Protein AF-0000000080720857 (afdb_homodimer)

Radius of gyration: 21.73 Å; Cα contacts (8 Å, |Δi|>4): 757; chains: 2; bounding box: 47×62×52 Å

Solvent-accessible surface area (backbone atoms only — not comparable to full-atom values): 25031 Å² total; per-residue (Å²): 128,55,63,62,55,51,48,51,50,50,48,50,53,49,29,33,72,71,35,41,68,41,18,47,36,16,50,49,31,43,52,50,51,52,50,49,51,51,49,52,35,49,42,46,56,73,63,47,60,62,67,60,50,46,67,54,47,52,61,48,48,50,48,42,39,36,59,34,8,31,74,50,63,70,32,26,53,47,19,47,53,40,35,52,53,38,48,54,54,44,49,53,50,47,62,63,45,48,69,60,38,72,72,64,50,62,36,70,58,64,55,28,56,70,46,62,50,69,79,77,74,78,58,59,65,62,60,53,50,50,50,34,36,51,49,28,26,47,20,49,24,42,27,50,16,31,45,52,33,35,37,52,48,51,42,39,70,75,35,76,80,63,46,49,67,56,44,40,50,51,38,50,57,37,36,34,31,37,52,19,20,46,49,37,20,51,46,25,30,50,49,29,74,40,41,66,59,52,26,48,40,47,64,72,66,46,50,69,68,58,53,59,40,22,37,71,48,42,52,50,50,48,34,48,52,52,32,43,52,34,38,59,52,26,45,61,49,31,30,54,53,44,31,50,52,64,49,48,57,53,68,71,100,127,55,64,64,56,52,50,52,50,50,49,51,53,49,30,32,72,71,35,40,69,40,17,47,36,17,51,49,30,43,51,51,50,50,50,50,51,51,48,52,34,49,43,46,56,74,63,47,60,62,66,59,49,48,67,54,46,51,60,49,48,50,48,40,38,36,58,35,8,32,74,49,64,69,32,28,52,48,19,45,52,39,34,52,53,38,49,54,54,44,50,53,50,46,63,64,46,48,68,60,39,72,71,63,49,66,34,68,59,63,54,31,56,69,45,61,48,66,78,76,72,78,58,57,65,64,61,54,50,51,50,32,36,51,49,27,28,48,20,49,22,42,27,49,16,32,45,52,35,34,37,53,48,52,42,39,70,75,36,77,81,64,46,50,68,55,44,39,51,51,37,50,56,38,36,34,31,35,52,18,20,46,48,37,19,50,47,24,33,51,49,29,75,41,42,67,59,50,25,49,42,47,65,72,65,46,50,68,67,56,52,59,41,22,37,70,48,42,51,51,50,49,34,48,52,53,32,44,53,32,38,60,51,25,44,60,47,32,31,53,53,44,30,50,54,64,49,50,58,54,68,70,99

Organism: Lactobacillus johnsonii (strain FI9785) (NCBI:txid633699)

Secondary structure (DSSP, 8-state):
--HHHHHHHHHHHHHHHHHHHHHHHHHHHHHHHHHHHHHHHHHHHTT--HHHHHHHHHHHHHHHHHHHH-S-HHHHHHHHHHHHHHHHHHHHHHHHHHHHHTTT-B-TTHHHHHSTTSSSS---HHHHHHHHHHHHHHHHHHHHHHHHHHHHHHHHHH-TT--HHHHHHHHHHHHHHHHHHHHHHHHHHHHHTTHHHHHHHHHTT--HHHHHTBHHHHHHHHHHHHHHHHHHHHHHHHHHHHHHHHHHHHHT-/--HHHHHHHHHHHHHHHHHHHHHHHHHHHHHHHHHHHHHHHHHHHTT--HHHHHHHHHHHHHHHHHHHH-S-HHHHHHHHHHHHHHHHHHHHHHHHHHHHHTTT-B-SSHHHHHSTTSSSS---HHHHHHHHHHHHHHHHHHHHHHHHHHHHHHHHHH-TT--HHHHHHHHHHHHHHHHHHHHHHHHHHHHHTTHHHHHHHHHTT--HHHHHTBHHHHHHHHHHHHHHHHHHHHHHHHHHHHHHHHHHHHHH-

Sequence (506 aa):
MTTLTALLLILLVLMIIVGGKTGFKSYLSVVINACLLILVALLISWGVNIVLVGAIFIPLKLLTIIYLGTHDYTVAKNAFLTALCVSLIVMLIIILFENLAQTQGFGDQAGEELIGLSLNVGISFSQIAILVAIFSMLGAIAEASVAMSAGLLELKRHDPNITQKQLIRSGNEVGEDVLGTAMNTILFGLFGSFLPIFIWYVRLNYSLFEILNDKLFVDEFLIIVYSFIGVLLTVPLTTIFLAHTLTNKENKKMTTLTALLLILLVLMIIVGGKTGFKSYLSVVINACLLILVALLISWGVNIVLVGAIFIPLKLLTIIYLGTHDYTVAKNAFLTALCVSLIVMLIIILFENLAQTQGFGDQAGEELIGLSLNVGISFSQIAILVAIFSMLGAIAEASVAMSAGLLELKRHDPNITQKQLIRSGNEVGEDVLGTAMNTILFGLFGSFLPIFIWYVRLNYSLFEILNDKLFVDEFLIIVYSFIGVLLTVPLTTIFLAHTLTNKENKK

InterPro domains:
  IPR012507 YibE/F-like [PF07907] (7-247)
  IPR012507 YibE/F-like [PTHR41771] (3-245)
  IPR014564 Uncharacterised conserved protein UCP031503, transmembrane [PIRSF031503] (1-252)

Structure (mmCIF, N/CA/C/O backbone):
data_AF-0000000080720857-model_v1
#
loop_
_entity.id
_entity.type
_entity.pdbx_description
1 polymer 'Membrane protein'
#
loop_
_atom_site.group_PDB
_atom_site.id
_atom_site.type_symbol
_atom_site.label_atom_id
_atom_site.label_alt_id
_atom_site.label_comp_id
_atom_site.label_asym_id
_atom_site.label_entity_id
_atom_site.label_seq_id
_atom_site.pdbx_PDB_ins_code
_atom_site.Cartn_x
_atom_site.Cartn_y
_atom_site.Cartn_z
_atom_site.occupancy
_atom_site.B_iso_or_equiv
_atom_site.auth_seq_id
_atom_site.auth_comp_id
_atom_site.auth_asym_id
_atom_site.auth_atom_id
_atom_site.pdbx_PDB_model_num
ATOM 1 N N . MET A 1 1 ? 3.152 0.397 -30.328 1 53.66 1 MET A N 1
ATOM 2 C CA . MET A 1 1 ? 3.379 0.655 -28.906 1 53.66 1 MET A CA 1
ATOM 3 C C . MET A 1 1 ? 2.459 -0.204 -28.047 1 53.66 1 MET A C 1
ATOM 5 O O . MET A 1 1 ? 1.253 -0.264 -28.281 1 53.66 1 MET A O 1
ATOM 9 N N . THR A 1 2 ? 3.053 -1.096 -27.25 1 74.75 2 THR A N 1
ATOM 10 C CA . THR A 1 2 ? 2.227 -1.987 -26.438 1 74.75 2 THR A CA 1
ATOM 11 C C . THR A 1 2 ? 1.388 -1.192 -25.438 1 74.75 2 THR A C 1
ATOM 13 O O . THR A 1 2 ? 1.663 -0.017 -25.188 1 74.75 2 THR A O 1
ATOM 16 N N . THR A 1 3 ? 0.226 -1.574 -25.266 1 77.44 3 THR A N 1
ATOM 17 C CA . THR A 1 3 ? -0.657 -0.977 -24.266 1 77.44 3 THR A CA 1
ATOM 18 C C . THR A 1 3 ? 0.123 -0.593 -23.016 1 77.44 3 THR A C 1
ATOM 20 O O . THR A 1 3 ? -0.119 0.463 -22.422 1 77.44 3 THR A O 1
ATOM 23 N N . LEU A 1 4 ? 1.119 -1.326 -22.688 1 79.06 4 LEU A N 1
ATOM 24 C CA . LEU A 1 4 ? 1.93 -1.086 -21.5 1 79.06 4 LEU A CA 1
ATOM 25 C C . LEU A 1 4 ? 2.781 0.167 -21.656 1 79.06 4 LEU A C 1
ATOM 27 O O . LEU A 1 4 ? 2.865 0.992 -20.75 1 79.06 4 LEU A O 1
ATOM 31 N N . THR A 1 5 ? 3.359 0.276 -22.828 1 81 5 THR A N 1
ATOM 32 C CA . THR A 1 5 ? 4.211 1.433 -23.094 1 81 5 THR A CA 1
ATOM 33 C C . THR A 1 5 ? 3.389 2.719 -23.094 1 81 5 THR A C 1
ATOM 35 O O . THR A 1 5 ? 3.838 3.75 -22.578 1 81 5 THR A O 1
ATOM 38 N N . ALA A 1 6 ? 2.203 2.594 -23.625 1 81.81 6 ALA A N 1
ATOM 39 C CA . ALA A 1 6 ? 1.313 3.752 -23.641 1 81.81 6 ALA A CA 1
ATOM 40 C C . ALA A 1 6 ? 0.929 4.18 -22.234 1 81.81 6 ALA A C 1
ATOM 42 O O . ALA A 1 6 ? 0.961 5.367 -21.906 1 81.81 6 ALA A O 1
ATOM 43 N N . LEU A 1 7 ? 0.674 3.184 -21.422 1 82.25 7 LEU A N 1
ATOM 44 C CA . LEU A 1 7 ? 0.252 3.475 -20.062 1 82.25 7 LEU A CA 1
ATOM 45 C C . LEU A 1 7 ? 1.412 4.031 -19.25 1 82.25 7 LEU A C 1
ATOM 47 O O . LEU A 1 7 ? 1.219 4.914 -18.406 1 82.25 7 LEU A O 1
ATOM 51 N N . LEU A 1 8 ? 2.566 3.559 -19.531 1 85 8 LEU A N 1
ATOM 52 C CA . LEU A 1 8 ? 3.742 4.059 -18.828 1 85 8 LEU A CA 1
ATOM 53 C C . LEU A 1 8 ? 4.02 5.512 -19.188 1 85 8 LEU A C 1
ATOM 55 O O . LEU A 1 8 ? 4.41 6.309 -18.328 1 85 8 LEU A O 1
ATOM 59 N N . LEU A 1 9 ? 3.791 5.828 -20.406 1 86.5 9 LEU A N 1
ATOM 60 C CA . LEU A 1 9 ? 3.984 7.207 -20.844 1 86.5 9 LEU A CA 1
ATOM 61 C C . LEU A 1 9 ? 2.928 8.125 -20.25 1 86.5 9 LEU A C 1
ATOM 63 O O . LEU A 1 9 ? 3.236 9.242 -19.844 1 86.5 9 LEU A O 1
ATOM 67 N N . ILE A 1 10 ? 1.721 7.625 -20.188 1 83.5 10 ILE A N 1
ATOM 68 C CA . ILE A 1 10 ? 0.638 8.391 -19.578 1 83.5 10 ILE A CA 1
ATOM 69 C C . ILE A 1 10 ? 0.942 8.625 -18.109 1 83.5 10 ILE A C 1
ATOM 71 O O . ILE A 1 10 ? 0.729 9.727 -17.578 1 83.5 10 ILE A O 1
ATOM 75 N N . LEU A 1 11 ? 1.455 7.574 -17.547 1 85.88 11 LEU A N 1
ATOM 76 C CA . LEU A 1 11 ? 1.81 7.688 -16.141 1 85.88 11 LEU A CA 1
ATOM 77 C C . LEU A 1 11 ? 2.908 8.727 -15.93 1 85.88 11 LEU A C 1
ATOM 79 O O . LEU A 1 11 ? 2.844 9.531 -15 1 85.88 11 LEU A O 1
ATOM 83 N N . LEU A 1 12 ? 3.846 8.719 -16.812 1 88.38 12 LEU A N 1
ATOM 84 C CA . LEU A 1 12 ? 4.938 9.68 -16.734 1 88.38 12 LEU A CA 1
ATOM 85 C C . LEU A 1 12 ? 4.422 11.109 -16.859 1 88.38 12 LEU A C 1
ATOM 87 O O . LEU A 1 12 ? 4.77 11.977 -16.062 1 88.38 12 LEU A O 1
ATOM 91 N N . VAL A 1 13 ? 3.596 11.305 -17.781 1 89.06 13 VAL A N 1
ATOM 92 C CA . VAL A 1 13 ? 3.047 12.633 -18.031 1 89.06 13 VAL A CA 1
ATOM 93 C C . VAL A 1 13 ? 2.195 13.078 -16.844 1 89.06 13 VAL A C 1
ATOM 95 O O . VAL A 1 13 ? 2.314 14.211 -16.375 1 89.06 13 VAL A O 1
ATOM 98 N N . LEU A 1 14 ? 1.402 12.195 -16.328 1 85.69 14 LEU A N 1
ATOM 99 C CA . LEU A 1 14 ? 0.544 12.523 -15.188 1 85.69 14 LEU A CA 1
ATOM 100 C C . LEU A 1 14 ? 1.376 12.828 -13.953 1 85.69 14 LEU A C 1
ATOM 102 O O . LEU A 1 14 ? 1.034 13.727 -13.172 1 85.69 14 LEU A O 1
ATOM 106 N N . MET A 1 15 ? 2.389 12.078 -13.797 1 86.81 15 MET A N 1
ATOM 107 C CA . MET A 1 15 ? 3.246 12.289 -12.633 1 86.81 15 MET A CA 1
ATOM 108 C C . MET A 1 15 ? 3.922 13.656 -12.688 1 86.81 15 MET A C 1
ATOM 110 O O . MET A 1 15 ? 4.062 14.32 -11.664 1 86.81 15 MET A O 1
ATOM 114 N N . ILE A 1 16 ? 4.273 14.078 -13.867 1 87.19 16 ILE A N 1
ATOM 115 C CA . ILE A 1 16 ? 4.934 15.367 -14.031 1 87.19 16 ILE A CA 1
ATOM 116 C C . ILE A 1 16 ? 3.922 16.5 -13.82 1 87.19 16 ILE A C 1
ATOM 118 O O . ILE A 1 16 ? 4.227 17.5 -13.172 1 87.19 16 ILE A O 1
ATOM 122 N N . ILE A 1 17 ? 2.752 16.328 -14.281 1 84.62 17 ILE A N 1
ATOM 123 C CA . ILE A 1 17 ? 1.723 17.359 -14.188 1 84.62 17 ILE A CA 1
ATOM 124 C C . ILE A 1 17 ? 1.29 17.531 -12.734 1 84.62 17 ILE A C 1
ATOM 126 O O . ILE A 1 17 ? 1.171 18.656 -12.242 1 84.62 17 ILE A O 1
ATOM 130 N N . VAL A 1 18 ? 1.148 16.453 -12.047 1 81.62 18 VAL A N 1
ATOM 131 C CA . VAL A 1 18 ? 0.599 16.5 -10.695 1 81.62 18 VAL A CA 1
ATOM 132 C C . VAL A 1 18 ? 1.716 16.766 -9.688 1 81.62 18 VAL A C 1
ATOM 134 O O . VAL A 1 18 ? 1.555 17.578 -8.773 1 81.62 18 VAL A O 1
ATOM 137 N N . GLY A 1 19 ? 2.803 16.094 -9.82 1 80 19 GLY A N 1
ATOM 138 C CA . GLY A 1 19 ? 3.855 16.188 -8.82 1 80 19 GLY A CA 1
ATOM 139 C C . GLY A 1 19 ? 4.965 17.141 -9.195 1 80 19 GLY A C 1
ATOM 140 O O . GLY A 1 19 ? 5.809 17.484 -8.367 1 80 19 GLY A O 1
ATOM 141 N N . GLY A 1 20 ? 5.023 17.656 -10.477 1 82.62 20 GLY A N 1
ATOM 142 C CA . GLY A 1 20 ? 6.105 18.516 -10.922 1 82.62 20 GLY A CA 1
ATOM 143 C C . GLY A 1 20 ? 7.453 17.828 -10.953 1 82.62 20 GLY A C 1
ATOM 144 O O . GLY A 1 20 ? 7.594 16.766 -11.562 1 82.62 20 GLY A O 1
ATOM 145 N N . LYS A 1 21 ? 8.398 18.375 -10.234 1 84.25 21 LYS A N 1
ATOM 146 C CA . LYS A 1 21 ? 9.742 17.797 -10.148 1 84.25 21 LYS A CA 1
ATOM 147 C C . LYS A 1 21 ? 9.75 16.531 -9.305 1 84.25 21 LYS A C 1
ATOM 149 O O . LYS A 1 21 ? 10.406 15.555 -9.656 1 84.25 21 LYS A O 1
ATOM 154 N N . THR A 1 22 ? 9.016 16.625 -8.289 1 81.56 22 THR A N 1
ATOM 155 C CA . THR A 1 22 ? 8.938 15.461 -7.402 1 81.56 22 THR A CA 1
ATOM 156 C C . THR A 1 22 ? 8.25 14.297 -8.102 1 81.56 22 THR A C 1
ATOM 158 O O . THR A 1 22 ? 8.57 13.133 -7.84 1 81.56 22 THR A O 1
ATOM 161 N N . GLY A 1 23 ? 7.336 14.695 -8.945 1 83.62 23 GLY A N 1
ATOM 162 C CA . GLY A 1 23 ? 6.699 13.656 -9.734 1 83.62 23 GLY A CA 1
ATOM 163 C C . GLY A 1 23 ? 7.668 12.914 -10.641 1 83.62 23 GLY A C 1
ATOM 164 O O . GLY A 1 23 ? 7.605 11.688 -10.758 1 83.62 23 GLY A O 1
ATOM 165 N N . PHE A 1 24 ? 8.555 13.609 -11.188 1 88.56 24 PHE A N 1
ATOM 166 C CA . PHE A 1 24 ? 9.57 13 -12.047 1 88.56 24 PHE A CA 1
ATOM 167 C C . PHE A 1 24 ? 10.516 12.125 -11.234 1 88.56 24 PHE A C 1
ATOM 169 O O . PHE A 1 24 ? 10.836 11.008 -11.641 1 88.56 24 PHE A O 1
ATOM 176 N N . LYS A 1 25 ? 10.922 12.594 -10.148 1 88.88 25 LYS A N 1
ATOM 177 C CA . LYS A 1 25 ? 11.812 11.828 -9.281 1 88.88 25 LYS A CA 1
ATOM 178 C C . LYS A 1 25 ? 11.133 10.555 -8.781 1 88.88 25 LYS A C 1
ATOM 180 O O . LYS A 1 25 ? 11.781 9.516 -8.656 1 88.88 25 LYS A O 1
ATOM 185 N N . SER A 1 26 ? 9.883 10.758 -8.508 1 86 26 SER A N 1
ATOM 186 C CA . SER A 1 26 ? 9.133 9.602 -8.055 1 86 26 SER A CA 1
ATOM 187 C C . SER A 1 26 ? 9.031 8.539 -9.141 1 86 26 SER A C 1
ATOM 189 O O . SER A 1 26 ? 9.078 7.34 -8.859 1 86 26 SER A O 1
ATOM 191 N N . TYR A 1 27 ? 8.836 9.047 -10.305 1 90.25 27 TYR A N 1
ATOM 192 C CA . TYR A 1 27 ? 8.812 8.117 -11.43 1 90.25 27 TYR A CA 1
ATOM 193 C C . TYR A 1 27 ? 10.141 7.379 -11.555 1 90.25 27 TYR A C 1
ATOM 195 O O . TYR A 1 27 ? 10.172 6.164 -11.766 1 90.25 27 TYR A O 1
ATOM 203 N N . LEU A 1 28 ? 11.156 8.062 -11.445 1 90.19 28 LEU A N 1
ATOM 204 C CA . LEU A 1 28 ? 12.484 7.465 -11.5 1 90.19 28 LEU A CA 1
ATOM 205 C C . LEU A 1 28 ? 12.68 6.477 -10.352 1 90.19 28 LEU A C 1
ATOM 207 O O . LEU A 1 28 ? 13.305 5.43 -10.523 1 90.19 28 LEU A O 1
ATOM 211 N N . SER A 1 29 ? 12.172 6.883 -9.25 1 90.25 29 SER A N 1
ATOM 212 C CA . SER A 1 29 ? 12.258 6.004 -8.086 1 90.25 29 SER A CA 1
ATOM 213 C C . SER A 1 29 ? 11.578 4.664 -8.352 1 90.25 29 SER A C 1
ATOM 215 O O . SER A 1 29 ? 12.109 3.613 -7.988 1 90.25 29 SER A O 1
ATOM 217 N N . VAL A 1 30 ? 10.469 4.707 -9.016 1 90 30 VAL A N 1
ATOM 218 C CA . VAL A 1 30 ? 9.719 3.492 -9.32 1 90 30 VAL A CA 1
ATOM 219 C C . VAL A 1 30 ? 10.5 2.635 -10.312 1 90 30 VAL A C 1
ATOM 221 O O . VAL A 1 30 ? 10.602 1.418 -10.148 1 90 30 VAL A O 1
ATOM 224 N N . VAL A 1 31 ? 11.023 3.287 -11.281 1 90.12 31 VAL A N 1
ATOM 225 C CA . VAL A 1 31 ? 11.797 2.584 -12.297 1 90.12 31 VAL A CA 1
ATOM 226 C C . VAL A 1 31 ? 13.031 1.953 -11.664 1 90.12 31 VAL A C 1
ATOM 228 O O . VAL A 1 31 ? 13.336 0.784 -11.914 1 90.12 31 VAL A O 1
ATOM 231 N N . ILE A 1 32 ? 13.695 2.697 -10.898 1 92.69 32 ILE A N 1
ATOM 232 C CA . ILE A 1 32 ? 14.906 2.213 -10.242 1 92.69 32 ILE A CA 1
ATOM 233 C C . ILE A 1 32 ? 14.562 1.048 -9.32 1 92.69 32 ILE A C 1
ATOM 235 O O . ILE A 1 32 ? 15.25 0.022 -9.32 1 92.69 32 ILE A O 1
ATOM 239 N N . ASN A 1 33 ? 13.531 1.186 -8.594 1 91.25 33 ASN A N 1
ATOM 240 C CA . ASN A 1 33 ? 13.164 0.135 -7.652 1 91.25 33 ASN A CA 1
ATOM 241 C C . ASN A 1 33 ? 12.656 -1.111 -8.375 1 91.25 33 ASN A C 1
ATOM 243 O O . ASN A 1 33 ? 12.844 -2.23 -7.895 1 91.25 33 ASN A O 1
ATOM 247 N N . ALA A 1 34 ? 12.016 -0.913 -9.484 1 90 34 ALA A N 1
ATOM 248 C CA . ALA A 1 34 ? 11.648 -2.059 -10.312 1 90 34 ALA A CA 1
ATOM 249 C C . ALA A 1 34 ? 12.891 -2.793 -10.812 1 90 34 ALA A C 1
ATOM 251 O O . ALA A 1 34 ? 12.953 -4.023 -10.773 1 90 34 ALA A O 1
ATOM 252 N N . CYS A 1 35 ? 13.82 -2.037 -11.25 1 91.5 35 CYS A N 1
ATOM 253 C CA . CYS A 1 35 ? 15.078 -2.607 -11.719 1 91.5 35 CYS A CA 1
ATOM 254 C C . CYS A 1 35 ? 15.812 -3.316 -10.586 1 91.5 35 CYS A C 1
ATOM 256 O O . CYS A 1 35 ? 16.391 -4.383 -10.797 1 91.5 35 CYS A O 1
ATOM 258 N N . LEU A 1 36 ? 15.805 -2.697 -9.484 1 91.06 36 LEU A N 1
ATOM 259 C CA . LEU A 1 36 ? 16.469 -3.301 -8.328 1 91.06 36 LEU A CA 1
ATOM 260 C C . LEU A 1 36 ? 15.805 -4.625 -7.957 1 91.06 36 LEU A C 1
ATOM 262 O O . LEU A 1 36 ? 16.484 -5.574 -7.57 1 91.06 36 LEU A O 1
ATOM 266 N N . LEU A 1 37 ? 14.516 -4.664 -8.062 1 89.06 37 LEU A N 1
ATOM 267 C CA . LEU A 1 37 ? 13.805 -5.902 -7.766 1 89.06 37 LEU A CA 1
ATOM 268 C C . LEU A 1 37 ? 14.203 -7.004 -8.734 1 89.06 37 LEU A C 1
ATOM 270 O O . LEU A 1 37 ? 14.414 -8.148 -8.328 1 89.06 37 LEU A O 1
ATOM 274 N N . ILE A 1 38 ? 14.305 -6.672 -9.977 1 89.56 38 ILE A N 1
ATOM 275 C CA . ILE A 1 38 ? 14.719 -7.625 -11 1 89.56 38 ILE A CA 1
ATOM 276 C C . ILE A 1 38 ? 16.156 -8.062 -10.742 1 89.56 38 ILE A C 1
ATOM 278 O O . ILE A 1 38 ? 16.484 -9.25 -10.859 1 89.56 38 ILE A O 1
ATOM 282 N N . LEU A 1 39 ? 16.953 -7.102 -10.406 1 92 39 LEU A N 1
ATOM 283 C CA . LEU A 1 39 ? 18.344 -7.402 -10.117 1 92 39 LEU A CA 1
ATOM 284 C C . LEU A 1 39 ? 18.469 -8.367 -8.945 1 92 39 LEU A C 1
ATOM 286 O O . LEU A 1 39 ? 19.281 -9.297 -8.984 1 92 39 LEU A O 1
ATOM 290 N N . VAL A 1 40 ? 17.734 -8.148 -7.938 1 91.75 40 VAL A N 1
ATOM 291 C CA . VAL A 1 40 ? 17.734 -9.023 -6.773 1 91.75 40 VAL A CA 1
ATOM 292 C C . VAL A 1 40 ? 17.328 -10.438 -7.195 1 91.75 40 VAL A C 1
ATOM 294 O O . VAL A 1 40 ? 17.969 -11.414 -6.789 1 91.75 40 VAL A O 1
ATOM 297 N N . ALA A 1 41 ? 16.281 -10.523 -8 1 88.38 41 ALA A N 1
ATOM 298 C CA . ALA A 1 41 ? 15.836 -11.82 -8.492 1 88.38 41 ALA A CA 1
ATOM 299 C C . ALA A 1 41 ? 16.922 -12.523 -9.289 1 88.38 41 ALA A C 1
ATOM 301 O O . ALA A 1 41 ? 17.141 -13.727 -9.141 1 88.38 41 ALA A O 1
ATOM 302 N N . LEU A 1 42 ? 17.625 -11.789 -10.078 1 90.25 42 LEU A N 1
ATOM 303 C CA . LEU A 1 42 ? 18.688 -12.344 -10.898 1 90.25 42 LEU A CA 1
ATOM 304 C C . LEU A 1 42 ? 19.859 -12.812 -10.031 1 90.25 42 LEU A C 1
ATOM 306 O O . LEU A 1 42 ? 20.391 -13.906 -10.242 1 90.25 42 LEU A O 1
ATOM 310 N N . LEU A 1 43 ? 20.25 -12.031 -9.125 1 91.62 43 LEU A N 1
ATOM 311 C CA . LEU A 1 43 ? 21.359 -12.375 -8.25 1 91.62 43 LEU A CA 1
ATOM 312 C C . LEU A 1 43 ? 21.062 -13.641 -7.461 1 91.62 43 LEU A C 1
ATOM 314 O O . LEU A 1 43 ? 21.938 -14.508 -7.324 1 91.62 43 LEU A O 1
ATOM 318 N N . ILE A 1 44 ? 19.922 -13.742 -7.02 1 88.5 44 ILE A N 1
ATOM 319 C CA . ILE A 1 44 ? 19.531 -14.922 -6.258 1 88.5 44 ILE A CA 1
ATOM 320 C C . ILE A 1 44 ? 19.5 -16.141 -7.172 1 88.5 44 ILE A C 1
ATOM 322 O O . ILE A 1 44 ? 19.938 -17.234 -6.777 1 88.5 44 ILE A O 1
ATOM 326 N N . SER A 1 45 ? 18.984 -15.938 -8.359 1 86 45 SER A N 1
ATOM 327 C CA . SER A 1 45 ? 18.938 -17.031 -9.328 1 86 45 SER A CA 1
ATOM 328 C C . SER A 1 45 ? 20.344 -17.516 -9.672 1 86 45 SER A C 1
ATOM 330 O O . SER A 1 45 ? 20.547 -18.703 -9.977 1 86 45 SER A O 1
ATOM 332 N N . TRP A 1 46 ? 21.297 -16.594 -9.617 1 88 46 TRP A N 1
ATOM 333 C CA . TRP A 1 46 ? 22.688 -16.922 -9.93 1 88 46 TRP A CA 1
ATOM 334 C C . TRP A 1 46 ? 23.375 -17.578 -8.734 1 88 46 TRP A C 1
ATOM 336 O O . TRP A 1 46 ? 24.531 -17.969 -8.812 1 88 46 TRP A O 1
ATOM 346 N N . GLY A 1 47 ? 22.719 -17.656 -7.617 1 85.88 47 GLY A N 1
ATOM 347 C CA . GLY A 1 47 ? 23.219 -18.391 -6.469 1 85.88 47 GLY A CA 1
ATOM 348 C C . GLY A 1 47 ? 23.844 -17.5 -5.414 1 85.88 47 GLY A C 1
ATOM 349 O O . GLY A 1 47 ? 24.531 -17.984 -4.512 1 85.88 47 GLY A O 1
ATOM 350 N N . VAL A 1 48 ? 23.688 -16.25 -5.523 1 89.19 48 VAL A N 1
ATOM 351 C CA . VAL A 1 48 ? 24.234 -15.344 -4.523 1 89.19 48 VAL A CA 1
ATOM 352 C C . VAL A 1 48 ? 23.516 -15.539 -3.195 1 89.19 48 VAL A C 1
ATOM 354 O O . VAL A 1 48 ? 22.312 -15.836 -3.174 1 89.19 48 VAL A O 1
ATOM 357 N N . ASN A 1 49 ? 24.25 -15.352 -2.152 1 90.38 49 ASN A N 1
ATOM 358 C CA . ASN A 1 49 ? 23.688 -15.516 -0.817 1 90.38 49 ASN A CA 1
ATOM 359 C C . ASN A 1 49 ? 22.547 -14.539 -0.571 1 90.38 49 ASN A C 1
ATOM 361 O O . ASN A 1 49 ? 22.703 -13.328 -0.717 1 90.38 49 ASN A O 1
ATOM 365 N N . ILE A 1 50 ? 21.438 -15.031 -0.151 1 88.69 50 ILE A N 1
ATOM 366 C CA . ILE A 1 50 ? 20.203 -14.266 0.018 1 88.69 50 ILE A CA 1
ATOM 367 C C . ILE A 1 50 ? 20.375 -13.273 1.166 1 88.69 50 ILE A C 1
ATOM 369 O O . ILE A 1 50 ? 19.875 -12.141 1.098 1 88.69 50 ILE A O 1
ATOM 373 N N . VAL A 1 51 ? 21.062 -13.625 2.184 1 86.56 51 VAL A N 1
ATOM 374 C CA . VAL A 1 51 ? 21.281 -12.766 3.348 1 86.56 51 VAL A CA 1
ATOM 375 C C . VAL A 1 51 ? 22.078 -11.539 2.945 1 86.56 51 VAL A C 1
ATOM 377 O O . VAL A 1 51 ? 21.766 -10.414 3.355 1 86.56 51 VAL A O 1
ATOM 380 N N . LEU A 1 52 ? 23.047 -11.797 2.146 1 90.25 52 LEU A N 1
ATOM 381 C CA . LEU A 1 52 ? 23.891 -10.695 1.683 1 90.25 52 LEU A CA 1
ATOM 382 C C . LEU A 1 52 ? 23.094 -9.742 0.8 1 90.25 52 LEU A C 1
ATOM 384 O O . LEU A 1 52 ? 23.234 -8.523 0.913 1 90.25 52 LEU A O 1
ATOM 388 N N . VAL A 1 53 ? 22.328 -10.359 -0.035 1 90.38 53 VAL A N 1
ATOM 389 C CA . VAL A 1 53 ? 21.5 -9.555 -0.917 1 90.38 53 VAL A CA 1
ATOM 390 C C . VAL A 1 53 ? 20.547 -8.703 -0.085 1 90.38 53 VAL A C 1
ATOM 392 O O . VAL A 1 53 ? 20.375 -7.508 -0.343 1 90.38 53 VAL A O 1
ATOM 395 N N . GLY A 1 54 ? 19.922 -9.25 0.922 1 89.25 54 GLY A N 1
ATOM 396 C CA . GLY A 1 54 ? 19.047 -8.508 1.803 1 89.25 54 GLY A CA 1
ATOM 397 C C . GLY A 1 54 ? 19.734 -7.383 2.543 1 89.25 54 GLY A C 1
ATOM 398 O O . GLY A 1 54 ? 19.219 -6.266 2.619 1 89.25 54 GLY A O 1
ATOM 399 N N . ALA A 1 55 ? 20.844 -7.676 3.047 1 89.5 55 ALA A N 1
ATOM 400 C CA . ALA A 1 55 ? 21.594 -6.711 3.84 1 89.5 55 ALA A CA 1
ATOM 401 C C . ALA A 1 55 ? 21.953 -5.477 3.012 1 89.5 55 ALA A C 1
ATOM 403 O O . ALA A 1 55 ? 21.984 -4.359 3.529 1 89.5 55 ALA A O 1
ATOM 404 N N . ILE A 1 56 ? 22.156 -5.684 1.765 1 93.06 56 ILE A N 1
ATOM 405 C CA . ILE A 1 56 ? 22.594 -4.59 0.905 1 93.06 56 ILE A CA 1
ATOM 406 C C . ILE A 1 56 ? 21.375 -3.877 0.317 1 93.06 56 ILE A C 1
ATOM 408 O O . ILE A 1 56 ? 21.312 -2.646 0.303 1 93.06 56 ILE A O 1
ATOM 412 N N . PHE A 1 57 ? 20.422 -4.609 -0.056 1 92.94 57 PHE A N 1
ATOM 413 C CA . PHE A 1 57 ? 19.359 -4.039 -0.875 1 92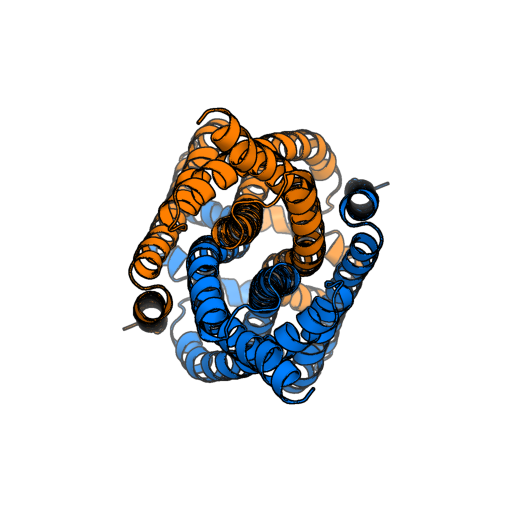.94 57 PHE A CA 1
ATOM 414 C C . PHE A 1 57 ? 18.25 -3.461 -0.002 1 92.94 57 PHE A C 1
ATOM 416 O O . PHE A 1 57 ? 17.484 -2.609 -0.45 1 92.94 57 PHE A O 1
ATOM 423 N N . ILE A 1 58 ? 18.172 -3.859 1.249 1 91.62 58 ILE A N 1
ATOM 424 C CA . ILE A 1 58 ? 17.125 -3.328 2.117 1 91.62 58 ILE A CA 1
ATOM 425 C C . ILE A 1 58 ? 17.375 -1.847 2.385 1 91.62 58 ILE A C 1
ATOM 427 O O . ILE A 1 58 ? 16.516 -1.004 2.1 1 91.62 58 ILE A O 1
ATOM 431 N N . PRO A 1 59 ? 18.562 -1.518 2.889 1 93.5 59 PRO A N 1
ATOM 432 C CA . PRO A 1 59 ? 18.828 -0.088 3.08 1 93.5 59 PRO A CA 1
ATOM 433 C C . PRO A 1 59 ? 18.828 0.692 1.768 1 93.5 59 PRO A C 1
ATOM 435 O O . PRO A 1 59 ? 18.422 1.854 1.735 1 93.5 59 PRO A O 1
ATOM 438 N N . LEU A 1 60 ? 19.266 0.11 0.719 1 94.62 60 LEU A N 1
ATOM 439 C CA . LEU A 1 60 ? 19.312 0.774 -0.579 1 94.62 60 LEU A CA 1
ATOM 440 C C . LEU A 1 60 ? 17.922 1.094 -1.089 1 94.62 60 LEU A C 1
ATOM 442 O O . LEU A 1 60 ? 17.672 2.182 -1.619 1 94.62 60 LEU A O 1
ATOM 446 N N . LYS A 1 61 ? 17.047 0.212 -0.983 1 92.06 61 LYS A N 1
ATOM 447 C CA . LYS A 1 61 ? 15.672 0.43 -1.411 1 92.06 61 LYS A CA 1
ATOM 448 C C . LYS A 1 61 ? 15.008 1.523 -0.582 1 92.06 61 LYS A C 1
ATOM 450 O O . LYS A 1 61 ? 14.305 2.381 -1.123 1 92.06 61 LYS A O 1
ATOM 455 N N . LEU A 1 62 ? 15.242 1.476 0.703 1 94.31 62 LEU A N 1
ATOM 456 C CA . LEU A 1 62 ? 14.68 2.518 1.553 1 94.31 62 LEU A CA 1
ATOM 457 C C . LEU A 1 62 ? 15.203 3.893 1.144 1 94.31 62 LEU A C 1
ATOM 459 O O . LEU A 1 62 ? 14.438 4.863 1.108 1 94.31 62 LEU A O 1
ATOM 463 N N . LEU A 1 63 ? 16.5 3.877 0.852 1 94.69 63 LEU A N 1
ATOM 464 C CA . LEU A 1 63 ? 17.125 5.129 0.436 1 94.69 63 LEU A CA 1
ATOM 465 C C . LEU A 1 63 ? 16.484 5.652 -0.85 1 94.69 63 LEU A C 1
ATOM 467 O O . LEU A 1 63 ? 16.141 6.828 -0.942 1 94.69 63 LEU A O 1
ATOM 471 N N . THR A 1 64 ? 16.297 4.84 -1.794 1 93.5 64 THR A N 1
ATOM 472 C CA . THR A 1 64 ? 15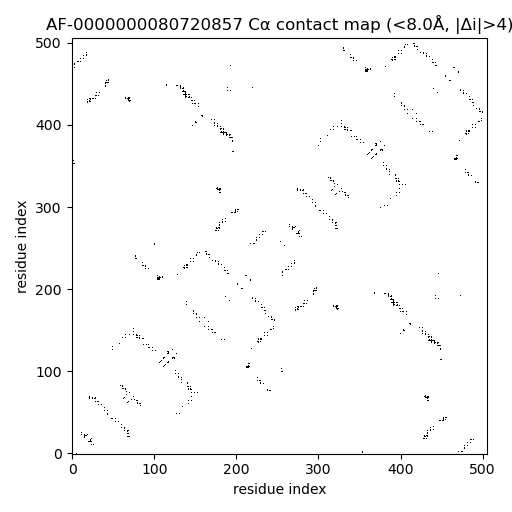.773 5.254 -3.092 1 93.5 64 THR A CA 1
ATOM 473 C C . THR A 1 64 ? 14.289 5.594 -2.992 1 93.5 64 THR A C 1
ATOM 475 O O . THR A 1 64 ? 13.82 6.547 -3.617 1 93.5 64 THR A O 1
ATOM 478 N N . ILE A 1 65 ? 13.547 4.871 -2.184 1 92.38 65 ILE A N 1
ATOM 479 C CA . ILE A 1 65 ? 12.117 5.105 -2.023 1 92.38 65 ILE A CA 1
ATOM 480 C C . ILE A 1 65 ? 11.891 6.465 -1.368 1 92.38 65 ILE A C 1
ATOM 482 O O . ILE A 1 65 ? 11.086 7.27 -1.853 1 92.38 65 ILE A O 1
ATOM 486 N N . ILE A 1 66 ? 12.656 6.715 -0.332 1 93.75 66 ILE A N 1
ATOM 487 C CA . ILE A 1 66 ? 12.352 7.867 0.509 1 93.75 66 ILE A CA 1
ATOM 488 C C . ILE A 1 66 ? 13.031 9.109 -0.06 1 93.75 66 ILE A C 1
ATOM 490 O O . ILE A 1 66 ? 12.383 10.141 -0.253 1 93.75 66 ILE A O 1
ATOM 494 N N . TYR A 1 67 ? 14.273 9.016 -0.415 1 92.88 67 TYR A N 1
ATOM 495 C CA . TYR A 1 67 ? 15 10.219 -0.808 1 92.88 67 TYR A CA 1
ATOM 496 C C . TYR A 1 67 ? 14.641 10.641 -2.227 1 92.88 67 TYR A C 1
ATOM 498 O O . TYR A 1 67 ? 14.664 11.828 -2.555 1 92.88 67 TYR A O 1
ATOM 506 N N . LEU A 1 68 ? 14.25 9.742 -3.033 1 90.62 68 LEU A N 1
ATOM 507 C CA . LEU A 1 68 ? 13.805 10.117 -4.371 1 90.62 68 LEU A CA 1
ATOM 508 C C . LEU A 1 68 ? 12.312 10.43 -4.383 1 90.62 68 LEU A C 1
ATOM 510 O O . LEU A 1 68 ? 11.82 11.086 -5.297 1 90.62 68 LEU A O 1
ATOM 514 N N . GLY A 1 69 ? 11.648 9.984 -3.404 1 87.31 69 GLY A N 1
ATOM 515 C CA . GLY A 1 69 ? 10.203 10.117 -3.391 1 87.31 69 GLY A CA 1
ATOM 516 C C . GLY A 1 69 ? 9.727 11.312 -2.588 1 87.31 69 GLY A C 1
ATOM 517 O O . GLY A 1 69 ? 8.531 11.625 -2.58 1 87.31 69 GLY A O 1
ATOM 518 N N . THR A 1 70 ? 10.664 11.93 -1.878 1 88.88 70 THR A N 1
ATOM 519 C CA . THR A 1 70 ? 10.273 13.039 -1.024 1 88.88 70 THR A CA 1
ATOM 520 C C . THR A 1 70 ? 10.953 14.336 -1.472 1 88.88 70 THR A C 1
ATOM 522 O O . THR A 1 70 ? 12.07 14.305 -1.984 1 88.88 70 THR A O 1
ATOM 525 N N . HIS A 1 71 ? 10.211 15.367 -1.288 1 83.19 71 HIS A N 1
ATOM 526 C CA . HIS A 1 71 ? 10.711 16.672 -1.682 1 83.19 71 HIS A CA 1
ATOM 527 C C . HIS A 1 71 ? 11.508 17.328 -0.553 1 83.19 71 HIS A C 1
ATOM 529 O O . HIS A 1 71 ? 12.562 17.906 -0.79 1 83.19 71 HIS A O 1
ATOM 535 N N . ASP A 1 72 ? 11.094 17.203 0.629 1 87.94 72 ASP A N 1
ATOM 536 C CA . ASP A 1 72 ? 11.695 17.844 1.788 1 87.94 72 ASP A CA 1
ATOM 537 C C . ASP A 1 72 ? 12.719 16.938 2.461 1 87.94 72 ASP A C 1
ATOM 539 O O . ASP A 1 72 ? 12.398 15.797 2.809 1 87.94 72 ASP A O 1
ATOM 543 N N . TYR A 1 73 ? 13.805 17.5 2.717 1 90.75 73 TYR A N 1
ATOM 544 C CA . TYR A 1 73 ? 14.906 16.734 3.289 1 90.75 73 TYR A CA 1
ATOM 545 C C . TYR A 1 73 ? 14.617 16.359 4.738 1 90.75 73 TYR A C 1
ATOM 547 O O . TYR A 1 73 ? 15.039 15.297 5.207 1 90.75 73 TYR A O 1
ATOM 555 N N . THR A 1 74 ? 13.992 17.203 5.465 1 90.88 74 THR A N 1
ATOM 556 C CA . THR A 1 74 ? 13.656 16.906 6.855 1 90.88 74 THR A CA 1
ATOM 557 C C . THR A 1 74 ? 12.719 15.719 6.945 1 90.88 74 THR A C 1
ATOM 559 O O . THR A 1 74 ? 12.875 14.859 7.816 1 90.88 74 THR A O 1
ATOM 562 N N . VAL A 1 75 ? 11.805 15.703 6.012 1 93.06 75 VAL A N 1
ATOM 563 C CA . VAL A 1 75 ? 10.875 14.578 5.941 1 93.06 75 VAL A CA 1
ATOM 564 C C . VAL A 1 75 ? 11.641 13.305 5.578 1 93.06 75 VAL A C 1
ATOM 566 O O . VAL A 1 75 ? 11.469 12.266 6.223 1 93.06 75 VAL A O 1
ATOM 569 N N . ALA A 1 76 ? 12.508 13.43 4.637 1 94.5 76 ALA A N 1
ATOM 570 C CA . ALA A 1 76 ? 13.258 12.273 4.148 1 94.5 76 ALA A CA 1
ATOM 571 C C . ALA A 1 76 ? 14.148 11.703 5.246 1 94.5 76 ALA A C 1
ATOM 573 O O . ALA A 1 76 ? 14.18 10.484 5.457 1 94.5 76 ALA A O 1
ATOM 574 N N . LYS A 1 77 ? 14.805 12.5 5.879 1 94.69 77 LYS A N 1
ATOM 575 C CA . LYS A 1 77 ? 15.742 12.07 6.91 1 94.69 77 LYS A CA 1
ATOM 576 C C . LYS A 1 77 ? 15.023 11.359 8.047 1 94.69 77 LYS A C 1
ATOM 578 O O . LYS A 1 77 ? 15.414 10.266 8.453 1 94.69 77 LYS A O 1
ATOM 583 N N . ASN A 1 78 ? 14.016 12.008 8.523 1 94.56 78 ASN A N 1
ATOM 584 C CA . ASN A 1 78 ? 13.266 11.422 9.625 1 94.56 78 ASN A CA 1
ATOM 585 C C . ASN A 1 78 ? 12.594 10.117 9.211 1 94.56 78 ASN A C 1
ATOM 587 O O . ASN A 1 78 ? 12.602 9.141 9.977 1 94.56 78 ASN A O 1
ATOM 591 N N . ALA A 1 79 ? 11.953 10.188 8.078 1 95.56 79 ALA A N 1
ATOM 592 C CA . ALA A 1 79 ? 11.266 9 7.582 1 95.56 79 ALA A CA 1
ATOM 593 C C . ALA A 1 79 ? 12.242 7.844 7.363 1 95.56 79 ALA A C 1
ATOM 595 O O . ALA A 1 79 ? 11.922 6.688 7.656 1 95.56 79 ALA A O 1
ATOM 596 N N . PHE A 1 80 ? 13.477 8.18 6.875 1 96.38 80 PHE A N 1
ATOM 597 C CA . PHE A 1 80 ? 14.477 7.148 6.617 1 96.38 80 PHE A CA 1
ATOM 598 C C . PHE A 1 80 ? 14.938 6.504 7.918 1 96.38 80 PHE A C 1
ATOM 600 O O . PHE A 1 80 ? 15.023 5.277 8.016 1 96.38 80 PHE A O 1
ATOM 607 N N . LEU A 1 81 ? 15.172 7.266 8.852 1 95.25 81 LEU A N 1
ATOM 608 C CA . LEU A 1 81 ? 15.633 6.754 10.133 1 95.25 81 LEU A CA 1
ATOM 609 C C . LEU A 1 81 ? 14.57 5.867 10.781 1 95.25 81 LEU A C 1
ATOM 611 O O . LEU A 1 81 ? 14.883 4.781 11.273 1 95.25 81 LEU A O 1
ATOM 615 N N . THR A 1 82 ? 13.406 6.359 10.797 1 96 82 THR A N 1
ATOM 616 C CA . THR A 1 82 ? 12.312 5.59 11.383 1 96 82 THR A CA 1
ATOM 617 C C . THR A 1 82 ? 12.094 4.289 10.625 1 96 82 THR A C 1
ATOM 619 O O . THR A 1 82 ? 11.969 3.221 11.227 1 96 82 THR A O 1
ATOM 622 N N . ALA A 1 83 ? 12.039 4.371 9.297 1 95.69 83 ALA A N 1
ATOM 623 C CA . ALA A 1 83 ? 11.797 3.195 8.461 1 95.69 83 ALA A CA 1
ATOM 624 C C . ALA A 1 83 ? 12.906 2.158 8.641 1 95.69 83 ALA A C 1
ATOM 626 O O . ALA A 1 83 ? 12.633 0.956 8.672 1 95.69 83 ALA A O 1
ATOM 627 N N . LEU A 1 84 ? 14.117 2.645 8.719 1 95.19 84 LEU A N 1
ATOM 628 C CA . LEU A 1 84 ? 15.242 1.739 8.922 1 95.19 84 LEU A CA 1
ATOM 629 C C . LEU A 1 84 ? 15.133 1.02 10.258 1 95.19 84 LEU A C 1
ATOM 631 O O . LEU A 1 84 ? 15.312 -0.197 10.328 1 95.19 84 LEU A O 1
ATOM 635 N N . CYS A 1 85 ? 14.836 1.736 11.281 1 95.88 85 CYS A N 1
ATOM 636 C CA . CYS A 1 85 ? 14.703 1.163 12.617 1 95.88 85 CYS A CA 1
ATOM 637 C C . CYS A 1 85 ? 13.578 0.134 12.656 1 95.88 85 CYS A C 1
ATOM 639 O O . CYS A 1 85 ? 13.773 -0.978 13.148 1 95.88 85 CYS A O 1
ATOM 641 N N . VAL A 1 86 ? 12.43 0.49 12.125 1 95.12 86 VAL A N 1
ATOM 642 C CA . VAL A 1 86 ? 11.266 -0.388 12.148 1 95.12 86 VAL A CA 1
ATOM 643 C C . VAL A 1 86 ? 11.539 -1.631 11.305 1 95.12 86 VAL A C 1
ATOM 645 O O . VAL A 1 86 ? 11.172 -2.742 11.688 1 95.12 86 VAL A O 1
ATOM 648 N N . SER A 1 87 ? 12.156 -1.413 10.133 1 93.5 87 SER A N 1
ATOM 649 C CA . SER A 1 87 ? 12.453 -2.545 9.266 1 93.5 87 SER A CA 1
ATOM 650 C C . SER A 1 87 ? 13.383 -3.541 9.953 1 93.5 87 SER A C 1
ATOM 652 O O . SER A 1 87 ? 13.227 -4.754 9.789 1 93.5 87 SER A O 1
ATOM 654 N N . LEU A 1 88 ? 14.328 -3.092 10.664 1 93.44 88 LEU A N 1
ATOM 655 C CA . LEU A 1 88 ? 15.234 -3.973 11.391 1 93.44 88 LEU A CA 1
ATOM 656 C C . LEU A 1 88 ? 14.484 -4.758 12.461 1 93.44 88 LEU A C 1
ATOM 658 O O . LEU A 1 88 ? 14.734 -5.953 12.648 1 93.44 88 LEU A O 1
ATOM 662 N N . ILE A 1 89 ? 13.594 -4.129 13.148 1 93.56 89 ILE A N 1
ATOM 663 C CA . ILE A 1 89 ? 12.805 -4.777 14.195 1 93.56 89 ILE A CA 1
ATOM 664 C C . ILE A 1 89 ? 11.914 -5.855 13.578 1 93.56 89 ILE A C 1
ATOM 666 O O . ILE A 1 89 ? 11.867 -6.988 14.062 1 93.56 89 ILE A O 1
ATOM 670 N N . VAL A 1 90 ? 11.242 -5.531 12.508 1 91.69 90 VAL A N 1
ATOM 671 C CA . VAL A 1 90 ? 10.312 -6.469 11.883 1 91.69 90 VAL A CA 1
ATOM 672 C C . VAL A 1 90 ? 11.094 -7.617 11.242 1 91.69 90 VAL A C 1
ATOM 674 O O . VAL A 1 90 ? 10.625 -8.758 11.227 1 91.69 90 VAL A O 1
ATOM 677 N N . MET A 1 91 ? 12.258 -7.277 10.672 1 90.5 91 MET A N 1
ATOM 678 C CA . MET A 1 91 ? 13.109 -8.32 10.117 1 90.5 91 MET A CA 1
ATOM 679 C C . MET A 1 91 ? 13.438 -9.375 11.172 1 90.5 91 MET A C 1
ATOM 681 O O . MET A 1 91 ? 13.445 -10.57 10.875 1 90.5 91 MET A O 1
ATOM 685 N N . LEU A 1 92 ? 13.727 -8.969 12.359 1 90.56 92 LEU A N 1
ATOM 686 C CA . LEU A 1 92 ? 14.008 -9.891 13.453 1 90.56 92 LEU A CA 1
ATOM 687 C C . LEU A 1 92 ? 12.781 -10.734 13.781 1 90.56 92 LEU A C 1
ATOM 689 O O . LEU A 1 92 ? 12.898 -11.93 14.055 1 90.56 92 LEU A O 1
ATOM 693 N N . ILE A 1 93 ? 11.648 -10.125 13.727 1 88.56 93 ILE A N 1
ATOM 694 C CA . ILE A 1 93 ? 10.398 -10.836 13.984 1 88.56 93 ILE A CA 1
ATOM 695 C C . ILE A 1 93 ? 10.164 -11.883 12.898 1 88.56 93 ILE A C 1
ATOM 697 O O . ILE A 1 93 ? 9.766 -13.016 13.188 1 88.56 93 ILE A O 1
ATOM 701 N N . ILE A 1 94 ? 10.414 -11.516 11.656 1 88.75 94 ILE A N 1
ATOM 702 C CA . ILE A 1 94 ? 10.219 -12.414 10.523 1 88.75 94 ILE A CA 1
ATOM 703 C C . ILE A 1 94 ? 11.141 -13.625 10.664 1 88.75 94 ILE A C 1
ATOM 705 O O . ILE A 1 94 ? 10.711 -14.766 10.484 1 88.75 94 ILE A O 1
ATOM 709 N N . ILE A 1 95 ? 12.391 -13.406 10.977 1 84.94 95 ILE A N 1
ATOM 710 C CA . ILE A 1 95 ? 13.367 -14.484 11.102 1 84.94 95 ILE A CA 1
ATOM 711 C C . ILE A 1 95 ? 12.961 -15.414 12.234 1 84.94 95 ILE A C 1
ATOM 713 O O . ILE A 1 95 ? 13.086 -16.641 12.117 1 84.94 95 ILE A O 1
ATOM 717 N N . LEU A 1 96 ? 12.414 -14.883 13.266 1 83.88 96 LEU A N 1
ATOM 718 C CA . LEU A 1 96 ? 12.023 -15.656 14.438 1 83.88 96 LEU A CA 1
ATOM 719 C C . LEU A 1 96 ? 10.805 -16.516 14.133 1 83.88 96 LEU A C 1
ATOM 721 O O . LEU A 1 96 ? 10.734 -17.672 14.547 1 83.88 96 LEU A O 1
ATOM 725 N N . PHE A 1 97 ? 9.812 -16 13.367 1 80.44 97 PHE A N 1
ATOM 726 C CA . PHE A 1 97 ? 8.539 -16.688 13.195 1 80.44 97 PHE A CA 1
ATOM 727 C C . PHE A 1 97 ? 8.531 -17.484 11.898 1 80.44 97 PHE A C 1
ATOM 729 O O . PHE A 1 97 ? 7.762 -18.453 11.766 1 80.44 97 PHE A O 1
ATOM 736 N N . GLU A 1 98 ? 9.266 -17.016 10.945 1 76.12 98 GLU A N 1
ATOM 737 C CA . GLU A 1 98 ? 9.266 -17.734 9.68 1 76.12 98 GLU A CA 1
ATOM 738 C C . GLU A 1 98 ? 9.828 -19.141 9.852 1 76.12 98 GLU A C 1
ATOM 740 O O . GLU A 1 98 ? 9.367 -20.094 9.211 1 76.12 98 GLU A O 1
ATOM 745 N N . ASN A 1 99 ? 10.781 -19.297 10.633 1 69.62 99 ASN A N 1
ATOM 746 C CA . ASN A 1 99 ? 11.336 -20.625 10.898 1 69.62 99 ASN A CA 1
ATOM 747 C C . ASN A 1 99 ? 10.312 -21.531 11.562 1 69.62 99 ASN A C 1
ATOM 749 O O . ASN A 1 99 ? 10.273 -22.734 11.281 1 69.62 99 ASN A O 1
ATOM 753 N N . LEU A 1 100 ? 9.398 -20.953 12.242 1 67.69 100 LEU A N 1
ATOM 754 C CA . LEU A 1 100 ? 8.359 -21.719 12.922 1 67.69 100 LEU A CA 1
ATOM 755 C C . LEU A 1 100 ? 7.211 -22.031 11.969 1 67.69 100 LEU A C 1
ATOM 757 O O . LEU A 1 100 ? 6.586 -23.094 12.062 1 67.69 100 LEU A O 1
ATOM 761 N N . ALA A 1 101 ? 6.871 -21.125 11.086 1 63.72 101 ALA A N 1
ATOM 762 C CA . ALA A 1 101 ? 5.73 -21.219 10.172 1 63.72 101 ALA A CA 1
ATOM 763 C C . ALA A 1 101 ? 5.984 -22.25 9.086 1 63.72 101 ALA A C 1
ATOM 765 O O . ALA A 1 101 ? 5.055 -22.938 8.641 1 63.72 101 ALA A O 1
ATOM 766 N N . GLN A 1 102 ? 7.086 -22.25 8.461 1 60.16 102 GLN A N 1
ATOM 767 C CA . GLN A 1 102 ? 7.391 -23.172 7.371 1 60.16 102 GLN A CA 1
ATOM 768 C C . GLN A 1 102 ? 7.203 -24.625 7.812 1 60.16 102 GLN A C 1
ATOM 770 O O . GLN A 1 102 ? 6.988 -25.5 6.984 1 60.16 102 GLN A O 1
ATOM 775 N N . THR A 1 103 ? 7.113 -24.812 9 1 49.5 103 THR A N 1
ATOM 776 C CA . THR A 1 103 ? 6.895 -26.172 9.461 1 49.5 103 THR A CA 1
ATOM 777 C C . THR A 1 103 ? 5.41 -26.531 9.406 1 49.5 103 THR A C 1
ATOM 779 O O . THR A 1 103 ? 5.051 -27.719 9.422 1 49.5 103 THR A O 1
ATOM 782 N N . GLN A 1 104 ? 4.512 -25.672 9.25 1 49.5 104 GLN A N 1
ATOM 783 C CA . GLN A 1 104 ? 3.09 -25.953 9.438 1 49.5 104 GLN A CA 1
ATOM 784 C C . GLN A 1 104 ? 2.352 -25.969 8.102 1 49.5 104 GLN A C 1
ATOM 786 O O . GLN A 1 104 ? 1.275 -26.562 7.988 1 49.5 104 GLN A O 1
ATOM 791 N N . GLY A 1 105 ? 2.682 -25.203 7.117 1 49.47 105 GLY A N 1
ATOM 792 C CA . GLY A 1 105 ? 1.836 -25.109 5.938 1 49.47 105 GLY A CA 1
ATOM 793 C C . GLY A 1 105 ? 1.764 -26.391 5.137 1 49.47 105 GLY A C 1
ATOM 794 O O . GLY A 1 105 ? 2.748 -27.125 5.051 1 49.47 105 GLY A O 1
ATOM 795 N N . PHE A 1 106 ? 0.615 -27.016 4.969 1 43.69 106 PHE A N 1
ATOM 796 C CA . PHE A 1 106 ? 0.24 -28.156 4.152 1 43.69 106 PHE A CA 1
ATOM 797 C C . PHE A 1 106 ? 0.531 -27.891 2.68 1 43.69 106 PHE A C 1
ATOM 799 O O . PHE A 1 106 ? -0.081 -27.016 2.07 1 43.69 106 PHE A O 1
ATOM 806 N N . GLY A 1 107 ? 1.666 -27.688 2.131 1 46.72 107 GLY A N 1
ATOM 807 C CA . GLY A 1 107 ? 1.766 -27.516 0.692 1 46.72 107 GLY A CA 1
ATOM 808 C C . GLY A 1 107 ? 2.992 -28.172 0.09 1 46.72 107 GLY A C 1
ATOM 809 O O . GLY A 1 107 ? 3.91 -27.484 -0.365 1 46.72 107 GLY A O 1
ATOM 810 N N . ASP A 1 108 ? 3.385 -29.141 0.708 1 39.62 108 ASP A N 1
ATOM 811 C CA . ASP A 1 108 ? 4.555 -29.766 0.098 1 39.62 108 ASP A CA 1
ATOM 812 C C . ASP A 1 108 ? 4.469 -29.734 -1.426 1 39.62 108 ASP A C 1
ATOM 814 O O . ASP A 1 108 ? 5.461 -29.469 -2.104 1 39.62 108 ASP A O 1
ATOM 818 N N . GLN A 1 109 ? 3.361 -30.391 -1.92 1 37.16 109 GLN A N 1
ATOM 819 C CA . GLN A 1 109 ? 3.377 -30.953 -3.264 1 37.16 109 GLN A CA 1
ATOM 820 C C . GLN A 1 109 ? 3.178 -29.875 -4.32 1 37.16 109 GLN A C 1
ATOM 822 O O . GLN A 1 109 ? 3.93 -29.797 -5.297 1 37.16 109 GLN A O 1
ATOM 827 N N . ALA A 1 110 ? 2.004 -29.234 -4.293 1 38.59 110 ALA A N 1
ATOM 828 C CA . ALA A 1 110 ? 1.568 -28.531 -5.496 1 38.59 110 ALA A CA 1
ATOM 829 C C . ALA A 1 110 ? 2.307 -27.219 -5.656 1 38.59 110 ALA A C 1
ATOM 831 O O . ALA A 1 110 ? 2.709 -26.844 -6.766 1 38.59 110 ALA A O 1
ATOM 832 N N . GLY A 1 111 ? 2.467 -26.406 -4.625 1 40.75 111 GLY A N 1
ATOM 833 C CA . GLY A 1 111 ? 3.283 -25.203 -4.734 1 40.75 111 GLY A CA 1
ATOM 834 C C . GLY A 1 111 ? 4.758 -25.5 -4.91 1 40.75 111 GLY A C 1
ATOM 835 O O . GLY A 1 111 ? 5.457 -24.797 -5.645 1 40.75 111 GLY A O 1
ATOM 836 N N . GLU A 1 112 ? 5.246 -26.359 -4.09 1 42.56 112 GLU A N 1
ATOM 837 C CA . GLU A 1 112 ? 6.594 -26.875 -4.32 1 42.56 112 GLU A CA 1
ATOM 838 C C . GLU A 1 112 ? 6.75 -27.406 -5.742 1 42.56 112 GLU A C 1
ATOM 840 O O . GLU A 1 112 ? 7.809 -27.25 -6.355 1 42.56 112 GLU A O 1
ATOM 845 N N . GLU A 1 113 ? 5.754 -28.219 -6.094 1 39.62 113 GLU A N 1
ATOM 846 C CA . GLU A 1 113 ? 5.73 -28.719 -7.473 1 39.62 113 GLU A CA 1
ATOM 847 C C . GLU A 1 113 ? 5.602 -27.562 -8.461 1 39.62 113 GLU A C 1
ATOM 849 O O . GLU A 1 113 ? 6.156 -27.609 -9.562 1 39.62 113 GLU A O 1
ATOM 854 N N . LEU A 1 114 ? 4.648 -26.812 -8.125 1 36.44 114 LEU A N 1
ATOM 855 C CA . LEU A 1 114 ? 4.539 -25.641 -8.977 1 36.44 114 LEU A CA 1
ATOM 856 C C . LEU A 1 114 ? 5.82 -24.812 -8.945 1 36.44 114 LEU A C 1
ATOM 858 O O . LEU A 1 114 ? 6.238 -24.266 -9.961 1 36.44 114 LEU A O 1
ATOM 862 N N . ILE A 1 115 ? 6.305 -24.484 -7.559 1 40.38 115 ILE A N 1
ATOM 863 C CA . ILE A 1 115 ? 7.598 -23.812 -7.516 1 40.38 115 ILE A CA 1
ATOM 864 C C . ILE A 1 115 ? 8.719 -24.844 -7.527 1 40.38 115 ILE A C 1
ATOM 866 O O . ILE A 1 115 ? 8.828 -25.672 -6.617 1 40.38 115 ILE A O 1
ATOM 870 N N . GLY A 1 116 ? 8.656 -25.797 -8.234 1 37.28 116 GLY A N 1
ATOM 871 C CA . GLY A 1 116 ? 9.773 -26.672 -8.516 1 37.28 116 GLY A CA 1
ATOM 872 C C . GLY A 1 116 ? 10.969 -26.438 -7.605 1 37.28 116 GLY A C 1
ATOM 873 O O . GLY A 1 116 ? 12.062 -26.938 -7.871 1 37.28 116 GLY A O 1
ATOM 874 N N . LEU A 1 117 ? 10.859 -25.547 -6.672 1 40.47 117 LEU A N 1
ATOM 875 C CA . LEU A 1 117 ? 12.078 -25.078 -6.016 1 40.47 117 LEU A CA 1
ATOM 876 C C . LEU A 1 117 ? 12.516 -26.047 -4.926 1 40.47 117 LEU A C 1
ATOM 878 O O . LEU A 1 117 ? 13.539 -25.828 -4.273 1 40.47 117 LEU A O 1
ATOM 882 N N . SER A 1 118 ? 11.68 -26.828 -4.289 1 39.03 118 SER A N 1
ATOM 883 C CA . SER A 1 118 ? 12.203 -27.578 -3.156 1 39.03 118 SER A CA 1
ATOM 884 C C . SER A 1 118 ? 13.414 -28.422 -3.564 1 39.03 118 SER A C 1
ATOM 886 O O . SER A 1 118 ? 14.297 -28.688 -2.744 1 39.03 118 SER A O 1
ATOM 888 N N . LEU A 1 119 ? 13.172 -29.25 -4.531 1 37.09 119 LEU A N 1
ATOM 889 C CA . LEU A 1 119 ? 13.984 -30.469 -4.543 1 37.09 119 LEU A CA 1
ATOM 890 C C . LEU A 1 119 ? 15.461 -30.125 -4.684 1 37.09 119 LEU A C 1
ATOM 892 O O . LEU A 1 119 ? 16.297 -30.656 -3.941 1 37.09 119 LEU A O 1
ATOM 896 N N . ASN A 1 120 ? 16.031 -29.688 -5.844 1 37.53 120 ASN A N 1
ATOM 897 C CA . ASN A 1 120 ? 17.453 -29.828 -6.168 1 37.53 120 ASN A CA 1
ATOM 898 C C . ASN A 1 120 ? 18.234 -28.562 -5.82 1 37.53 120 ASN A C 1
ATOM 900 O O . ASN A 1 120 ? 19.438 -28.5 -6.047 1 37.53 120 ASN A O 1
ATOM 904 N N . VAL A 1 121 ? 17.719 -27.344 -5.988 1 43.06 121 VAL A N 1
ATOM 905 C CA . VAL A 1 121 ? 18.719 -26.297 -6.109 1 43.06 121 VAL A CA 1
ATOM 906 C C . VAL A 1 121 ? 19.094 -25.781 -4.723 1 43.06 121 VAL A C 1
ATOM 908 O O . VAL A 1 121 ? 19.922 -24.875 -4.598 1 43.06 121 VAL A O 1
ATOM 911 N N . GLY A 1 122 ? 19.062 -26.312 -3.674 1 45.31 122 GLY A N 1
ATOM 912 C CA . GLY A 1 122 ? 19.625 -25.922 -2.389 1 45.31 122 GLY A CA 1
ATOM 913 C C . GLY A 1 122 ? 19.062 -24.625 -1.848 1 45.31 122 GLY A C 1
ATOM 914 O O . GLY A 1 122 ? 19.609 -24.047 -0.914 1 45.31 122 GLY A O 1
ATOM 915 N N . ILE A 1 123 ? 18.391 -23.812 -2.623 1 54.41 123 ILE A N 1
ATOM 916 C CA 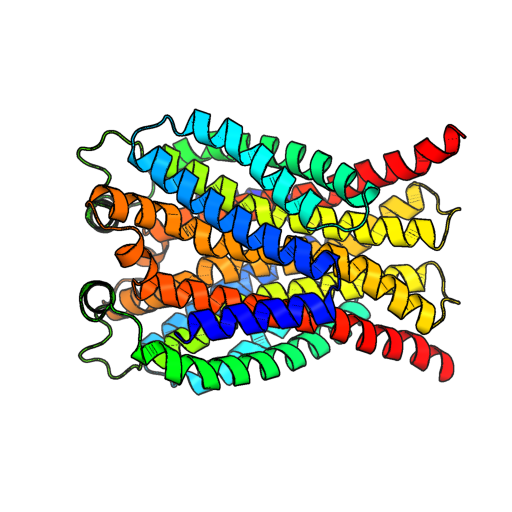. ILE A 1 123 ? 17.969 -22.531 -2.076 1 54.41 123 ILE A CA 1
ATOM 917 C C . ILE A 1 123 ? 16.75 -22.734 -1.188 1 54.41 123 ILE A C 1
ATOM 919 O O . ILE A 1 123 ? 15.742 -23.297 -1.621 1 54.41 123 ILE A O 1
ATOM 923 N N . SER A 1 124 ? 16.953 -22.438 0.118 1 65.31 124 SER A N 1
ATOM 924 C CA . SER A 1 124 ? 15.898 -22.609 1.117 1 65.31 124 SER A CA 1
ATOM 925 C C . SER A 1 124 ? 14.719 -21.672 0.841 1 65.31 124 SER A C 1
ATOM 927 O O . SER A 1 124 ? 14.891 -20.469 0.726 1 65.31 124 SER A O 1
ATOM 929 N N . PHE A 1 125 ? 13.648 -22.125 0.369 1 72.69 125 PHE A N 1
ATOM 930 C CA . PHE A 1 125 ? 12.375 -21.438 0.187 1 72.69 125 PHE A CA 1
ATOM 931 C C . PHE A 1 125 ? 12.094 -20.5 1.356 1 72.69 125 PHE A C 1
ATOM 933 O O . PHE A 1 125 ? 11.531 -19.422 1.172 1 72.69 125 PHE A O 1
ATOM 940 N N . SER A 1 126 ? 12.648 -20.891 2.359 1 78.19 126 SER A N 1
ATOM 941 C CA . SER A 1 126 ? 12.438 -20.094 3.564 1 78.19 126 SER A CA 1
ATOM 942 C C . SER A 1 126 ? 13.164 -18.75 3.477 1 78.19 126 SER A C 1
ATOM 944 O O . SER A 1 126 ? 12.617 -17.719 3.869 1 78.19 126 SER A O 1
ATOM 946 N N . GLN A 1 127 ? 14.367 -18.766 2.955 1 83.12 127 GLN A N 1
ATOM 947 C CA . GLN A 1 127 ? 15.141 -17.547 2.836 1 83.12 127 GLN A CA 1
ATOM 948 C C . GLN A 1 127 ? 14.508 -16.594 1.817 1 83.12 127 GLN A C 1
ATOM 950 O O . GLN A 1 127 ? 14.484 -15.375 2.023 1 83.12 127 GLN A O 1
ATOM 955 N N . ILE A 1 128 ? 13.977 -17.172 0.788 1 83.69 128 ILE A N 1
ATOM 956 C CA . ILE A 1 128 ? 13.312 -16.359 -0.231 1 83.69 128 ILE A CA 1
ATOM 957 C C . ILE A 1 128 ? 12.039 -15.758 0.342 1 83.69 128 ILE A C 1
ATOM 959 O O . ILE A 1 128 ? 11.758 -14.57 0.132 1 83.69 128 ILE A O 1
ATOM 963 N N . ALA A 1 129 ? 11.352 -16.578 1.08 1 83.12 129 ALA A N 1
ATOM 964 C CA . ALA A 1 129 ? 10.109 -16.109 1.692 1 83.12 129 ALA A CA 1
ATOM 965 C C . ALA A 1 129 ? 10.367 -14.953 2.648 1 83.12 129 ALA A C 1
ATOM 967 O O . ALA A 1 129 ? 9.594 -13.992 2.703 1 83.12 129 ALA A O 1
ATOM 968 N N . ILE A 1 130 ? 11.43 -15.047 3.332 1 85.88 130 ILE A N 1
ATOM 969 C CA . ILE A 1 130 ? 11.812 -14 4.277 1 85.88 130 ILE A CA 1
ATOM 970 C C . ILE A 1 130 ? 12.125 -12.711 3.52 1 85.88 130 ILE A C 1
ATOM 972 O O . ILE A 1 130 ? 11.648 -11.641 3.889 1 85.88 130 ILE A O 1
ATOM 976 N N . LEU A 1 131 ? 12.867 -12.867 2.508 1 86.81 131 LEU A N 1
ATOM 977 C CA . LEU A 1 131 ? 13.25 -11.703 1.717 1 86.81 131 LEU A CA 1
ATOM 978 C C . LEU A 1 131 ? 12.023 -11.062 1.073 1 86.81 131 LEU A C 1
ATOM 980 O O . LEU A 1 131 ? 11.898 -9.836 1.063 1 86.81 131 LEU A O 1
ATOM 984 N N . VAL A 1 132 ? 11.148 -11.852 0.593 1 86.06 132 VAL A N 1
ATOM 985 C CA . VAL A 1 132 ? 9.922 -11.367 -0.042 1 86.06 132 VAL A CA 1
ATOM 986 C C . VAL A 1 132 ? 9.07 -10.617 0.983 1 86.06 132 VAL A C 1
ATOM 988 O O . VAL A 1 132 ? 8.523 -9.555 0.689 1 86.06 132 VAL A O 1
ATOM 991 N N . ALA A 1 133 ? 9.008 -11.148 2.107 1 87.25 133 ALA A N 1
ATOM 992 C CA . ALA A 1 133 ? 8.242 -10.523 3.18 1 87.25 133 ALA A CA 1
ATOM 993 C C . ALA A 1 133 ? 8.805 -9.156 3.541 1 87.25 133 ALA A C 1
ATOM 995 O O . ALA A 1 133 ? 8.062 -8.18 3.686 1 87.25 133 ALA A O 1
ATOM 996 N N . ILE A 1 134 ? 10.055 -9.109 3.588 1 89.38 134 ILE A N 1
ATOM 997 C CA . ILE A 1 134 ? 10.719 -7.871 3.967 1 89.38 134 ILE A CA 1
ATOM 998 C C . ILE A 1 134 ? 10.531 -6.824 2.869 1 89.38 134 ILE A C 1
ATOM 1000 O O . ILE A 1 134 ? 10.156 -5.684 3.15 1 89.38 134 ILE A O 1
ATOM 1004 N N . PHE A 1 135 ? 10.734 -7.172 1.686 1 88.5 135 PHE A N 1
ATOM 1005 C CA . PHE A 1 135 ? 10.609 -6.246 0.566 1 88.5 135 PHE A CA 1
ATOM 1006 C C . PHE A 1 135 ? 9.18 -5.746 0.429 1 88.5 135 PHE A C 1
ATOM 1008 O O . PHE A 1 135 ? 8.945 -4.57 0.132 1 88.5 135 PHE A O 1
ATOM 1015 N N . SER A 1 136 ? 8.25 -6.562 0.678 1 86.94 136 SER A N 1
ATOM 1016 C CA . SER A 1 136 ? 6.84 -6.203 0.536 1 86.94 136 SER A CA 1
ATOM 1017 C C . SER A 1 136 ? 6.418 -5.184 1.588 1 86.94 136 SER A C 1
ATOM 1019 O O . SER A 1 136 ? 5.555 -4.344 1.334 1 86.94 136 SER A O 1
ATOM 1021 N N . MET A 1 137 ? 7.039 -5.266 2.67 1 90.38 137 MET A N 1
ATOM 1022 C CA . MET A 1 137 ? 6.621 -4.402 3.768 1 90.38 137 MET A CA 1
ATOM 1023 C C . MET A 1 137 ? 7.348 -3.061 3.711 1 90.38 137 MET A C 1
ATOM 1025 O O . MET A 1 137 ? 6.875 -2.07 4.273 1 90.38 137 MET A O 1
ATOM 1029 N N . LEU A 1 138 ? 8.477 -2.988 3.02 1 91.62 138 LEU A N 1
ATOM 1030 C CA . LEU A 1 138 ? 9.312 -1.791 3.008 1 91.62 138 LEU A CA 1
ATOM 1031 C C . LEU A 1 138 ? 8.547 -0.598 2.451 1 91.62 138 LEU A C 1
ATOM 1033 O O . LEU A 1 138 ? 8.648 0.513 2.977 1 91.62 138 LEU A O 1
ATOM 1037 N N . GLY A 1 139 ? 7.809 -0.831 1.424 1 90.75 139 GLY A N 1
ATOM 1038 C CA . GLY A 1 139 ? 7.031 0.243 0.825 1 90.75 139 GLY A CA 1
ATOM 1039 C C . GLY A 1 139 ? 6.004 0.834 1.771 1 90.75 139 GLY A C 1
ATOM 1040 O O . GLY A 1 139 ? 5.875 2.057 1.872 1 90.75 139 GLY A O 1
ATOM 1041 N N . ALA A 1 140 ? 5.324 -0.02 2.451 1 91.69 140 ALA A N 1
ATOM 1042 C CA . ALA A 1 140 ? 4.281 0.412 3.377 1 91.69 140 ALA A CA 1
ATOM 1043 C C . ALA A 1 140 ? 4.875 1.185 4.551 1 91.69 140 ALA A C 1
ATOM 1045 O O . ALA A 1 140 ? 4.309 2.189 4.992 1 91.69 140 ALA A O 1
ATOM 1046 N N . ILE A 1 141 ? 5.953 0.716 5.039 1 94.31 141 ILE A N 1
ATOM 1047 C CA . ILE A 1 141 ? 6.637 1.362 6.156 1 94.31 141 ILE A CA 1
ATOM 1048 C C . ILE A 1 141 ? 7.129 2.744 5.73 1 94.31 141 ILE A C 1
ATOM 1050 O O . ILE A 1 141 ? 6.926 3.729 6.445 1 94.31 141 ILE A O 1
ATOM 1054 N N . ALA A 1 142 ? 7.75 2.785 4.586 1 94.56 142 ALA A N 1
ATOM 1055 C CA . ALA A 1 142 ? 8.266 4.051 4.066 1 94.56 142 ALA A CA 1
ATOM 1056 C C . ALA A 1 142 ? 7.129 5.047 3.828 1 94.56 142 ALA A C 1
ATOM 1058 O O . ALA A 1 142 ? 7.242 6.223 4.184 1 94.56 142 ALA A O 1
ATOM 1059 N N . GLU A 1 143 ? 6.105 4.551 3.246 1 93.12 143 GLU A N 1
ATOM 1060 C CA . GLU A 1 143 ? 4.977 5.422 2.943 1 93.12 143 GLU A CA 1
ATOM 1061 C C . GLU A 1 143 ? 4.355 5.984 4.219 1 93.12 143 GLU A C 1
ATOM 1063 O O . GLU A 1 143 ? 4.059 7.176 4.297 1 93.12 143 GLU A O 1
ATOM 1068 N N . ALA A 1 144 ? 4.145 5.16 5.164 1 93.69 144 ALA A N 1
ATOM 1069 C CA . ALA A 1 144 ? 3.564 5.609 6.426 1 93.69 144 ALA A CA 1
ATOM 1070 C C . ALA A 1 144 ? 4.473 6.625 7.117 1 93.69 144 ALA A C 1
ATOM 1072 O O . ALA A 1 144 ? 3.996 7.633 7.645 1 93.69 144 ALA A O 1
ATOM 1073 N N . SER A 1 145 ? 5.703 6.363 7.121 1 95.62 145 SER A N 1
ATOM 1074 C CA . SER A 1 145 ? 6.656 7.254 7.77 1 95.62 145 SER A CA 1
ATOM 1075 C C . SER A 1 145 ? 6.695 8.617 7.082 1 95.62 145 SER A C 1
ATOM 1077 O O . SER A 1 145 ? 6.727 9.656 7.75 1 95.62 145 SER A O 1
ATOM 1079 N N . VAL A 1 146 ? 6.668 8.602 5.812 1 94.19 146 VAL A N 1
ATOM 1080 C CA . VAL A 1 146 ? 6.734 9.844 5.051 1 94.19 146 VAL A CA 1
ATOM 1081 C C . VAL A 1 146 ? 5.434 10.625 5.215 1 94.19 146 VAL A C 1
ATOM 1083 O O . VAL A 1 146 ? 5.453 11.844 5.406 1 94.19 146 VAL A O 1
ATOM 1086 N N . ALA A 1 147 ? 4.324 9.93 5.121 1 91.94 147 ALA A N 1
ATOM 1087 C CA . ALA A 1 147 ? 3.035 10.586 5.293 1 91.94 147 ALA A CA 1
ATOM 1088 C C . ALA A 1 147 ? 2.947 11.273 6.656 1 91.94 147 ALA A C 1
ATOM 1090 O O . ALA A 1 147 ? 2.512 12.422 6.75 1 91.94 147 ALA A O 1
ATOM 1091 N N . MET A 1 148 ? 3.391 10.57 7.652 1 94.06 148 MET A N 1
ATOM 1092 C CA . MET A 1 148 ? 3.385 11.117 9.008 1 94.06 148 MET A CA 1
ATOM 1093 C C . MET A 1 148 ? 4.336 12.305 9.117 1 94.06 148 MET A C 1
ATOM 1095 O O . MET A 1 148 ? 3.977 13.344 9.664 1 94.06 148 MET A O 1
ATOM 1099 N N . SER A 1 149 ? 5.508 12.141 8.609 1 94.56 149 SER A N 1
ATOM 1100 C CA . SER A 1 149 ? 6.531 13.172 8.703 1 94.56 149 SER A CA 1
ATOM 1101 C C . SER A 1 149 ? 6.125 14.422 7.934 1 94.56 149 SER A C 1
ATOM 1103 O O . SER A 1 149 ? 6.328 15.539 8.406 1 94.56 149 SER A O 1
ATOM 1105 N N . ALA A 1 150 ? 5.578 14.211 6.766 1 93 150 ALA A N 1
ATOM 1106 C CA . ALA A 1 150 ? 5.156 15.336 5.934 1 93 150 ALA A CA 1
ATOM 1107 C C . ALA A 1 150 ? 4.035 16.125 6.602 1 93 150 ALA A C 1
ATOM 1109 O O . ALA A 1 150 ? 4.055 17.359 6.602 1 93 150 ALA A O 1
ATOM 1110 N N . GLY A 1 151 ? 3.115 15.469 7.188 1 91.31 151 GLY A N 1
ATOM 1111 C CA . GLY A 1 151 ? 2.023 16.125 7.883 1 91.31 151 GLY A CA 1
ATOM 1112 C C . GLY A 1 151 ? 2.479 16.922 9.086 1 91.31 151 GLY A C 1
ATOM 1113 O O . GLY A 1 151 ? 2.053 18.062 9.281 1 91.31 151 GLY A O 1
ATOM 1114 N N . LEU A 1 152 ? 3.32 16.406 9.844 1 92.62 152 LEU A N 1
ATOM 1115 C CA . LEU A 1 152 ? 3.783 17.047 11.07 1 92.62 152 LEU A CA 1
ATOM 1116 C C . LEU A 1 152 ? 4.695 18.234 10.75 1 92.62 152 LEU A C 1
ATOM 1118 O O . LEU A 1 152 ? 4.68 19.234 11.453 1 92.62 152 LEU A O 1
ATOM 1122 N N . LEU A 1 153 ? 5.469 18 9.734 1 92.44 153 LEU A N 1
ATOM 1123 C CA . LEU A 1 153 ? 6.336 19.094 9.336 1 92.44 153 LEU A CA 1
ATOM 1124 C C . LEU A 1 153 ? 5.512 20.297 8.883 1 92.44 153 LEU A C 1
ATOM 1126 O O . LEU A 1 153 ? 5.859 21.438 9.172 1 92.44 153 LEU A O 1
ATOM 1130 N N . GLU A 1 154 ? 4.516 20.016 8.125 1 90.56 154 GLU A N 1
ATOM 1131 C CA . GLU A 1 154 ? 3.646 21.094 7.66 1 90.56 154 GLU A CA 1
ATOM 1132 C C . GLU A 1 154 ? 2.973 21.812 8.828 1 90.56 154 GLU A C 1
ATOM 1134 O O . GLU A 1 154 ? 2.758 23.016 8.789 1 90.56 154 GLU A O 1
ATOM 1139 N N . LEU A 1 155 ? 2.66 21.062 9.828 1 91.06 155 LEU A N 1
ATOM 1140 C CA . LEU A 1 155 ? 2.096 21.656 11.039 1 91.06 155 LEU A CA 1
ATOM 1141 C C . LEU A 1 155 ? 3.09 22.609 11.695 1 91.06 155 LEU A C 1
ATOM 1143 O O . LEU A 1 155 ? 2.725 23.719 12.102 1 91.06 155 LEU A O 1
ATOM 1147 N N . LYS A 1 156 ? 4.242 22.156 11.758 1 91.38 156 LYS A N 1
ATOM 1148 C CA . LYS A 1 156 ? 5.301 22.984 12.352 1 91.38 156 LYS A CA 1
ATOM 1149 C C . LYS A 1 156 ? 5.578 24.219 11.5 1 91.38 156 LYS A C 1
ATOM 1151 O O . LYS A 1 156 ? 5.836 25.297 12.031 1 91.38 156 LYS A O 1
ATOM 1156 N N . ARG A 1 157 ? 5.547 24.094 10.242 1 89.19 157 ARG A N 1
ATOM 1157 C CA . ARG A 1 157 ? 5.789 25.203 9.32 1 89.19 157 ARG A CA 1
ATOM 1158 C C . ARG A 1 157 ? 4.691 26.25 9.438 1 89.19 157 ARG A C 1
ATOM 1160 O O . ARG A 1 157 ? 4.969 27.453 9.352 1 89.19 157 ARG A O 1
ATOM 1167 N N . HIS A 1 158 ? 3.588 25.797 9.617 1 88.5 158 HIS A N 1
ATOM 1168 C CA . HIS A 1 158 ? 2.461 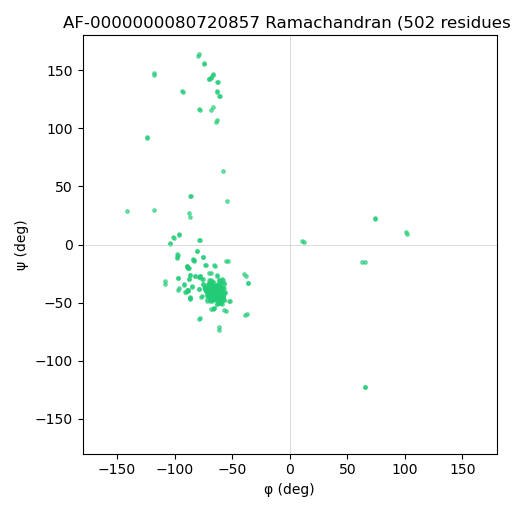26.719 9.711 1 88.5 158 HIS A CA 1
ATOM 1169 C C . HIS A 1 158 ? 2.395 27.359 11.094 1 88.5 158 HIS A C 1
ATOM 1171 O O . HIS A 1 158 ? 1.946 28.5 11.227 1 88.5 158 HIS A O 1
ATOM 1177 N N . ASP A 1 159 ? 2.717 26.531 12.141 1 88.94 159 ASP A N 1
ATOM 1178 C CA . ASP A 1 159 ? 2.795 27.047 13.508 1 88.94 159 ASP A CA 1
ATOM 1179 C C . ASP A 1 159 ? 4.164 26.75 14.125 1 88.94 159 ASP A C 1
ATOM 1181 O O . ASP A 1 159 ? 4.32 25.781 14.875 1 88.94 159 ASP A O 1
ATOM 1185 N N . PRO A 1 160 ? 5.004 27.703 13.961 1 88.88 160 PRO A N 1
ATOM 1186 C CA . PRO A 1 160 ? 6.379 27.5 14.43 1 88.88 160 PRO A CA 1
ATOM 1187 C C . PRO A 1 160 ? 6.465 27.344 15.953 1 88.88 160 PRO A C 1
ATOM 1189 O O . PRO A 1 160 ? 7.445 26.812 16.469 1 88.88 160 PRO A O 1
ATOM 1192 N N . ASN A 1 161 ? 5.414 27.781 16.672 1 89.88 161 ASN A N 1
ATOM 1193 C CA . ASN A 1 161 ? 5.453 27.766 18.125 1 89.88 161 ASN A CA 1
ATOM 1194 C C . ASN A 1 161 ? 4.781 26.516 18.688 1 89.88 161 ASN A C 1
ATOM 1196 O O . ASN A 1 161 ? 4.625 26.391 19.906 1 89.88 161 ASN A O 1
ATOM 1200 N N . ILE A 1 162 ? 4.465 25.641 17.859 1 90.5 162 ILE A N 1
ATOM 1201 C CA . ILE A 1 162 ? 3.811 24.406 18.312 1 90.5 162 ILE A CA 1
ATOM 1202 C C . ILE A 1 162 ? 4.75 23.625 19.219 1 90.5 162 ILE A C 1
ATOM 1204 O O . ILE A 1 162 ? 5.949 23.531 18.953 1 90.5 162 ILE A O 1
ATOM 1208 N N . THR A 1 163 ? 4.258 23.203 20.359 1 92 163 THR A N 1
ATOM 1209 C CA . THR A 1 163 ? 5.062 22.469 21.328 1 92 163 THR A CA 1
ATOM 1210 C C . THR A 1 163 ? 5.223 21.016 20.922 1 92 163 THR A C 1
ATOM 1212 O O . THR A 1 163 ? 4.484 20.516 20.078 1 92 163 THR A O 1
ATOM 1215 N N . GLN A 1 164 ? 6.137 20.406 21.516 1 94.06 164 GLN A N 1
ATOM 1216 C CA . GLN A 1 164 ? 6.383 19 21.234 1 94.06 164 GLN A CA 1
ATOM 1217 C C . GLN A 1 164 ? 5.168 18.156 21.594 1 94.06 164 GLN A C 1
ATOM 1219 O O . GLN A 1 164 ? 4.816 17.219 20.875 1 94.06 164 GLN A O 1
ATOM 1224 N N . LYS A 1 165 ? 4.578 18.484 22.672 1 94.12 165 LYS A N 1
ATOM 1225 C CA . LYS A 1 165 ? 3.4 17.75 23.125 1 94.12 165 LYS A CA 1
ATOM 1226 C C . LYS A 1 165 ? 2.248 17.891 22.141 1 94.12 165 LYS A C 1
ATOM 1228 O O . LYS A 1 165 ? 1.526 16.922 21.875 1 94.12 165 LYS A O 1
ATOM 1233 N N . GLN A 1 166 ? 2.127 19.062 21.625 1 92.81 166 GLN A N 1
ATOM 1234 C CA . GLN A 1 166 ? 1.071 19.312 20.641 1 92.81 166 GLN A CA 1
ATOM 1235 C C . GLN A 1 166 ? 1.35 18.578 19.344 1 92.81 166 GLN A C 1
ATOM 1237 O O . GLN A 1 166 ? 0.427 18.062 18.703 1 92.81 166 GLN A O 1
ATOM 1242 N N . LEU A 1 167 ? 2.605 18.547 19.031 1 93.19 167 LEU A N 1
ATOM 1243 C CA . LEU A 1 167 ? 2.996 17.844 17.828 1 93.19 167 LEU A CA 1
ATOM 1244 C C . LEU A 1 167 ? 2.734 16.344 17.969 1 93.19 167 LEU A C 1
ATOM 1246 O O . LEU A 1 167 ? 2.24 15.703 17.047 1 93.19 167 LEU A O 1
ATOM 1250 N N . ILE A 1 168 ? 3.035 15.828 19.125 1 94.25 168 ILE A N 1
ATOM 1251 C CA . ILE A 1 168 ? 2.83 14.406 19.391 1 94.25 168 ILE A CA 1
ATOM 1252 C C . ILE A 1 168 ? 1.336 14.094 19.391 1 94.25 168 ILE A C 1
ATOM 1254 O O . ILE A 1 168 ? 0.909 13.07 18.844 1 94.25 168 ILE A O 1
ATOM 1258 N N . ARG A 1 169 ? 0.573 14.93 19.891 1 92.44 169 ARG A N 1
ATOM 1259 C CA . ARG A 1 169 ? -0.875 14.75 19.906 1 92.44 169 ARG A CA 1
ATOM 1260 C C . ARG A 1 169 ? -1.444 14.773 18.5 1 92.44 169 ARG A C 1
ATOM 1262 O O . ARG A 1 169 ? -2.281 13.938 18.141 1 92.44 169 ARG A O 1
ATOM 1269 N N . SER A 1 170 ? -0.981 15.766 17.797 1 91.81 170 SER A N 1
ATOM 1270 C CA . SER A 1 170 ? -1.425 15.867 16.406 1 91.81 170 SER A CA 1
ATOM 1271 C C . SER A 1 170 ? -0.999 14.641 15.609 1 91.81 170 SER A C 1
ATOM 1273 O O . SER A 1 170 ? -1.758 14.141 14.773 1 91.81 170 SER A O 1
ATOM 1275 N N . GLY A 1 171 ? 0.244 14.188 15.82 1 92.38 171 GLY A N 1
ATOM 1276 C CA . GLY A 1 171 ? 0.729 12.977 15.164 1 92.38 171 GLY A CA 1
ATOM 1277 C C . GLY A 1 171 ? -0.091 11.75 15.508 1 92.38 171 GLY A C 1
ATOM 1278 O O . GLY A 1 171 ? -0.353 10.914 14.633 1 92.38 171 GLY A O 1
ATOM 1279 N N . ASN A 1 172 ? -0.515 11.68 16.719 1 89.56 172 ASN A N 1
ATOM 1280 C CA . ASN A 1 172 ? -1.345 10.562 17.141 1 89.56 172 ASN A CA 1
ATOM 1281 C C . ASN A 1 172 ? -2.713 10.586 16.469 1 89.56 172 ASN A C 1
ATOM 1283 O O . ASN A 1 172 ? -3.252 9.547 16.094 1 89.56 172 ASN A O 1
ATOM 1287 N N . GLU A 1 173 ? -3.258 11.742 16.312 1 89 173 GLU A N 1
ATOM 1288 C CA . GLU A 1 173 ? -4.551 11.875 15.648 1 89 173 GLU A CA 1
ATOM 1289 C C . GLU A 1 173 ? -4.461 11.484 14.172 1 89 173 GLU A C 1
ATOM 1291 O O . GLU A 1 173 ? -5.281 10.711 13.68 1 89 173 GLU A O 1
ATOM 1296 N N . VAL A 1 174 ? -3.451 12.008 13.562 1 89.06 174 VAL A N 1
ATOM 1297 C CA . VAL A 1 174 ? -3.238 11.688 12.148 1 89.06 174 VAL A CA 1
ATOM 1298 C C . VAL A 1 174 ? -2.92 10.203 11.992 1 89.06 174 VAL A C 1
ATOM 1300 O O . VAL A 1 174 ? -3.41 9.555 11.07 1 89.06 174 VAL A O 1
ATOM 1303 N N . GLY A 1 175 ? -2.084 9.727 12.875 1 90.19 175 GLY A N 1
ATOM 1304 C CA . GLY A 1 175 ? -1.662 8.336 12.836 1 90.19 175 GLY A CA 1
ATOM 1305 C C . GLY A 1 175 ? -2.812 7.359 12.992 1 90.19 175 GLY A C 1
ATOM 1306 O O . GLY A 1 175 ? -2.832 6.309 12.344 1 90.19 175 GLY A O 1
ATOM 1307 N N . GLU A 1 176 ? -3.75 7.68 13.766 1 87.94 176 GLU A N 1
ATOM 1308 C CA . GLU A 1 176 ? -4.918 6.828 13.953 1 87.94 176 GLU A CA 1
ATOM 1309 C C . GLU A 1 176 ? -5.707 6.672 12.656 1 87.94 176 GLU A C 1
ATOM 1311 O O . GLU A 1 176 ? -6.203 5.582 12.352 1 87.94 176 GLU A O 1
ATOM 1316 N N . ASP A 1 177 ? -5.828 7.68 11.945 1 88 177 ASP A N 1
ATOM 1317 C CA . ASP A 1 177 ? -6.566 7.637 10.688 1 88 177 ASP A CA 1
ATOM 1318 C C . ASP A 1 177 ? -5.77 6.906 9.602 1 88 177 ASP A C 1
ATOM 1320 O O . ASP A 1 177 ? -6.332 6.137 8.828 1 88 177 ASP A O 1
ATOM 1324 N N . VAL A 1 178 ? -4.488 7.094 9.617 1 87 178 VAL A N 1
ATOM 1325 C CA . VAL A 1 178 ? -3.621 6.52 8.594 1 87 178 VAL A CA 1
ATOM 1326 C C . VAL A 1 178 ? -3.48 5.016 8.82 1 87 178 VAL A C 1
ATOM 1328 O O . VAL A 1 178 ? -3.465 4.238 7.863 1 87 178 VAL A O 1
ATOM 1331 N N . LEU A 1 179 ? -3.418 4.633 10.016 1 87 179 LEU A N 1
ATOM 1332 C CA . LEU A 1 179 ? -3.213 3.23 10.375 1 87 179 LEU A CA 1
ATOM 1333 C C . LEU A 1 179 ? -4.363 2.367 9.859 1 87 179 LEU A C 1
ATOM 1335 O O . LEU A 1 179 ? -4.137 1.32 9.25 1 87 179 LEU A O 1
ATOM 1339 N N . GLY A 1 180 ? -5.566 2.754 10.086 1 82.81 180 GLY A N 1
ATOM 1340 C CA . GLY A 1 180 ? -6.727 1.979 9.68 1 82.81 180 GLY A CA 1
ATOM 1341 C C . GLY A 1 180 ? -6.781 1.726 8.188 1 82.81 180 GLY A C 1
ATOM 1342 O O . GLY A 1 180 ? -7.07 0.609 7.75 1 82.81 180 GLY A O 1
ATOM 1343 N N . THR A 1 181 ? -6.43 2.637 7.398 1 86.94 181 THR A N 1
ATOM 1344 C CA . THR A 1 181 ? -6.551 2.508 5.953 1 86.94 181 THR A CA 1
ATOM 1345 C C . THR A 1 181 ? -5.305 1.852 5.363 1 86.94 181 THR A C 1
ATOM 1347 O O . THR A 1 181 ? -5.383 1.158 4.348 1 86.94 181 THR A O 1
ATOM 1350 N N . ALA A 1 182 ? -4.164 2.047 5.988 1 89.56 182 ALA A N 1
ATOM 1351 C CA . ALA A 1 182 ? -2.938 1.407 5.523 1 89.56 182 ALA A CA 1
ATOM 1352 C C . ALA A 1 182 ? -3.057 -0.114 5.578 1 89.56 182 ALA A C 1
ATOM 1354 O O . ALA A 1 182 ? -2.582 -0.812 4.68 1 89.56 182 ALA A O 1
ATOM 1355 N N . MET A 1 183 ? -3.719 -0.604 6.531 1 89.56 183 MET A N 1
ATOM 1356 C CA . MET A 1 183 ? -3.873 -2.047 6.688 1 89.56 183 MET A CA 1
ATOM 1357 C C . MET A 1 183 ? -4.711 -2.631 5.555 1 89.56 183 MET A C 1
ATOM 1359 O O . MET A 1 183 ? -4.387 -3.691 5.02 1 89.56 183 MET A O 1
ATOM 1363 N N . ASN A 1 184 ? -5.66 -1.937 5.25 1 87.94 184 ASN A N 1
ATOM 1364 C CA . ASN A 1 184 ? -6.508 -2.424 4.168 1 87.94 184 ASN A CA 1
ATOM 1365 C C . ASN A 1 184 ? -5.801 -2.336 2.816 1 87.94 184 ASN A C 1
ATOM 1367 O O . ASN A 1 184 ? -6.023 -3.174 1.94 1 87.94 184 ASN A O 1
ATOM 1371 N N . THR A 1 185 ? -5.008 -1.327 2.658 1 88.38 185 THR A N 1
ATOM 1372 C CA . THR A 1 185 ? -4.199 -1.197 1.45 1 88.38 185 THR A CA 1
ATOM 1373 C C . THR A 1 185 ? -3.297 -2.414 1.271 1 88.38 185 THR A C 1
ATOM 1375 O O . THR A 1 185 ? -3.213 -2.975 0.176 1 88.38 185 THR A O 1
ATOM 1378 N N . ILE A 1 186 ? -2.68 -2.828 2.301 1 87.69 186 ILE A N 1
ATOM 1379 C CA . ILE A 1 186 ? -1.801 -3.992 2.268 1 87.69 186 ILE A CA 1
ATOM 1380 C C . ILE A 1 186 ? -2.615 -5.246 1.956 1 87.69 186 ILE A C 1
ATOM 1382 O O . ILE A 1 186 ? -2.227 -6.055 1.109 1 87.69 186 ILE A O 1
ATOM 1386 N N . LEU A 1 187 ? -3.711 -5.328 2.592 1 88.5 187 LEU A N 1
ATOM 1387 C CA . LEU A 1 187 ? -4.566 -6.496 2.41 1 88.5 187 LEU A CA 1
ATOM 1388 C C . LEU A 1 187 ? -5.004 -6.625 0.955 1 88.5 187 LEU A C 1
ATOM 1390 O O . LEU A 1 187 ? -4.855 -7.691 0.35 1 88.5 187 LEU A O 1
ATOM 1394 N N . PHE A 1 188 ? -5.465 -5.602 0.385 1 85.19 188 PHE A N 1
ATOM 1395 C CA . PHE A 1 188 ? -6.008 -5.645 -0.968 1 85.19 188 PHE A CA 1
ATOM 1396 C C . PHE A 1 188 ? -4.891 -5.742 -1.998 1 85.19 188 PHE A C 1
ATOM 1398 O O . PHE A 1 188 ? -5.059 -6.363 -3.049 1 85.19 188 PHE A O 1
ATOM 1405 N N . GLY A 1 189 ? -3.848 -5.145 -1.705 1 80.31 189 GLY A N 1
ATOM 1406 C CA . GLY A 1 189 ? -2.711 -5.242 -2.607 1 80.31 189 GLY A CA 1
ATOM 1407 C C . GLY A 1 189 ? -2.16 -6.652 -2.719 1 80.31 189 GLY A C 1
ATOM 1408 O O . GLY A 1 189 ? -1.886 -7.133 -3.82 1 80.31 189 GLY A O 1
ATOM 1409 N N . LEU A 1 190 ? -2.1 -7.27 -1.654 1 78.56 190 LEU A N 1
ATOM 1410 C CA . LEU A 1 190 ? -1.481 -8.586 -1.632 1 78.56 190 LEU A CA 1
ATOM 1411 C C . LEU A 1 190 ? -2.51 -9.672 -1.928 1 78.56 190 LEU A C 1
ATOM 1413 O O . LEU A 1 190 ? -2.246 -10.586 -2.715 1 78.56 190 LEU A O 1
ATOM 1417 N N . PHE A 1 191 ? -3.658 -9.516 -1.425 1 76.38 191 PHE A N 1
ATOM 1418 C CA . PHE A 1 191 ? -4.637 -10.578 -1.599 1 76.38 191 PHE A CA 1
ATOM 1419 C C . PHE A 1 191 ? -5.398 -10.406 -2.906 1 76.38 191 PHE A C 1
ATOM 1421 O O . PHE A 1 191 ? -5.922 -11.375 -3.459 1 76.38 191 PHE A O 1
ATOM 1428 N N . GLY A 1 192 ? -5.461 -9.203 -3.32 1 73.69 192 GLY A N 1
ATOM 1429 C CA . GLY A 1 192 ? -6.129 -8.984 -4.594 1 73.69 192 GLY A CA 1
ATOM 1430 C C . GLY A 1 192 ? -5.52 -9.781 -5.734 1 73.69 192 GLY A C 1
ATOM 1431 O O . GLY A 1 192 ? -6.234 -10.312 -6.578 1 73.69 192 GLY A O 1
ATOM 1432 N N . SER A 1 193 ? -4.258 -9.953 -5.668 1 72 193 SER A N 1
ATOM 1433 C CA . SER A 1 193 ? -3.545 -10.641 -6.738 1 72 193 SER A CA 1
ATOM 1434 C C . SER A 1 193 ? -3.787 -12.141 -6.688 1 72 193 SER A C 1
ATOM 1436 O O . SER A 1 193 ? -3.529 -12.852 -7.664 1 72 193 SER A O 1
ATOM 1438 N N . PHE A 1 194 ? -4.379 -12.578 -5.621 1 76.44 194 PHE A N 1
ATOM 1439 C CA . PHE A 1 194 ? -4.602 -14.008 -5.473 1 76.44 194 PHE A CA 1
ATOM 1440 C C . PHE A 1 194 ? -6.059 -14.359 -5.746 1 76.44 194 PHE A C 1
ATOM 1442 O O . PHE A 1 194 ? -6.43 -15.539 -5.746 1 76.44 194 PHE A O 1
ATOM 1449 N N . LEU A 1 195 ? -6.793 -13.445 -6.051 1 80.69 195 LEU A N 1
ATOM 1450 C CA . LEU A 1 195 ? -8.219 -13.672 -6.246 1 80.69 195 LEU A CA 1
ATOM 1451 C C . LEU A 1 195 ? -8.461 -14.664 -7.379 1 80.69 195 LEU A C 1
ATOM 1453 O O . LEU A 1 195 ? -9.273 -15.586 -7.238 1 80.69 195 LEU A O 1
ATOM 1457 N N . PRO A 1 196 ? -7.77 -14.5 -8.461 1 78 196 PRO A N 1
ATOM 1458 C CA . PRO A 1 196 ? -8.016 -15.469 -9.531 1 78 196 PRO A CA 1
ATOM 1459 C C . PRO A 1 196 ? -7.699 -16.906 -9.117 1 78 196 PRO A C 1
ATOM 1461 O O . PRO A 1 196 ? -8.453 -17.828 -9.438 1 78 196 PRO A O 1
ATOM 1464 N N . ILE A 1 197 ? -6.621 -17.078 -8.438 1 77.06 197 ILE A N 1
ATOM 1465 C CA . ILE A 1 197 ? -6.227 -18.406 -8 1 77.06 197 ILE A CA 1
ATOM 1466 C C . ILE A 1 197 ? -7.215 -18.922 -6.953 1 77.06 197 ILE A C 1
ATOM 1468 O O . ILE A 1 197 ? -7.512 -20.125 -6.906 1 77.06 197 ILE A O 1
ATOM 1472 N N . PHE A 1 198 ? -7.695 -18.078 -6.18 1 83.5 198 PHE A N 1
ATOM 1473 C CA . PHE A 1 198 ? -8.703 -18.438 -5.191 1 83.5 198 PHE A CA 1
ATOM 1474 C C . PHE A 1 198 ? -9.969 -18.938 -5.875 1 83.5 198 PHE A C 1
ATOM 1476 O O . PHE A 1 198 ? -10.508 -19.984 -5.5 1 83.5 198 PHE A O 1
ATOM 1483 N N . ILE A 1 199 ? -10.398 -18.266 -6.828 1 83.06 199 ILE A N 1
ATOM 1484 C CA . ILE A 1 199 ? -11.594 -18.641 -7.574 1 83.06 199 ILE A CA 1
ATOM 1485 C C . ILE A 1 199 ? -11.383 -20 -8.234 1 83.06 199 ILE A C 1
ATOM 1487 O O . ILE A 1 199 ? -12.273 -20.859 -8.219 1 83.06 199 ILE A O 1
ATOM 1491 N N . TRP A 1 200 ? -10.219 -20.156 -8.664 1 79.75 200 TRP A N 1
ATOM 1492 C CA . TRP A 1 200 ? -9.867 -21.406 -9.328 1 79.75 200 TRP A CA 1
ATOM 1493 C C . TRP A 1 200 ? -9.93 -22.578 -8.352 1 79.75 200 TRP A C 1
ATOM 1495 O O . TRP A 1 200 ? -10.461 -23.641 -8.688 1 79.75 200 TRP A O 1
ATOM 1505 N N . TYR A 1 201 ? -9.43 -22.359 -7.27 1 83.06 201 TYR A N 1
ATOM 1506 C CA . TYR A 1 201 ? -9.43 -23.406 -6.258 1 83.06 201 TYR A CA 1
ATOM 1507 C C . TYR A 1 201 ? -10.852 -23.766 -5.832 1 83.06 201 TYR A C 1
ATOM 1509 O O . TYR A 1 201 ? -11.172 -24.938 -5.629 1 83.06 201 TYR A O 1
ATOM 1517 N N . VAL A 1 202 ? -11.641 -22.875 -5.754 1 84.56 202 VAL A N 1
ATOM 1518 C CA . VAL A 1 202 ? -13.023 -23.109 -5.355 1 84.56 202 VAL A CA 1
ATOM 1519 C C . VAL A 1 202 ? -13.758 -23.875 -6.453 1 84.56 202 VAL A C 1
ATOM 1521 O O . VAL A 1 202 ? -14.547 -24.781 -6.168 1 84.56 202 VAL A O 1
ATOM 1524 N N . ARG A 1 203 ? -13.461 -23.578 -7.555 1 81.88 203 ARG A N 1
ATOM 1525 C CA . ARG A 1 203 ? -14.094 -24.25 -8.68 1 81.88 203 ARG A CA 1
ATOM 1526 C C . ARG A 1 203 ? -13.633 -25.703 -8.781 1 81.88 203 ARG A C 1
ATOM 1528 O O . ARG A 1 203 ? -14.359 -26.547 -9.297 1 81.88 203 ARG A O 1
ATOM 1535 N N . LEU A 1 204 ? -12.438 -25.953 -8.367 1 83.75 204 LEU A N 1
ATOM 1536 C CA . LEU A 1 204 ? -11.914 -27.312 -8.344 1 83.75 204 LEU A CA 1
ATOM 1537 C C . LEU A 1 204 ? -12.438 -28.078 -7.129 1 83.75 204 LEU A C 1
ATOM 1539 O O . LEU A 1 204 ? -11.977 -29.188 -6.836 1 83.75 204 LEU A O 1
ATOM 1543 N N . ASN A 1 205 ? -13.328 -27.375 -6.387 1 87.31 205 ASN A N 1
ATOM 1544 C CA . ASN A 1 205 ? -14.031 -27.984 -5.258 1 87.31 205 ASN A CA 1
ATOM 1545 C C . ASN A 1 205 ? -13.109 -28.156 -4.055 1 87.31 205 ASN A C 1
ATOM 1547 O O . ASN A 1 205 ? -13.227 -29.141 -3.324 1 87.31 205 ASN A O 1
ATOM 1551 N N . TYR A 1 206 ? -12.156 -27.406 -4.082 1 86.94 206 TYR A N 1
ATOM 1552 C CA . TYR A 1 206 ? -11.391 -27.359 -2.844 1 86.94 206 TYR A CA 1
ATOM 1553 C C . TYR A 1 206 ? -12.18 -26.672 -1.737 1 86.94 206 TYR A C 1
ATOM 1555 O O . TYR A 1 206 ? -12.906 -25.719 -1.995 1 86.94 206 TYR A O 1
ATOM 1563 N N . SER A 1 207 ? -12.016 -27.188 -0.603 1 88.5 207 SER A N 1
ATOM 1564 C CA . SER A 1 207 ? -12.672 -26.531 0.527 1 88.5 207 SER A CA 1
ATOM 1565 C C . SER A 1 207 ? -11.945 -25.25 0.915 1 88.5 207 SER A C 1
ATOM 1567 O O . SER A 1 207 ? -10.773 -25.062 0.598 1 88.5 207 SER A O 1
ATOM 1569 N N . LEU A 1 208 ? -12.648 -24.344 1.521 1 87.12 208 LEU A N 1
ATOM 1570 C CA . LEU A 1 208 ? -12.07 -23.094 1.988 1 87.12 208 LEU A CA 1
ATOM 1571 C C . LEU A 1 208 ? -10.906 -23.359 2.945 1 87.12 208 LEU A C 1
ATOM 1573 O O . LEU A 1 208 ? -9.898 -22.656 2.916 1 87.12 208 LEU A O 1
ATOM 1577 N N . PHE A 1 209 ? -11.109 -24.359 3.709 1 84.5 209 PHE A N 1
ATOM 1578 C CA . PHE A 1 209 ? -10.078 -24.719 4.676 1 84.5 209 PHE A CA 1
ATOM 1579 C C . PHE A 1 209 ? -8.797 -25.141 3.969 1 84.5 209 PHE A C 1
ATOM 1581 O O . PHE A 1 209 ? -7.699 -24.75 4.363 1 84.5 209 PHE A O 1
ATOM 1588 N N . GLU A 1 210 ? -8.922 -25.875 2.914 1 85.81 210 GLU A N 1
ATOM 1589 C CA . GLU A 1 210 ? -7.773 -26.328 2.137 1 85.81 210 GLU A CA 1
ATOM 1590 C C . GLU A 1 210 ? -7.082 -25.156 1.438 1 85.81 210 GLU A C 1
ATOM 1592 O O . GLU A 1 210 ? -5.852 -25.094 1.386 1 85.81 210 GLU A O 1
ATOM 1597 N N . ILE A 1 211 ? -7.871 -24.297 1.012 1 84.31 211 ILE A N 1
ATOM 1598 C CA . ILE A 1 211 ? -7.336 -23.156 0.267 1 84.31 211 ILE A CA 1
ATOM 1599 C C . ILE A 1 211 ? -6.566 -22.234 1.213 1 84.31 211 ILE A C 1
ATOM 1601 O O . ILE A 1 211 ? -5.426 -21.859 0.933 1 84.31 211 ILE A O 1
ATOM 1605 N N . LEU A 1 212 ? -7.125 -21.969 2.354 1 83.31 212 LEU A N 1
ATOM 1606 C CA . LEU A 1 212 ? -6.535 -21.031 3.305 1 83.31 212 LEU A CA 1
ATOM 1607 C C . LEU A 1 212 ? -5.312 -21.641 3.979 1 83.31 212 LEU A C 1
ATOM 1609 O O . LEU A 1 212 ? -4.473 -20.922 4.527 1 83.31 212 LEU A O 1
ATOM 1613 N N . ASN A 1 213 ? -5.234 -23 3.865 1 79.75 213 ASN A N 1
ATOM 1614 C CA . ASN A 1 213 ? -4.094 -23.672 4.473 1 79.75 213 ASN A CA 1
ATOM 1615 C C . ASN A 1 213 ? -3.041 -24.047 3.43 1 79.75 213 ASN A C 1
ATOM 1617 O O . ASN A 1 213 ? -2.047 -24.703 3.748 1 79.75 213 ASN A O 1
ATOM 1621 N N . ASP A 1 214 ? -3.365 -23.562 2.295 1 79.94 214 ASP A N 1
ATOM 1622 C CA . ASP A 1 214 ? -2.355 -23.734 1.257 1 79.94 214 ASP A CA 1
ATOM 1623 C C . ASP A 1 214 ? -1.12 -22.891 1.547 1 79.94 214 ASP A C 1
ATOM 1625 O O . ASP A 1 214 ? -1.238 -21.766 2.027 1 79.94 214 ASP A O 1
ATOM 1629 N N . LYS A 1 215 ? 0.067 -23.375 1.241 1 76.5 215 LYS A N 1
ATOM 1630 C CA . LYS A 1 215 ? 1.343 -22.75 1.573 1 76.5 215 LYS A CA 1
ATOM 1631 C C . LYS A 1 215 ? 1.432 -21.344 0.989 1 76.5 215 LYS A C 1
ATOM 1633 O O . LYS A 1 215 ? 1.933 -20.422 1.642 1 76.5 215 LYS A O 1
ATOM 1638 N N . LEU A 1 216 ? 0.986 -21.219 -0.238 1 76.12 216 LEU A N 1
ATOM 1639 C CA . LEU A 1 216 ? 1.046 -19.922 -0.899 1 76.12 216 LEU A CA 1
ATOM 1640 C C . LEU A 1 216 ? 0.196 -18.891 -0.159 1 76.12 216 LEU A C 1
ATOM 1642 O O . LEU A 1 216 ? 0.626 -17.75 0.044 1 76.12 216 LEU A O 1
ATOM 1646 N N . PHE A 1 217 ? -0.974 -19.359 0.241 1 81.31 217 PHE A N 1
ATOM 1647 C CA . PHE A 1 217 ? -1.889 -18.453 0.929 1 81.31 217 PHE A CA 1
ATOM 1648 C C . PHE A 1 217 ? -1.407 -18.172 2.348 1 81.31 217 PHE A C 1
ATOM 1650 O O . PHE A 1 217 ? -1.509 -17.031 2.828 1 81.31 217 PHE A O 1
ATOM 1657 N N . VAL A 1 218 ? -0.908 -19.125 2.941 1 81.75 218 VAL A N 1
ATOM 1658 C CA . VAL A 1 218 ? -0.388 -18.953 4.293 1 81.75 218 VAL A CA 1
ATOM 1659 C C . VAL A 1 218 ? 0.795 -17.984 4.273 1 81.75 218 VAL A C 1
ATOM 1661 O O . VAL A 1 218 ? 0.895 -17.109 5.121 1 81.75 218 VAL A O 1
ATOM 1664 N N . ASP A 1 219 ? 1.663 -18.109 3.328 1 81 219 ASP A N 1
ATOM 1665 C CA . ASP A 1 219 ? 2.82 -17.234 3.199 1 81 219 ASP A CA 1
ATOM 1666 C C . ASP A 1 219 ? 2.385 -15.781 2.969 1 81 219 ASP A C 1
ATOM 1668 O O . ASP A 1 219 ? 2.961 -14.859 3.547 1 81 219 ASP A O 1
ATOM 1672 N N . GLU A 1 220 ? 1.421 -15.695 2.111 1 84 220 GLU A N 1
AT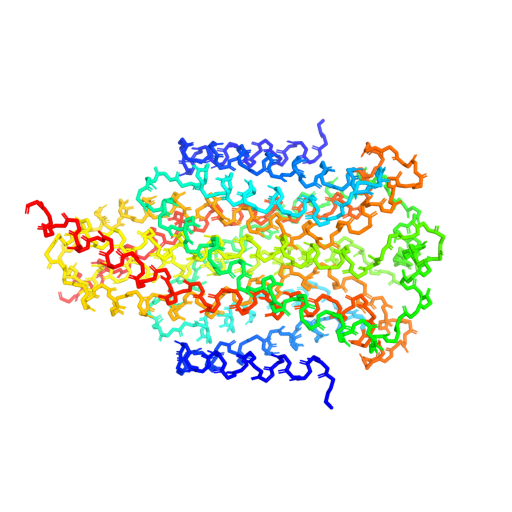OM 1673 C CA . GLU A 1 220 ? 0.925 -14.352 1.829 1 84 220 GLU A CA 1
ATOM 1674 C C . GLU A 1 220 ? 0.285 -13.727 3.066 1 84 220 GLU A C 1
ATOM 1676 O O . GLU A 1 220 ? 0.447 -12.531 3.322 1 84 220 GLU A O 1
ATOM 1681 N N . PHE A 1 221 ? -0.368 -14.531 3.781 1 85.62 221 PHE A N 1
ATOM 1682 C CA . PHE A 1 221 ? -0.987 -14.055 5.012 1 85.62 221 PHE A CA 1
ATOM 1683 C C . PHE A 1 221 ? 0.072 -13.617 6.02 1 85.62 221 PHE A C 1
ATOM 1685 O O . PHE A 1 221 ? -0.105 -12.625 6.723 1 85.62 221 PHE A O 1
ATOM 1692 N N . LEU A 1 222 ? 1.072 -14.344 6.094 1 86.81 222 LEU A N 1
ATOM 1693 C CA . LEU A 1 222 ? 2.162 -13.984 6.992 1 86.81 222 LEU A CA 1
ATOM 1694 C C . LEU A 1 222 ? 2.781 -12.648 6.59 1 86.81 222 LEU A C 1
ATOM 1696 O O . LEU A 1 222 ? 3.064 -11.805 7.449 1 86.81 222 LEU A O 1
ATOM 1700 N N . ILE A 1 223 ? 2.953 -12.461 5.32 1 88.06 223 ILE A N 1
ATOM 1701 C CA . ILE A 1 223 ? 3.5 -11.203 4.812 1 88.06 223 ILE A CA 1
ATOM 1702 C C . ILE A 1 223 ? 2.594 -10.047 5.215 1 88.06 223 ILE A C 1
ATOM 1704 O O . ILE A 1 223 ? 3.074 -8.984 5.613 1 88.06 223 ILE A O 1
ATOM 1708 N N . ILE A 1 224 ? 1.344 -10.266 5.152 1 89.31 224 ILE A N 1
ATOM 1709 C CA . ILE A 1 224 ? 0.363 -9.242 5.504 1 89.31 224 ILE A CA 1
ATOM 1710 C C . ILE A 1 224 ? 0.492 -8.891 6.984 1 89.31 224 ILE A C 1
ATOM 1712 O O . ILE A 1 224 ? 0.548 -7.715 7.352 1 89.31 224 ILE A O 1
ATOM 1716 N N . VAL A 1 225 ? 0.647 -9.891 7.766 1 89.38 225 VAL A N 1
ATOM 1717 C CA . VAL A 1 225 ? 0.737 -9.68 9.203 1 89.38 225 VAL A CA 1
ATOM 1718 C C . VAL A 1 225 ? 2.031 -8.938 9.539 1 89.38 225 VAL A C 1
ATOM 1720 O O . VAL A 1 225 ? 2.025 -7.988 10.328 1 89.38 225 VAL A O 1
ATOM 1723 N N . TYR A 1 226 ? 3.084 -9.375 8.938 1 90.56 226 TYR A N 1
ATOM 1724 C CA . TYR A 1 226 ? 4.355 -8.695 9.164 1 90.56 226 TYR A CA 1
ATOM 1725 C C . TYR A 1 226 ? 4.273 -7.234 8.742 1 90.56 226 TYR A C 1
ATOM 1727 O O . TYR A 1 226 ? 4.797 -6.352 9.422 1 90.56 226 TYR A O 1
ATOM 1735 N N . SER A 1 227 ? 3.674 -6.977 7.664 1 90.81 227 SER A N 1
ATOM 1736 C CA . SER A 1 227 ? 3.525 -5.621 7.148 1 90.81 227 SER A CA 1
ATOM 1737 C C . SER A 1 227 ? 2.674 -4.766 8.086 1 90.81 227 SER A C 1
ATOM 1739 O O . SER A 1 227 ? 2.951 -3.578 8.266 1 90.81 227 SER A O 1
ATOM 1741 N N . PHE A 1 228 ? 1.683 -5.445 8.672 1 91.25 228 PHE A N 1
ATOM 1742 C CA . PHE A 1 228 ? 0.838 -4.75 9.633 1 91.25 228 PHE A CA 1
ATOM 1743 C C . PHE A 1 228 ? 1.646 -4.32 10.852 1 91.25 228 PHE A C 1
ATOM 1745 O O . PHE A 1 228 ? 1.535 -3.182 11.305 1 91.25 228 PHE A O 1
ATOM 1752 N N . ILE A 1 229 ? 2.422 -5.168 11.289 1 91.25 229 ILE A N 1
ATOM 1753 C CA . ILE A 1 229 ? 3.252 -4.879 12.453 1 91.25 229 ILE A CA 1
ATOM 1754 C C . ILE A 1 229 ? 4.215 -3.736 12.133 1 91.25 229 ILE A C 1
ATOM 1756 O O . ILE A 1 229 ? 4.406 -2.83 12.945 1 91.25 229 ILE A O 1
ATOM 1760 N N . GLY A 1 230 ? 4.777 -3.818 11 1 92.75 230 GLY A N 1
ATOM 1761 C CA . GLY A 1 230 ? 5.68 -2.764 10.57 1 92.75 230 GLY A CA 1
ATOM 1762 C C . GLY A 1 230 ? 5.035 -1.392 10.555 1 92.75 230 GLY A C 1
ATOM 1763 O O . GLY A 1 230 ? 5.578 -0.437 11.117 1 92.75 230 GLY A O 1
ATOM 1764 N N . VAL A 1 231 ? 3.895 -1.303 9.992 1 92.25 231 VAL A N 1
ATOM 1765 C CA . VAL A 1 231 ? 3.195 -0.026 9.883 1 92.25 231 VAL A CA 1
ATOM 1766 C C . VAL A 1 231 ? 2.754 0.442 11.266 1 92.25 231 VAL A C 1
ATOM 1768 O O . VAL A 1 231 ? 2.812 1.635 11.57 1 92.25 231 VAL A O 1
ATOM 1771 N N . LEU A 1 232 ? 2.35 -0.437 12.039 1 92 232 LEU A N 1
ATOM 1772 C CA . LEU A 1 232 ? 1.893 -0.124 13.391 1 92 232 LEU A CA 1
ATOM 1773 C C . LEU A 1 232 ? 3.016 0.497 14.211 1 92 232 LEU A C 1
ATOM 1775 O O . LEU A 1 232 ? 2.771 1.383 15.031 1 92 232 LEU A O 1
ATOM 1779 N N . LEU A 1 233 ? 4.137 0.039 14.039 1 92.94 233 LEU A N 1
ATOM 1780 C CA . LEU A 1 233 ? 5.285 0.561 14.781 1 92.94 233 LEU A CA 1
ATOM 1781 C C . LEU A 1 233 ? 5.773 1.868 14.164 1 92.94 233 LEU A C 1
ATOM 1783 O O . LEU A 1 233 ? 6.312 2.725 14.875 1 92.94 233 LEU A O 1
ATOM 1787 N N . THR A 1 234 ? 5.551 2.008 12.922 1 95 234 THR A N 1
ATOM 1788 C CA . THR A 1 234 ? 6.07 3.156 12.188 1 95 234 THR A CA 1
ATOM 1789 C C . THR A 1 234 ? 5.363 4.438 12.617 1 95 234 THR A C 1
ATOM 1791 O O . THR A 1 234 ? 6 5.477 12.781 1 95 234 THR A O 1
ATOM 1794 N N . VAL A 1 235 ? 4.117 4.395 12.859 1 91.75 235 VAL A N 1
ATOM 1795 C CA . VAL A 1 235 ? 3.301 5.578 13.109 1 91.75 235 VAL A CA 1
ATOM 1796 C C . VAL A 1 235 ? 3.736 6.246 14.406 1 91.75 235 VAL A C 1
ATOM 1798 O O . VAL A 1 235 ? 4.121 7.414 14.414 1 91.75 235 VAL A O 1
ATOM 1801 N N . PRO A 1 236 ? 3.777 5.543 15.539 1 92.06 236 PRO A N 1
ATOM 1802 C CA . PRO A 1 236 ? 4.211 6.199 16.781 1 92.06 236 PRO A CA 1
ATOM 1803 C C . PRO A 1 236 ? 5.695 6.562 16.766 1 92.06 236 PRO A C 1
ATOM 1805 O O . PRO A 1 236 ? 6.078 7.617 17.281 1 92.06 236 PRO A O 1
ATOM 1808 N N . LEU A 1 237 ? 6.512 5.773 16.188 1 94.69 237 LEU A N 1
ATOM 1809 C CA . LEU A 1 237 ? 7.945 6.039 16.172 1 94.69 237 LEU A CA 1
ATOM 1810 C C . LEU A 1 237 ? 8.266 7.262 15.305 1 94.69 237 LEU A C 1
ATOM 1812 O O . LEU A 1 237 ? 9.141 8.047 15.648 1 94.69 237 LEU A O 1
ATOM 1816 N N . THR A 1 238 ? 7.59 7.355 14.203 1 95.5 238 THR A N 1
ATOM 1817 C CA . THR A 1 238 ? 7.793 8.516 13.344 1 95.5 238 THR A CA 1
ATOM 1818 C C . THR A 1 238 ? 7.402 9.805 14.07 1 95.5 238 THR A C 1
ATOM 1820 O O . THR A 1 238 ? 8.102 10.812 13.977 1 95.5 238 THR A O 1
ATOM 1823 N N . THR A 1 239 ? 6.297 9.734 14.758 1 94.31 239 THR A N 1
ATOM 1824 C CA . THR A 1 239 ? 5.805 10.891 15.5 1 94.31 239 THR A CA 1
ATOM 1825 C C . THR A 1 239 ? 6.793 11.305 16.578 1 94.31 239 THR A C 1
ATOM 1827 O O . THR A 1 239 ? 7.133 12.484 16.703 1 94.31 239 THR A O 1
ATOM 1830 N N . ILE A 1 240 ? 7.293 10.328 17.312 1 93.56 240 ILE A N 1
ATOM 1831 C CA . ILE A 1 240 ? 8.195 10.602 18.422 1 93.56 240 ILE A CA 1
ATOM 1832 C C . ILE A 1 240 ? 9.523 11.141 17.891 1 93.56 240 ILE A C 1
ATOM 1834 O O . ILE A 1 240 ? 10.031 12.156 18.375 1 93.56 240 ILE A O 1
ATOM 1838 N N . PHE A 1 241 ? 10.062 10.594 16.844 1 93.56 241 PHE A N 1
ATOM 1839 C CA . PHE A 1 241 ? 11.336 11.008 16.281 1 93.56 241 PHE A CA 1
ATOM 1840 C C . PHE A 1 241 ? 11.234 12.406 15.688 1 93.56 241 PHE A C 1
ATOM 1842 O O . PHE A 1 241 ? 12.117 13.242 15.898 1 93.56 241 PHE A O 1
ATOM 1849 N N . LEU A 1 242 ? 10.195 12.633 14.984 1 92.19 242 LEU A N 1
ATOM 1850 C CA . LEU A 1 242 ? 10.062 13.922 14.312 1 92.19 242 LEU A CA 1
ATOM 1851 C C . LEU A 1 242 ? 9.781 15.031 15.32 1 92.19 242 LEU A C 1
ATOM 1853 O O . LEU A 1 242 ? 10.328 16.125 15.219 1 92.19 242 LEU A O 1
ATOM 1857 N N . ALA A 1 243 ? 8.898 14.742 16.25 1 92.62 243 ALA A N 1
ATOM 1858 C CA . ALA A 1 243 ? 8.602 15.742 17.281 1 92.62 243 ALA A CA 1
ATOM 1859 C C . ALA A 1 243 ? 9.867 16.125 18.047 1 92.62 243 ALA A C 1
ATOM 1861 O O . ALA A 1 243 ? 10.094 17.312 18.328 1 92.62 243 ALA A O 1
ATOM 1862 N N . HIS A 1 244 ? 10.656 15.172 18.328 1 91.19 244 HIS A N 1
ATOM 1863 C CA . HIS A 1 244 ? 11.906 15.422 19.031 1 91.19 244 HIS A CA 1
ATOM 1864 C C . HIS A 1 244 ? 12.875 16.219 18.156 1 91.19 244 HIS A C 1
ATOM 1866 O O . HIS A 1 244 ? 13.523 17.156 18.656 1 91.19 244 HIS A O 1
ATOM 1872 N N . THR A 1 245 ? 12.992 15.953 16.938 1 89.75 245 THR A N 1
ATOM 1873 C CA . THR A 1 245 ? 13.938 16.609 16.031 1 89.75 245 THR A CA 1
ATOM 1874 C C . THR A 1 245 ? 13.508 18.047 15.742 1 89.75 245 THR A C 1
ATOM 1876 O O . THR A 1 245 ? 14.352 18.938 15.672 1 89.75 245 THR A O 1
ATOM 1879 N N . LEU A 1 246 ? 12.211 18.266 15.594 1 89.31 246 LEU A N 1
ATOM 1880 C CA . LEU A 1 246 ? 11.711 19.594 15.227 1 89.31 246 LEU A CA 1
ATOM 1881 C C . LEU A 1 246 ? 11.75 20.531 16.422 1 89.31 246 LEU A C 1
ATOM 1883 O O . LEU A 1 246 ? 11.875 21.75 16.266 1 89.31 246 LEU A O 1
ATOM 1887 N N . THR A 1 247 ? 11.609 20 17.578 1 85.81 247 THR A N 1
ATOM 1888 C CA . THR A 1 247 ? 11.57 20.875 18.75 1 85.81 247 THR A CA 1
ATOM 1889 C C . THR A 1 247 ? 12.969 21.062 19.328 1 85.81 247 THR A C 1
ATOM 1891 O O . THR A 1 247 ? 13.25 22.078 19.969 1 85.81 247 THR A O 1
ATOM 1894 N N . ASN A 1 248 ? 13.797 20.125 19.297 1 78 248 ASN A N 1
ATOM 1895 C CA . ASN A 1 248 ? 15.156 20.281 19.797 1 78 248 ASN A CA 1
ATOM 1896 C C . ASN A 1 248 ? 15.984 21.203 18.891 1 78 248 ASN A C 1
ATOM 1898 O O . ASN A 1 248 ? 16.906 21.875 19.359 1 78 248 ASN A O 1
ATOM 1902 N N . LYS A 1 249 ? 15.812 21.172 17.656 1 65.56 249 LYS A N 1
ATOM 1903 C CA . LYS A 1 249 ? 16.547 22.078 16.797 1 65.56 249 LYS A CA 1
ATOM 1904 C C . LYS A 1 249 ? 16.266 23.531 17.172 1 65.56 249 LYS A C 1
ATOM 1906 O O . LYS A 1 249 ? 17.125 24.39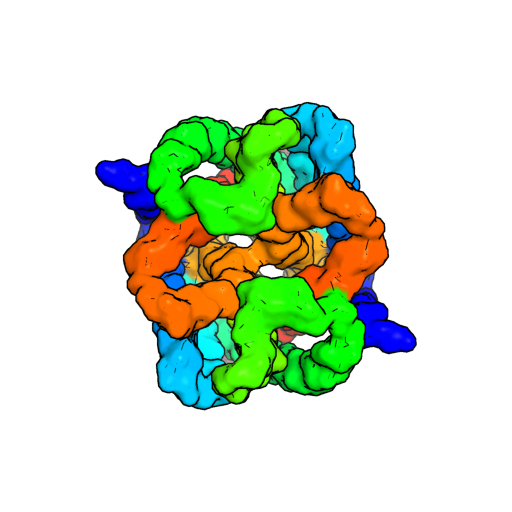1 17 1 65.56 249 LYS A O 1
ATOM 1911 N N . GLU A 1 250 ? 15.102 23.828 17.688 1 56.94 250 GLU A N 1
ATOM 1912 C CA . GLU A 1 250 ? 14.828 25.188 18.156 1 56.94 250 GLU A CA 1
ATOM 1913 C C . GLU A 1 250 ? 15.617 25.516 19.422 1 56.94 250 GLU A C 1
ATOM 1915 O O . GLU A 1 250 ? 16.047 26.656 19.609 1 56.94 250 GLU A O 1
ATOM 1920 N N . ASN A 1 251 ? 15.734 24.484 20.234 1 49.47 251 ASN A N 1
ATOM 1921 C CA . ASN A 1 251 ? 16.469 24.844 21.453 1 49.47 251 ASN A CA 1
ATOM 1922 C C . ASN A 1 251 ? 17.938 25.094 21.156 1 49.47 251 ASN A C 1
ATOM 1924 O O . ASN A 1 251 ? 18.656 25.703 21.953 1 49.47 251 ASN A O 1
ATOM 1928 N N . LYS A 1 252 ? 18.328 24.547 20.188 1 49.31 252 LYS A N 1
ATOM 1929 C CA . LYS A 1 252 ? 19.75 24.859 19.938 1 49.31 252 LYS A CA 1
ATOM 1930 C C . LYS A 1 252 ? 19.906 26.172 19.188 1 49.31 252 LYS A C 1
ATOM 1932 O O . LYS A 1 252 ? 21.016 26.656 19.016 1 49.31 252 LYS A O 1
ATOM 1937 N N . LYS A 1 253 ? 18.922 26.75 18.641 1 45.22 253 LYS A N 1
ATOM 1938 C CA . LYS A 1 253 ? 19.188 28.109 18.172 1 45.22 253 LYS A CA 1
ATOM 1939 C C . LYS A 1 253 ? 18.906 29.125 19.281 1 45.22 253 LYS A C 1
ATOM 1941 O O . LYS A 1 253 ? 17.953 28.969 20.031 1 45.22 253 LYS A O 1
ATOM 1946 N N . MET B 1 1 ? -1.797 -23.719 18.766 1 53.88 1 MET B N 1
ATOM 1947 C CA . MET B 1 1 ? -2.102 -22.484 18.078 1 53.88 1 MET B CA 1
ATOM 1948 C C . MET B 1 1 ? -1.163 -22.281 16.891 1 53.88 1 MET B C 1
ATOM 1950 O O . MET B 1 1 ? 0.053 -22.422 17.016 1 53.88 1 MET B O 1
ATOM 1954 N N . THR B 1 2 ? -1.727 -22.234 15.672 1 75.31 2 THR B N 1
ATOM 1955 C CA . THR B 1 2 ? -0.875 -22.094 14.492 1 75.31 2 THR B CA 1
ATOM 1956 C C . THR B 1 2 ? -0.131 -20.75 14.523 1 75.31 2 THR B C 1
ATOM 1958 O O . THR B 1 2 ? -0.495 -19.844 15.281 1 75.31 2 THR B O 1
ATOM 1961 N N . THR B 1 3 ? 1.039 -20.766 14.148 1 77.56 3 THR B N 1
ATOM 1962 C CA . THR B 1 3 ? 1.838 -19.547 14.023 1 77.56 3 THR B CA 1
ATOM 1963 C C . THR B 1 3 ? 0.982 -18.391 13.531 1 77.56 3 THR B C 1
ATOM 1965 O O . THR B 1 3 ? 1.123 -17.266 14.008 1 77.56 3 THR B O 1
ATOM 1968 N N . LEU B 1 4 ? 0.025 -18.656 12.719 1 79.19 4 LEU B N 1
ATOM 1969 C CA . LEU B 1 4 ? -0.847 -17.641 12.148 1 79.19 4 LEU B CA 1
ATOM 1970 C C . LEU B 1 4 ? -1.779 -17.062 13.211 1 79.19 4 LEU B C 1
ATOM 1972 O O . LEU B 1 4 ? -1.959 -15.844 13.289 1 79.19 4 LEU B O 1
ATOM 1976 N N . THR B 1 5 ? -2.305 -17.953 13.992 1 81.19 5 THR B N 1
ATOM 1977 C CA . THR B 1 5 ? -3.221 -17.516 15.039 1 81.19 5 THR B CA 1
ATOM 1978 C C . THR B 1 5 ? -2.49 -16.656 16.078 1 81.19 5 THR B C 1
ATOM 1980 O O . THR B 1 5 ? -3.031 -15.664 16.562 1 81.19 5 THR B O 1
ATOM 1983 N N . ALA B 1 6 ? -1.293 -17.062 16.344 1 81.88 6 ALA B N 1
ATOM 1984 C CA . ALA B 1 6 ? -0.484 -16.312 17.297 1 81.88 6 ALA B CA 1
ATOM 1985 C C . ALA B 1 6 ? -0.185 -14.914 16.781 1 81.88 6 ALA B C 1
ATOM 1987 O O . ALA B 1 6 ? -0.313 -13.93 17.516 1 81.88 6 ALA B O 1
ATOM 1988 N N . LEU B 1 7 ? 0.112 -14.867 15.5 1 82.44 7 LEU B N 1
ATOM 1989 C CA . LEU B 1 7 ? 0.46 -13.586 14.898 1 82.44 7 LEU B CA 1
ATOM 1990 C C . LEU B 1 7 ? -0.766 -12.68 14.789 1 82.44 7 LEU B C 1
ATOM 1992 O O . LEU B 1 7 ? -0.667 -11.469 14.969 1 82.44 7 LEU B O 1
ATOM 1996 N N . LEU B 1 8 ? -1.872 -13.281 14.57 1 85.31 8 LEU B N 1
ATOM 1997 C CA . LEU B 1 8 ? -3.105 -12.5 14.484 1 85.31 8 LEU B CA 1
ATOM 1998 C C . LEU B 1 8 ? -3.471 -11.914 15.844 1 85.31 8 LEU B C 1
ATOM 2000 O O . LEU B 1 8 ? -3.943 -10.781 15.93 1 85.31 8 LEU B O 1
ATOM 2004 N N . LEU B 1 9 ? -3.213 -12.656 16.859 1 86.75 9 LEU B N 1
ATOM 2005 C CA . LEU B 1 9 ? -3.486 -12.172 18.203 1 86.75 9 LEU B CA 1
ATOM 2006 C C . LEU B 1 9 ? -2.518 -11.062 18.594 1 86.75 9 LEU B C 1
ATOM 2008 O O . LEU B 1 9 ? -2.918 -10.07 19.203 1 86.75 9 LEU B O 1
ATOM 2012 N N . ILE B 1 10 ? -1.279 -11.234 18.203 1 83.69 10 ILE B N 1
ATOM 2013 C CA . ILE B 1 10 ? -0.277 -10.203 18.469 1 83.69 10 ILE B CA 1
ATOM 2014 C C . ILE B 1 10 ? -0.651 -8.922 17.719 1 83.69 10 ILE B C 1
ATOM 2016 O O . ILE B 1 10 ? -0.537 -7.824 18.281 1 83.69 10 ILE B O 1
ATOM 2020 N N . LEU B 1 11 ? -1.112 -9.164 16.531 1 86 11 LEU B N 1
ATOM 2021 C CA . LEU B 1 11 ? -1.527 -8.008 15.742 1 86 11 LEU B CA 1
ATOM 2022 C C . LEU B 1 11 ? -2.705 -7.297 16.391 1 86 11 LEU B C 1
ATOM 2024 O O . LEU B 1 11 ? -2.732 -6.062 16.453 1 86 11 LEU B O 1
ATOM 2028 N N . LEU B 1 12 ? -3.604 -8.07 16.906 1 88.56 12 LEU B N 1
ATOM 2029 C CA . LEU B 1 12 ? -4.766 -7.488 17.562 1 88.56 12 LEU B CA 1
ATOM 2030 C C . LEU B 1 12 ? -4.348 -6.684 18.797 1 88.56 12 LEU B C 1
ATOM 2032 O O . LEU B 1 12 ? -4.785 -5.547 18.969 1 88.56 12 LEU B O 1
ATOM 2036 N N . VAL B 1 13 ? -3.51 -7.219 19.547 1 89.31 13 VAL B N 1
ATOM 2037 C CA . VAL B 1 13 ? -3.049 -6.566 20.766 1 89.31 13 VAL B CA 1
ATOM 2038 C C . VAL B 1 13 ? -2.275 -5.297 20.406 1 89.31 13 VAL B C 1
ATOM 2040 O O . VAL B 1 13 ? -2.486 -4.246 21.016 1 89.31 13 VAL B O 1
ATOM 2043 N N . LEU B 1 14 ? -1.443 -5.371 19.422 1 85.94 14 LEU B N 1
ATOM 2044 C CA . LEU B 1 14 ? -0.652 -4.215 19.016 1 85.94 14 LEU B CA 1
ATOM 2045 C C . LEU B 1 14 ? -1.547 -3.111 18.469 1 85.94 14 LEU B C 1
ATOM 2047 O O . LEU B 1 14 ? -1.298 -1.928 18.703 1 85.94 14 LEU B O 1
ATOM 2051 N N . MET B 1 15 ? -2.51 -3.525 17.75 1 86.88 15 MET B N 1
ATOM 2052 C CA . MET B 1 15 ? -3.422 -2.547 17.156 1 86.88 15 MET B CA 1
ATOM 2053 C C . MET B 1 15 ? -4.191 -1.804 18.25 1 86.88 15 MET B C 1
ATOM 2055 O O . MET B 1 15 ? -4.414 -0.596 18.141 1 86.88 15 MET B O 1
ATOM 2059 N N . ILE B 1 16 ? -4.527 -2.496 19.297 1 87.25 16 ILE B N 1
ATOM 2060 C CA . ILE B 1 16 ? -5.27 -1.881 20.391 1 87.25 16 ILE B CA 1
ATOM 2061 C C . ILE B 1 16 ? -4.352 -0.957 21.188 1 87.25 16 ILE B C 1
ATOM 2063 O O . ILE B 1 16 ? -4.746 0.146 21.562 1 87.25 16 ILE B O 1
ATOM 2067 N N . ILE B 1 17 ? -3.156 -1.333 21.375 1 84.81 17 ILE B N 1
ATOM 2068 C CA . ILE B 1 17 ? -2.207 -0.558 22.172 1 84.81 17 ILE B CA 1
ATOM 2069 C C . ILE B 1 17 ? -1.839 0.723 21.422 1 84.81 17 ILE B C 1
ATOM 2071 O O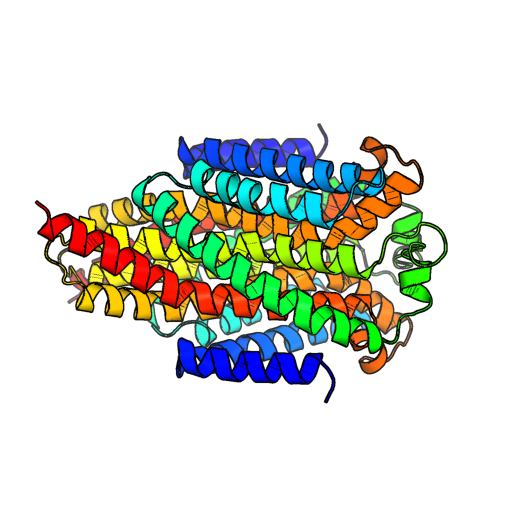 . ILE B 1 17 ? -1.817 1.807 22.016 1 84.81 17 ILE B O 1
ATOM 2075 N N . VAL B 1 18 ? -1.649 0.621 20.156 1 81.88 18 VAL B N 1
ATOM 2076 C CA . VAL B 1 18 ? -1.15 1.749 19.375 1 81.88 18 VAL B CA 1
ATOM 2077 C C . VAL B 1 18 ? -2.318 2.627 18.938 1 81.88 18 VAL B C 1
ATOM 2079 O O . VAL B 1 18 ? -2.25 3.854 19.031 1 81.88 18 VAL B O 1
ATOM 2082 N N . GLY B 1 19 ? -3.346 2.035 18.453 1 80.19 19 GLY B N 1
ATOM 2083 C CA . GLY B 1 19 ? -4.434 2.799 17.859 1 80.19 19 GLY B CA 1
ATOM 2084 C C . GLY B 1 19 ? -5.598 3.012 18.812 1 80.19 19 GLY B C 1
ATOM 2085 O O . GLY B 1 19 ? -6.488 3.816 18.531 1 80.19 19 GLY B O 1
ATOM 2086 N N . GLY B 1 20 ? -5.648 2.307 20 1 83.12 20 GLY B N 1
ATOM 2087 C CA . GLY B 1 20 ? -6.773 2.418 20.922 1 83.12 20 GLY B CA 1
ATOM 2088 C C . GLY B 1 20 ? -8.07 1.875 20.344 1 83.12 20 GLY B C 1
ATOM 2089 O O . GLY B 1 20 ? -8.117 0.738 19.875 1 83.12 20 GLY B O 1
ATOM 2090 N N . LYS B 1 21 ? -9.07 2.707 20.297 1 84.56 21 LYS B N 1
ATOM 2091 C CA . LYS B 1 21 ? -10.367 2.33 19.75 1 84.56 21 LYS B CA 1
ATOM 2092 C C . LYS B 1 21 ? -10.312 2.221 18.219 1 84.56 21 LYS B C 1
ATOM 2094 O O . LYS B 1 21 ? -10.891 1.297 17.641 1 84.56 21 LYS B O 1
ATOM 2099 N N . THR B 1 22 ? -9.625 3.123 17.688 1 81.69 22 THR B N 1
ATOM 2100 C CA . THR B 1 22 ? -9.5 3.117 16.234 1 81.69 22 THR B CA 1
ATOM 2101 C C . THR B 1 22 ? -8.703 1.9 15.773 1 81.69 22 THR B C 1
ATOM 2103 O O . THR B 1 22 ? -8.953 1.368 14.688 1 81.69 22 THR B O 1
ATOM 2106 N N . GLY B 1 23 ? -7.793 1.539 16.641 1 83.75 23 GLY B N 1
ATOM 2107 C CA . GLY B 1 23 ? -7.059 0.324 16.328 1 83.75 23 GLY B CA 1
ATOM 2108 C C . GLY B 1 23 ? -7.941 -0.908 16.281 1 83.75 23 GLY B C 1
ATOM 2109 O O . GLY B 1 23 ? -7.789 -1.747 15.383 1 83.75 23 GLY B O 1
ATOM 2110 N N . PHE B 1 24 ? -8.852 -0.976 17.125 1 88.81 24 PHE B N 1
ATOM 2111 C CA . PHE B 1 24 ? -9.781 -2.096 17.156 1 88.81 24 PHE B CA 1
ATOM 2112 C C . PHE B 1 24 ? -10.695 -2.062 15.93 1 88.81 24 PHE B C 1
ATOM 2114 O O . PHE B 1 24 ? -10.922 -3.092 15.297 1 88.81 24 PHE B O 1
ATOM 2121 N N . LYS B 1 25 ? -11.188 -0.947 15.617 1 89.06 25 LYS B N 1
ATOM 2122 C CA . LYS B 1 25 ? -12.047 -0.796 14.453 1 89.06 25 LYS B CA 1
ATOM 2123 C C . LYS B 1 25 ? -11.305 -1.14 13.164 1 89.06 25 LYS B C 1
ATOM 2125 O O . LYS B 1 25 ? -11.875 -1.729 12.25 1 89.06 25 LYS B O 1
ATOM 2130 N N . SER B 1 26 ? -10.07 -0.712 13.188 1 85.94 26 SER B N 1
ATOM 2131 C CA . SER B 1 26 ? -9.258 -1.011 12.016 1 85.94 26 SER B CA 1
ATOM 2132 C C . SER B 1 26 ? -9.039 -2.514 11.859 1 85.94 26 SER B C 1
ATOM 2134 O O . SER B 1 26 ? -9.016 -3.027 10.734 1 85.94 26 SER B O 1
ATOM 2136 N N . TYR B 1 27 ? -8.844 -3.1 12.992 1 90.25 27 TYR B N 1
ATOM 2137 C CA . TYR B 1 27 ? -8.719 -4.551 12.953 1 90.25 27 TYR B CA 1
ATOM 2138 C C . TYR B 1 27 ? -9.984 -5.195 12.406 1 90.25 27 TYR B C 1
ATOM 2140 O O . TYR B 1 27 ? -9.922 -6.105 11.57 1 90.25 27 TYR B O 1
ATOM 2148 N N . LEU B 1 28 ? -11.047 -4.762 12.836 1 90.31 28 LEU B N 1
ATOM 2149 C CA . LEU B 1 28 ? -12.328 -5.266 12.352 1 90.31 28 LEU B CA 1
ATOM 2150 C C . LEU B 1 28 ? -12.492 -4.98 10.867 1 90.31 28 LEU B C 1
ATOM 2152 O O . LEU B 1 28 ? -13.039 -5.805 10.125 1 90.31 28 LEU B O 1
ATOM 2156 N N . SER B 1 29 ? -12.055 -3.83 10.516 1 90.38 29 SER B N 1
ATOM 2157 C CA . SER B 1 29 ? -12.117 -3.459 9.109 1 90.38 29 SER B CA 1
ATOM 2158 C C . SER B 1 29 ? -11.336 -4.445 8.242 1 90.38 29 SER B C 1
ATOM 2160 O O . SER B 1 29 ? -11.805 -4.844 7.172 1 90.38 29 SER B O 1
ATOM 2162 N N . VAL B 1 30 ? -10.211 -4.855 8.711 1 90.06 30 VAL B N 1
ATOM 2163 C CA . VAL B 1 30 ? -9.367 -5.785 7.965 1 90.06 30 VAL B CA 1
ATOM 2164 C C . VAL B 1 30 ? -10.047 -7.148 7.875 1 90.06 30 VAL B C 1
ATOM 2166 O O . VAL B 1 30 ? -10.07 -7.77 6.812 1 90.06 30 VAL B O 1
ATOM 2169 N N . VAL B 1 31 ? -10.578 -7.547 8.969 1 90.25 31 VAL B N 1
ATOM 2170 C CA . VAL B 1 31 ? -11.266 -8.836 9.016 1 90.25 31 VAL B CA 1
ATOM 2171 C C . VAL B 1 31 ? -12.477 -8.812 8.094 1 90.25 31 VAL B C 1
ATOM 2173 O O . VAL B 1 31 ? -12.695 -9.75 7.316 1 90.25 31 VAL B O 1
ATOM 2176 N N . ILE B 1 32 ? -13.211 -7.797 8.18 1 92.75 32 ILE B N 1
ATOM 2177 C CA . ILE B 1 32 ? -14.414 -7.668 7.359 1 92.75 32 ILE B CA 1
ATOM 2178 C C . ILE B 1 32 ? -14.023 -7.633 5.883 1 92.75 32 ILE B C 1
ATOM 2180 O O . ILE B 1 32 ? -14.633 -8.312 5.055 1 92.75 32 ILE B O 1
ATOM 2184 N N . ASN B 1 33 ? -13.039 -6.902 5.578 1 91.19 33 ASN B N 1
ATOM 2185 C CA . ASN B 1 33 ? -12.625 -6.777 4.184 1 91.19 33 ASN B CA 1
ATOM 2186 C C . ASN B 1 33 ? -12.016 -8.078 3.666 1 91.19 33 ASN B C 1
ATOM 2188 O O . ASN B 1 33 ? -12.141 -8.398 2.484 1 91.19 33 ASN B O 1
ATOM 2192 N N . ALA B 1 34 ? -11.344 -8.789 4.527 1 89.94 34 ALA B N 1
ATOM 2193 C CA . ALA B 1 34 ? -10.867 -10.117 4.145 1 89.94 34 ALA B CA 1
ATOM 2194 C C . ALA B 1 34 ? -12.039 -11.047 3.832 1 89.94 34 ALA B C 1
ATOM 2196 O O . ALA B 1 34 ? -12.008 -11.766 2.836 1 89.94 34 ALA B O 1
ATOM 2197 N N . CYS B 1 35 ? -13 -10.984 4.66 1 91.5 35 CYS B N 1
ATOM 2198 C CA . CYS B 1 35 ? -14.195 -11.797 4.457 1 91.5 35 CYS B CA 1
ATOM 2199 C C . CYS B 1 35 ? -14.922 -11.391 3.178 1 91.5 35 CYS B C 1
ATOM 2201 O O . CYS B 1 35 ? -15.43 -12.25 2.449 1 91.5 35 CYS B O 1
ATOM 2203 N N . LEU B 1 36 ? -15 -10.133 2.986 1 91.06 36 LEU B N 1
ATOM 2204 C CA . LEU B 1 36 ? -15.656 -9.641 1.78 1 91.06 36 LEU B CA 1
ATOM 2205 C C . LEU B 1 36 ? -14.914 -10.117 0.531 1 91.06 36 LEU B C 1
ATOM 2207 O O . LEU B 1 36 ? -15.547 -10.438 -0.479 1 91.06 36 LEU B O 1
ATOM 2211 N N . LEU B 1 37 ? -13.625 -10.133 0.605 1 89.12 37 LEU B N 1
ATOM 2212 C CA . LEU B 1 37 ? -12.836 -10.609 -0.526 1 89.12 37 LEU B CA 1
ATOM 2213 C C . LEU B 1 37 ? -13.125 -12.078 -0.81 1 89.12 37 LEU B C 1
ATOM 2215 O O . LEU B 1 37 ? -13.266 -12.477 -1.968 1 89.12 37 LEU B O 1
ATOM 2219 N N . ILE B 1 38 ? -13.211 -12.859 0.214 1 89.5 38 ILE B N 1
ATOM 2220 C CA . ILE B 1 38 ? -13.516 -14.273 0.077 1 89.5 38 ILE B CA 1
ATOM 2221 C C . ILE B 1 38 ? -14.93 -14.445 -0.471 1 89.5 38 ILE B C 1
ATOM 2223 O O . ILE B 1 38 ? -15.164 -15.289 -1.344 1 89.5 38 ILE B O 1
ATOM 2227 N N . LEU B 1 39 ? -15.789 -13.641 0.047 1 92 39 LEU B N 1
ATOM 2228 C CA . LEU B 1 39 ? -17.172 -13.695 -0.412 1 92 39 LEU B CA 1
ATOM 2229 C C . LEU B 1 39 ? -17.266 -13.383 -1.901 1 92 39 LEU B C 1
ATOM 2231 O O . LEU B 1 39 ? -18.016 -14.039 -2.637 1 92 39 LEU B O 1
ATOM 2235 N N . VAL B 1 40 ? -16.594 -12.398 -2.322 1 91.75 40 VAL B N 1
ATOM 2236 C CA . VAL B 1 40 ? -16.562 -12.023 -3.732 1 91.75 40 VAL B CA 1
ATOM 2237 C C . VAL B 1 40 ? -16.062 -13.188 -4.57 1 91.75 40 VAL B C 1
ATOM 2239 O O . VAL B 1 40 ? -16.625 -13.516 -5.609 1 91.75 40 VAL B O 1
ATOM 2242 N N . ALA B 1 41 ? -14.977 -13.797 -4.098 1 88.25 41 ALA B N 1
ATOM 2243 C CA . ALA B 1 41 ? -14.414 -14.945 -4.805 1 88.25 41 ALA B CA 1
ATOM 2244 C C . ALA B 1 41 ? -15.422 -16.078 -4.898 1 88.25 41 ALA B C 1
ATOM 2246 O O . ALA B 1 41 ? -15.562 -16.719 -5.949 1 88.25 41 ALA B O 1
ATOM 2247 N N . LEU B 1 42 ? -16.141 -16.312 -3.867 1 90.19 42 LEU B N 1
ATOM 2248 C CA . LEU B 1 42 ? -17.141 -17.359 -3.832 1 90.19 42 LEU B CA 1
ATOM 2249 C C . LEU B 1 42 ? -18.297 -17.062 -4.781 1 90.19 42 LEU B C 1
ATOM 2251 O O . LEU B 1 42 ? -18.734 -17.922 -5.531 1 90.19 42 LEU B O 1
ATOM 2255 N N . LEU B 1 43 ? -18.781 -15.891 -4.73 1 91.69 43 LEU B N 1
ATOM 2256 C CA . LEU B 1 43 ? -19.906 -15.484 -5.578 1 91.69 43 LEU B CA 1
ATOM 2257 C C . LEU B 1 43 ? -19.547 -15.625 -7.055 1 91.69 43 LEU B C 1
ATOM 2259 O O . LEU B 1 43 ? -20.344 -16.109 -7.848 1 91.69 43 LEU B O 1
ATOM 2263 N N . ILE B 1 44 ? -18.406 -15.258 -7.371 1 88.44 44 ILE B N 1
ATOM 2264 C CA . ILE B 1 44 ? -17.953 -15.359 -8.758 1 88.44 44 ILE B CA 1
ATOM 2265 C C . ILE B 1 44 ? -17.812 -16.828 -9.156 1 88.44 44 ILE B C 1
ATOM 2267 O O . ILE B 1 44 ? -18.188 -17.219 -10.266 1 88.44 44 ILE B O 1
ATOM 2271 N N . SER B 1 45 ? -17.266 -17.594 -8.242 1 86 45 SER B N 1
ATOM 2272 C CA . SER B 1 45 ? -17.109 -19.016 -8.508 1 86 45 SER B CA 1
ATOM 2273 C C . SER B 1 45 ? -18.469 -19.688 -8.727 1 86 45 SER B C 1
ATOM 2275 O O . SER B 1 45 ? -18.578 -20.672 -9.469 1 86 45 SER B O 1
ATOM 2277 N N . TRP B 1 46 ? -19.5 -19.141 -8.055 1 87.94 46 TRP B N 1
ATOM 2278 C CA . TRP B 1 46 ? -20.844 -19.688 -8.18 1 87.94 46 TRP B CA 1
ATOM 2279 C C . TRP B 1 46 ? -21.516 -19.203 -9.453 1 87.94 46 TRP B C 1
ATOM 2281 O O . TRP B 1 46 ? -22.656 -19.578 -9.75 1 87.94 46 TRP B O 1
ATOM 2291 N N . GLY B 1 47 ? -20.891 -18.312 -10.172 1 85.81 47 GLY B N 1
ATOM 2292 C CA . GLY B 1 47 ? -21.391 -17.906 -11.477 1 85.81 47 GLY B CA 1
ATOM 2293 C C . GLY B 1 47 ? -22.109 -16.562 -11.453 1 85.81 47 GLY B C 1
ATOM 2294 O O . GLY B 1 47 ? -22.797 -16.203 -12.414 1 85.81 47 GLY B O 1
ATOM 2295 N N . VAL B 1 48 ? -22.047 -15.883 -10.398 1 89.25 48 VAL B N 1
ATOM 2296 C CA . VAL B 1 48 ? -22.688 -14.57 -10.312 1 89.25 48 VAL B CA 1
ATOM 2297 C C . VAL B 1 48 ? -21.984 -13.594 -11.258 1 89.25 48 VAL B C 1
ATOM 2299 O O . VAL B 1 48 ? -20.781 -13.68 -11.461 1 89.25 48 VAL B O 1
ATOM 2302 N N . ASN B 1 49 ? -22.781 -12.711 -11.789 1 90.31 49 ASN B N 1
ATOM 2303 C CA . ASN B 1 49 ? -22.25 -11.727 -12.719 1 90.31 49 ASN B CA 1
ATOM 2304 C C . ASN B 1 49 ? -21.188 -10.852 -12.062 1 90.31 49 ASN B C 1
ATOM 2306 O O . ASN B 1 49 ? -21.438 -10.227 -11.023 1 90.31 49 ASN B O 1
ATOM 2310 N N . ILE B 1 50 ? -20.062 -10.75 -12.664 1 88.56 50 ILE B N 1
ATOM 2311 C CA . ILE B 1 50 ? -18.891 -10.055 -12.117 1 88.56 50 ILE B CA 1
ATOM 2312 C C . ILE B 1 50 ? -19.172 -8.555 -12.055 1 88.56 50 ILE B C 1
ATOM 2314 O O . ILE B 1 50 ? -18.75 -7.883 -11.109 1 88.56 50 ILE B O 1
ATOM 2318 N N . VAL B 1 51 ? -19.875 -8.016 -12.984 1 86.56 51 VAL B N 1
ATOM 2319 C CA . VAL B 1 51 ? -20.172 -6.594 -13.031 1 86.56 51 VAL B CA 1
ATOM 2320 C C . VAL B 1 51 ? -21.062 -6.211 -11.844 1 86.56 51 VAL B C 1
ATOM 2322 O O . VAL B 1 51 ? -20.828 -5.18 -11.203 1 86.56 51 VAL B O 1
ATOM 2325 N N . LEU B 1 52 ? -21.969 -7.07 -11.586 1 90.25 52 LEU B N 1
ATOM 2326 C CA . LEU B 1 52 ? -22.859 -6.816 -10.461 1 90.25 52 LEU B CA 1
ATOM 2327 C C . LEU B 1 52 ? -22.109 -6.871 -9.141 1 90.25 52 LEU B C 1
ATOM 2329 O O . LEU B 1 52 ? -22.344 -6.047 -8.258 1 90.25 52 LEU B O 1
ATOM 2333 N N . VAL B 1 53 ? -21.281 -7.852 -9.086 1 90.44 53 VAL B N 1
ATOM 2334 C CA . VAL B 1 53 ? -20.484 -7.992 -7.883 1 90.44 53 VAL B CA 1
ATOM 2335 C C . VAL B 1 53 ? -19.609 -6.75 -7.691 1 90.44 53 VAL B C 1
ATOM 2337 O O . VAL B 1 53 ? -19.531 -6.211 -6.586 1 90.44 53 VAL B O 1
ATOM 2340 N N . GLY B 1 54 ? -19 -6.258 -8.727 1 89.19 54 GLY B N 1
ATOM 2341 C CA . GLY B 1 54 ? -18.188 -5.047 -8.656 1 89.19 54 GLY B CA 1
ATOM 2342 C C . GLY B 1 54 ? -19 -3.824 -8.242 1 89.19 54 GLY B C 1
ATOM 2343 O O . GLY B 1 54 ? -18.562 -3.045 -7.395 1 89.19 54 GLY B O 1
ATOM 2344 N N . ALA B 1 55 ? -20.094 -3.682 -8.828 1 89.5 55 ALA B N 1
ATOM 2345 C CA . ALA B 1 55 ? -20.938 -2.52 -8.578 1 89.5 55 ALA B CA 1
ATOM 2346 C C . ALA B 1 55 ? -21.344 -2.441 -7.109 1 89.5 55 ALA B C 1
ATOM 2348 O O . ALA B 1 55 ? -21.469 -1.35 -6.551 1 89.5 55 ALA B O 1
ATOM 2349 N N . ILE B 1 56 ? -21.484 -3.562 -6.508 1 93.06 56 ILE B N 1
ATOM 2350 C CA . ILE B 1 56 ? -21.969 -3.598 -5.133 1 93.06 56 ILE B CA 1
ATOM 2351 C C . ILE B 1 56 ? -20.781 -3.541 -4.172 1 93.06 56 ILE B C 1
ATOM 2353 O O . ILE B 1 56 ? -20.812 -2.793 -3.189 1 93.06 56 ILE B O 1
ATOM 2357 N N . PHE B 1 57 ? -19.781 -4.215 -4.477 1 92.88 57 PHE B N 1
ATOM 2358 C CA . PHE B 1 57 ? -18.734 -4.438 -3.486 1 92.88 57 PHE B CA 1
ATOM 2359 C C . PHE B 1 57 ? -17.703 -3.318 -3.533 1 92.88 57 PHE B C 1
ATOM 2361 O O . PHE B 1 57 ? -16.984 -3.094 -2.559 1 92.88 57 PHE B O 1
ATOM 2368 N N . ILE B 1 58 ? -17.625 -2.578 -4.617 1 91.56 58 ILE B N 1
ATOM 2369 C CA . ILE B 1 58 ? -16.656 -1.494 -4.703 1 91.56 58 ILE B CA 1
ATOM 2370 C C . ILE B 1 58 ? -17.016 -0.394 -3.707 1 91.56 58 ILE B C 1
ATOM 2372 O O . ILE B 1 58 ? -16.219 -0.041 -2.84 1 91.56 58 ILE B O 1
ATOM 2376 N N . PRO B 1 59 ? -18.25 0.118 -3.799 1 93.5 59 PRO B N 1
ATOM 2377 C CA . PRO B 1 59 ? -18.625 1.126 -2.801 1 93.5 59 PRO B CA 1
ATOM 2378 C C . PRO B 1 59 ? -18.625 0.57 -1.378 1 93.5 59 PRO B C 1
ATOM 2380 O O . PRO B 1 59 ? -18.297 1.285 -0.428 1 93.5 59 PRO B O 1
ATOM 2383 N N . LEU B 1 60 ? -18.984 -0.641 -1.205 1 94.62 60 LEU B N 1
ATOM 2384 C CA . LEU B 1 60 ? -19.047 -1.259 0.115 1 94.62 60 LEU B CA 1
ATOM 2385 C C . LEU B 1 60 ? -17.656 -1.364 0.729 1 94.62 60 LEU B C 1
ATOM 2387 O O . LEU B 1 60 ? -17.469 -1.095 1.92 1 94.62 60 LEU B O 1
ATOM 2391 N N . LYS B 1 61 ? -16.734 -1.759 0.001 1 92.06 61 LYS B N 1
ATOM 2392 C CA . LYS B 1 61 ? -15.359 -1.862 0.483 1 92.06 61 LYS B CA 1
ATOM 2393 C C . LYS B 1 61 ? -14.797 -0.491 0.858 1 92.06 61 LYS B C 1
ATOM 2395 O O . LYS B 1 61 ? -14.148 -0.342 1.894 1 92.06 61 LYS B O 1
ATOM 2400 N N . LEU B 1 62 ? -15.078 0.474 0.015 1 94.38 62 LEU B N 1
ATOM 2401 C CA . LEU B 1 62 ? -14.625 1.822 0.332 1 94.38 62 LEU B CA 1
ATOM 2402 C C . LEU B 1 62 ? -15.227 2.307 1.646 1 94.38 62 LEU B C 1
ATOM 2404 O O . LEU B 1 62 ? -14.539 2.93 2.457 1 94.38 62 LEU B O 1
ATOM 2408 N N . LEU B 1 63 ? -16.5 1.971 1.771 1 94.69 63 LEU B N 1
ATOM 2409 C CA . LEU B 1 63 ? -17.203 2.365 2.99 1 94.69 63 LEU B CA 1
ATOM 2410 C C . LEU B 1 63 ? -16.562 1.719 4.215 1 94.69 63 LEU B C 1
ATOM 2412 O O . LEU B 1 63 ? -16.297 2.395 5.211 1 94.69 63 LEU B O 1
ATOM 2416 N N . THR B 1 64 ? -16.281 0.495 4.164 1 93.44 64 THR B N 1
ATOM 2417 C CA . THR B 1 64 ? -15.742 -0.237 5.309 1 93.44 64 THR B CA 1
ATOM 2418 C C . THR B 1 64 ? -14.289 0.157 5.566 1 93.44 64 THR B C 1
ATOM 2420 O O . THR B 1 64 ? -13.875 0.284 6.719 1 93.44 64 THR B O 1
ATOM 2423 N N . ILE B 1 65 ? -13.531 0.406 4.523 1 92.44 65 ILE B N 1
ATOM 2424 C CA . ILE B 1 65 ? -12.125 0.777 4.66 1 92.44 65 ILE B CA 1
ATOM 2425 C C . ILE B 1 65 ? -12.016 2.143 5.336 1 92.44 65 ILE B C 1
ATOM 2427 O O . ILE B 1 65 ? -11.258 2.309 6.293 1 92.44 65 ILE B O 1
ATOM 2431 N N . ILE B 1 66 ? -12.836 3.053 4.863 1 93.81 66 ILE B N 1
ATOM 2432 C CA . ILE B 1 66 ? -12.641 4.441 5.266 1 93.81 66 ILE B CA 1
ATOM 2433 C C . ILE B 1 66 ? -13.383 4.711 6.57 1 93.81 66 ILE B C 1
ATOM 2435 O O . ILE B 1 66 ? -12.805 5.234 7.523 1 93.81 66 ILE B O 1
ATOM 2439 N N . TYR B 1 67 ? -14.594 4.293 6.676 1 92.88 67 TYR B N 1
ATOM 2440 C CA . TYR B 1 67 ? -15.398 4.668 7.836 1 92.88 67 TYR B CA 1
ATOM 2441 C C . TYR B 1 67 ? -15.016 3.836 9.055 1 92.88 67 TYR B C 1
ATOM 2443 O O . TYR B 1 67 ? -15.109 4.305 10.188 1 92.88 67 TYR B O 1
ATOM 2451 N N . LEU B 1 68 ? -14.539 2.68 8.859 1 90.62 68 LEU B N 1
ATOM 2452 C CA . LEU B 1 68 ? -14.078 1.886 9.992 1 90.62 68 LEU B CA 1
ATOM 2453 C C . LEU B 1 68 ? -12.609 2.168 10.289 1 90.62 68 LEU B C 1
ATOM 2455 O O . LEU B 1 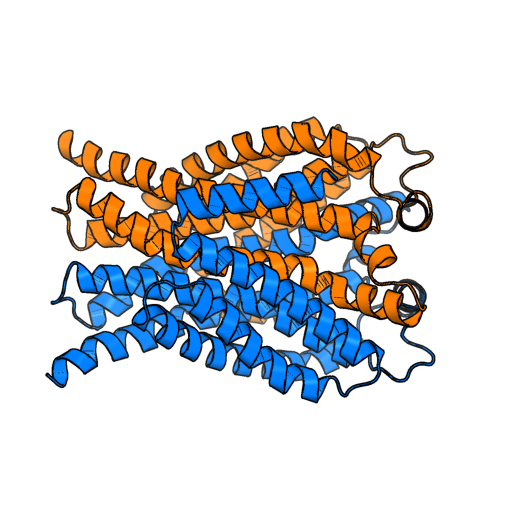68 ? -12.133 1.885 11.391 1 90.62 68 LEU B O 1
ATOM 2459 N N . GLY B 1 69 ? -11.961 2.709 9.359 1 87.25 69 GLY B N 1
ATOM 2460 C CA . GLY B 1 69 ? -10.523 2.902 9.508 1 87.25 69 GLY B CA 1
ATOM 2461 C C . GLY B 1 69 ? -10.156 4.301 9.969 1 87.25 69 GLY B C 1
ATOM 2462 O O . GLY B 1 69 ? -8.992 4.578 10.25 1 87.25 69 GLY B O 1
ATOM 2463 N N . THR B 1 70 ? -11.156 5.168 9.992 1 89 70 THR B N 1
ATOM 2464 C CA . THR B 1 70 ? -10.867 6.547 10.367 1 89 70 THR B CA 1
ATOM 2465 C C . THR B 1 70 ? -11.617 6.934 11.633 1 89 70 THR B C 1
ATOM 2467 O O . THR B 1 70 ? -12.711 6.426 11.898 1 89 70 THR B O 1
ATOM 2470 N N . HIS B 1 71 ? -10.961 7.77 12.352 1 83.19 71 HIS B N 1
ATOM 2471 C CA . HIS B 1 71 ? -11.539 8.227 13.609 1 83.19 71 HIS B CA 1
ATOM 2472 C C . HIS B 1 71 ? -12.414 9.461 13.398 1 83.19 71 HIS B C 1
ATOM 2474 O O . HIS B 1 71 ? -13.508 9.562 13.969 1 83.19 71 HIS B O 1
ATOM 2480 N N . ASP B 1 72 ? -12.023 10.359 12.594 1 87.94 72 ASP B N 1
ATOM 2481 C CA . ASP B 1 72 ? -12.711 11.625 12.367 1 87.94 72 ASP B CA 1
ATOM 2482 C C . ASP B 1 72 ? -13.688 11.523 11.195 1 87.94 72 ASP B C 1
ATOM 2484 O O . ASP B 1 72 ? -13.305 11.125 10.094 1 87.94 72 ASP B O 1
ATOM 2488 N N . TYR B 1 73 ? -14.828 11.977 11.445 1 90.75 73 TYR B N 1
ATOM 2489 C CA . TYR B 1 73 ? -15.898 11.883 10.461 1 90.75 73 TYR B CA 1
ATOM 2490 C C . TYR B 1 73 ? -15.633 12.812 9.281 1 90.75 73 TYR B C 1
ATOM 2492 O O . TYR B 1 73 ? -16 12.5 8.141 1 90.75 73 TYR B O 1
ATOM 2500 N N . THR B 1 74 ? -15.102 13.945 9.508 1 90.88 74 THR B N 1
ATOM 2501 C CA . THR B 1 74 ? -14.789 14.891 8.438 1 90.88 74 THR B CA 1
ATOM 2502 C C . THR B 1 74 ? -13.773 14.289 7.469 1 90.88 74 THR B C 1
ATOM 2504 O O . THR B 1 74 ? -13.906 14.438 6.254 1 90.88 74 THR B O 1
ATOM 2507 N N . VAL B 1 75 ? -12.828 13.617 8.062 1 93.06 75 VAL B N 1
ATOM 2508 C CA . VAL B 1 75 ? -11.828 12.938 7.25 1 93.06 75 VAL B CA 1
ATOM 2509 C C . VAL B 1 75 ? -12.484 11.82 6.445 1 93.06 75 VAL B C 1
ATOM 2511 O O . VAL B 1 75 ? -12.266 11.695 5.238 1 93.06 75 VAL B O 1
ATOM 2514 N N . ALA B 1 76 ? -13.328 11.094 7.098 1 94.44 76 ALA B N 1
ATOM 2515 C CA . ALA B 1 76 ? -13.984 9.953 6.469 1 94.44 76 ALA B CA 1
ATOM 2516 C C . ALA B 1 76 ? -14.875 10.398 5.309 1 94.44 76 ALA B C 1
ATOM 2518 O O . ALA B 1 76 ? -14.82 9.82 4.219 1 94.44 76 ALA B O 1
ATOM 2519 N N . LYS B 1 77 ? -15.594 11.344 5.527 1 94.69 77 LYS B N 1
ATOM 2520 C CA . LYS B 1 77 ? -16.531 11.828 4.523 1 94.69 77 LYS B CA 1
ATOM 2521 C C . LYS B 1 77 ? -15.805 12.336 3.281 1 94.69 77 LYS B C 1
ATOM 2523 O O . LYS B 1 77 ? -16.141 11.953 2.158 1 94.69 77 LYS B O 1
ATOM 2528 N N . ASN B 1 78 ? -14.875 13.172 3.537 1 94.5 78 ASN B N 1
ATOM 2529 C CA . ASN B 1 78 ? -14.125 13.734 2.418 1 94.5 78 ASN B CA 1
ATOM 2530 C C . ASN B 1 78 ? -13.344 12.664 1.667 1 94.5 78 ASN B C 1
ATOM 2532 O O . ASN B 1 78 ? -13.312 12.664 0.435 1 94.5 78 ASN B O 1
ATOM 2536 N N . ALA B 1 79 ? -12.68 11.852 2.447 1 95.62 79 ALA B N 1
ATOM 2537 C CA . ALA B 1 79 ? -11.883 10.781 1.84 1 95.62 79 ALA B CA 1
ATOM 2538 C C . ALA B 1 79 ? -12.766 9.836 1.032 1 95.62 79 ALA B C 1
ATOM 2540 O O . ALA B 1 79 ? -12.375 9.375 -0.044 1 95.62 79 ALA B O 1
ATOM 2541 N N . PHE B 1 80 ? -14 9.57 1.552 1 96.44 80 PHE B N 1
ATOM 2542 C CA . PHE B 1 80 ? -14.914 8.664 0.865 1 96.44 80 PHE B CA 1
ATOM 2543 C C . PHE B 1 80 ? -15.375 9.266 -0.46 1 96.44 80 PHE B C 1
ATOM 2545 O O . PHE B 1 80 ? -15.383 8.578 -1.485 1 96.44 80 PHE B O 1
ATOM 2552 N N . LEU B 1 81 ? -15.703 10.445 -0.444 1 95.19 81 LEU B N 1
ATOM 2553 C CA . LEU B 1 81 ? -16.172 11.109 -1.656 1 95.19 81 LEU B CA 1
ATOM 2554 C C . LEU B 1 81 ? -15.07 11.148 -2.713 1 95.19 81 LEU B C 1
ATOM 2556 O O . LEU B 1 81 ? -15.32 10.852 -3.885 1 95.19 81 LEU B O 1
ATOM 2560 N N . THR B 1 82 ? -13.938 11.547 -2.291 1 95.94 82 THR B N 1
ATOM 2561 C CA . THR B 1 82 ? -12.812 11.609 -3.219 1 95.94 82 THR B CA 1
ATOM 2562 C C . THR B 1 82 ? -12.484 10.227 -3.768 1 95.94 82 THR B C 1
ATOM 2564 O O . THR B 1 82 ? -12.297 10.062 -4.977 1 95.94 82 THR B O 1
ATOM 2567 N N . ALA B 1 83 ? -12.391 9.234 -2.881 1 95.69 83 ALA B N 1
ATOM 2568 C CA . ALA B 1 83 ? -12.039 7.871 -3.283 1 95.69 83 ALA B CA 1
ATOM 2569 C C . ALA B 1 83 ? -13.07 7.305 -4.25 1 95.69 83 ALA B C 1
ATOM 2571 O O . ALA B 1 83 ? -12.719 6.605 -5.207 1 95.69 83 ALA B O 1
ATOM 2572 N N . LEU B 1 84 ? -14.312 7.586 -3.961 1 95.19 84 LEU B N 1
ATOM 2573 C CA . LEU B 1 84 ? -15.375 7.113 -4.836 1 95.19 84 LEU B CA 1
ATOM 2574 C C . LEU B 1 84 ? -15.258 7.734 -6.223 1 95.19 84 LEU B C 1
ATOM 2576 O O . LEU B 1 84 ? -15.359 7.031 -7.234 1 95.19 84 LEU B O 1
ATOM 2580 N N . CYS B 1 85 ? -15.062 8.992 -6.281 1 95.88 85 CYS B N 1
ATOM 2581 C CA . CYS B 1 85 ? -14.93 9.703 -7.551 1 95.88 85 CYS B CA 1
ATOM 2582 C C . CYS B 1 85 ? -13.734 9.18 -8.344 1 95.88 85 CYS B C 1
ATOM 2584 O O . CYS B 1 85 ? -13.859 8.875 -9.531 1 95.88 85 CYS B O 1
ATOM 2586 N N . VAL B 1 86 ? -12.594 9.055 -7.699 1 95.19 86 VAL B N 1
ATOM 2587 C CA . VAL B 1 86 ? -11.375 8.625 -8.359 1 95.19 86 VAL B CA 1
ATOM 2588 C C . VAL B 1 86 ? -11.523 7.176 -8.828 1 95.19 86 VAL B C 1
ATOM 2590 O O . VAL B 1 86 ? -11.086 6.824 -9.93 1 95.19 86 VAL B O 1
ATOM 2593 N N . SER B 1 87 ? -12.125 6.348 -7.957 1 93.44 87 SER B N 1
ATOM 2594 C CA . SER B 1 87 ? -12.312 4.945 -8.32 1 93.44 87 SER B CA 1
ATOM 2595 C C . SER B 1 87 ? -13.188 4.812 -9.562 1 93.44 87 SER B C 1
ATOM 2597 O O . SER B 1 87 ? -12.945 3.955 -10.414 1 93.44 87 SER B O 1
ATOM 2599 N N . LEU B 1 88 ? -14.18 5.574 -9.68 1 93.44 88 LEU B N 1
ATOM 2600 C CA . LEU B 1 88 ? -15.047 5.543 -10.852 1 93.44 88 LEU B CA 1
ATOM 2601 C C . LEU B 1 88 ? -14.281 5.961 -12.102 1 93.44 88 LEU B C 1
ATOM 2603 O O . LEU B 1 88 ? -14.453 5.359 -13.172 1 93.44 88 LEU B O 1
ATOM 2607 N N . ILE B 1 89 ? -13.469 6.953 -11.992 1 93.62 89 ILE B N 1
ATOM 2608 C CA . ILE B 1 89 ? -12.68 7.434 -13.125 1 93.62 89 ILE B CA 1
ATOM 2609 C C . ILE B 1 89 ? -11.695 6.352 -13.562 1 93.62 89 ILE B C 1
ATOM 2611 O O . ILE B 1 89 ? -11.578 6.047 -14.75 1 93.62 89 ILE B O 1
ATOM 2615 N N . VAL B 1 90 ? -11 5.762 -12.617 1 91.75 90 VAL B N 1
ATOM 2616 C CA . VAL B 1 90 ? -9.984 4.766 -12.945 1 91.75 90 VAL B CA 1
ATOM 2617 C C . VAL B 1 90 ? -10.656 3.502 -13.484 1 91.75 90 VAL B C 1
ATOM 2619 O O . VAL B 1 90 ? -10.102 2.822 -14.352 1 91.75 90 VAL B O 1
ATOM 2622 N N . MET B 1 91 ? -11.828 3.18 -12.906 1 90.5 91 MET B N 1
ATOM 2623 C CA . MET B 1 91 ? -12.578 2.039 -13.422 1 90.5 91 MET B CA 1
ATOM 2624 C C . MET B 1 91 ? -12.875 2.201 -14.906 1 90.5 91 MET B C 1
ATOM 2626 O O . MET B 1 91 ? -12.781 1.236 -15.672 1 90.5 91 MET B O 1
ATOM 2630 N N . LEU B 1 92 ? -13.227 3.363 -15.328 1 90.62 92 LEU B N 1
ATOM 2631 C CA . LEU B 1 92 ? -13.477 3.641 -16.734 1 90.62 92 LEU B CA 1
ATOM 2632 C C . LEU B 1 92 ? -12.211 3.467 -17.562 1 90.62 92 LEU B C 1
ATOM 2634 O O . LEU B 1 92 ? -12.25 2.938 -18.672 1 90.62 92 LEU B O 1
ATOM 2638 N N . ILE B 1 93 ? -11.117 3.865 -17.016 1 88.56 93 ILE B N 1
ATOM 2639 C CA . ILE B 1 93 ? -9.828 3.721 -17.688 1 88.56 93 ILE B CA 1
ATOM 2640 C C . ILE B 1 93 ? -9.484 2.24 -17.828 1 88.56 93 ILE B C 1
ATOM 2642 O O . ILE B 1 93 ? -9.023 1.805 -18.891 1 88.56 93 ILE B O 1
ATOM 2646 N N . ILE B 1 94 ? -9.727 1.479 -16.781 1 88.75 94 ILE B N 1
ATOM 2647 C CA . ILE B 1 94 ? -9.438 0.049 -16.781 1 88.75 94 ILE B CA 1
ATOM 2648 C C . ILE B 1 94 ? -10.273 -0.648 -17.859 1 88.75 94 ILE B C 1
ATOM 2650 O O . ILE B 1 94 ? -9.75 -1.452 -18.641 1 88.75 94 ILE B O 1
ATOM 2654 N N . ILE B 1 95 ? -11.539 -0.355 -17.922 1 84.94 95 ILE B N 1
ATOM 2655 C CA . ILE B 1 95 ? -12.445 -0.982 -18.891 1 84.94 95 ILE B CA 1
ATOM 2656 C C . ILE B 1 95 ? -12.008 -0.634 -20.312 1 84.94 95 ILE B C 1
ATOM 2658 O O . ILE B 1 95 ? -12.047 -1.483 -21.203 1 84.94 95 ILE B O 1
ATOM 2662 N N . LEU B 1 96 ? -11.539 0.538 -20.5 1 83.88 96 LEU B N 1
ATOM 2663 C CA . LEU B 1 96 ? -11.141 1.008 -21.812 1 83.88 96 LEU B CA 1
ATOM 2664 C C . LEU B 1 96 ? -9.844 0.33 -22.266 1 83.88 96 LEU B C 1
ATOM 2666 O O . LEU B 1 96 ? -9.711 -0.042 -23.438 1 83.88 96 LEU B O 1
ATOM 2670 N N . PHE B 1 97 ? -8.867 0.115 -21.359 1 80.31 97 PHE B N 1
ATOM 2671 C CA . PHE B 1 97 ? -7.543 -0.351 -21.75 1 80.31 97 PHE B CA 1
ATOM 2672 C C . PHE B 1 97 ? -7.43 -1.862 -21.578 1 80.31 97 PHE B C 1
ATOM 2674 O O . PHE B 1 97 ? -6.594 -2.502 -22.219 1 80.31 97 PHE B O 1
ATOM 2681 N N . GLU B 1 98 ? -8.172 -2.367 -20.641 1 76 98 GLU B N 1
ATOM 2682 C CA . GLU B 1 98 ? -8.07 -3.809 -20.422 1 76 98 GLU B CA 1
ATOM 2683 C C . GLU B 1 98 ? -8.539 -4.578 -21.656 1 76 98 GLU B C 1
ATOM 2685 O O . GLU B 1 98 ? -7.984 -5.629 -21.984 1 76 98 GLU B O 1
ATOM 2690 N N . ASN B 1 99 ? -9.492 -4.133 -22.281 1 69.44 99 ASN B N 1
ATOM 2691 C CA . ASN B 1 99 ? -9.961 -4.773 -23.516 1 69.44 99 ASN B CA 1
ATOM 2692 C C . ASN B 1 99 ? -8.898 -4.734 -24.609 1 69.44 99 ASN B C 1
ATOM 2694 O O . ASN B 1 99 ? -8.758 -5.691 -25.375 1 69.44 99 ASN B O 1
ATOM 2698 N N . LEU B 1 100 ? -8.062 -3.771 -24.531 1 67.31 100 LEU B N 1
ATOM 2699 C CA . LEU B 1 100 ? -6.992 -3.639 -25.516 1 67.31 100 LEU B CA 1
ATOM 2700 C C . LEU B 1 100 ? -5.789 -4.492 -25.125 1 67.31 100 LEU B C 1
ATOM 2702 O O . LEU B 1 100 ? -5.094 -5.02 -26 1 67.31 100 LEU B O 1
ATOM 2706 N N . ALA B 1 101 ? -5.484 -4.621 -23.859 1 63.34 101 ALA B N 1
ATOM 2707 C CA . ALA B 1 101 ? -4.312 -5.312 -23.328 1 63.34 101 ALA B CA 1
ATOM 2708 C C . ALA B 1 101 ? -4.453 -6.824 -23.484 1 63.34 101 ALA B C 1
ATOM 2710 O O . ALA B 1 101 ? -3.465 -7.523 -23.719 1 63.34 101 ALA B O 1
ATOM 2711 N N . GLN B 1 102 ? -5.523 -7.402 -23.125 1 59.78 102 GLN B N 1
ATOM 2712 C CA . GLN B 1 102 ? -5.723 -8.844 -23.188 1 59.78 102 GLN B CA 1
ATOM 2713 C C . GLN B 1 102 ? -5.441 -9.375 -24.594 1 59.78 102 GLN B C 1
ATOM 2715 O O . GLN B 1 102 ? -5.137 -10.562 -24.766 1 59.78 102 GLN B O 1
ATOM 2720 N N . THR B 1 103 ? -5.375 -8.562 -25.469 1 49.28 103 THR B N 1
ATOM 2721 C CA . THR B 1 103 ? -5.066 -9.031 -26.812 1 49.28 103 THR B CA 1
ATOM 2722 C C . THR B 1 103 ? -3.561 -9.203 -27 1 49.28 103 THR B C 1
ATOM 2724 O O . THR B 1 103 ? -3.115 -9.898 -27.906 1 49.28 103 THR B O 1
ATOM 2727 N N . GLN B 1 104 ? -2.719 -8.734 -26.203 1 49.09 104 GLN B N 1
ATOM 2728 C CA . GLN B 1 104 ? -1.288 -8.672 -26.484 1 49.09 104 GLN B CA 1
ATOM 2729 C C . GLN B 1 104 ? -0.518 -9.68 -25.641 1 49.09 104 GLN B C 1
ATOM 2731 O O . GLN B 1 104 ? 0.599 -10.07 -25.984 1 49.09 104 GLN B O 1
ATOM 2736 N N . GLY B 1 105 ? -0.905 -10.039 -24.453 1 49.59 105 GLY B N 1
ATOM 2737 C CA . GLY B 1 105 ? -0.037 -10.852 -23.609 1 49.59 105 GLY B CA 1
ATOM 2738 C C . GLY B 1 105 ? 0.137 -12.266 -24.141 1 49.59 105 GLY B C 1
ATOM 2739 O O . GLY B 1 105 ? -0.801 -12.852 -24.672 1 49.59 105 GLY B O 1
ATOM 2740 N N . PHE B 1 106 ? 1.315 -12.742 -24.562 1 44.47 106 PHE B N 1
ATOM 2741 C CA . PHE B 1 106 ? 1.762 -14.055 -25.016 1 44.47 106 PHE B CA 1
ATOM 2742 C C . PHE B 1 106 ? 1.44 -15.125 -23.969 1 44.47 106 PHE B C 1
ATOM 2744 O O . PHE B 1 106 ? 2.129 -15.234 -22.953 1 44.47 106 PHE B O 1
ATOM 2751 N N . GLY B 1 107 ? 0.426 -15.227 -23.234 1 46.62 107 GLY B N 1
ATOM 2752 C CA . GLY B 1 107 ? 0.365 -16.266 -22.219 1 46.62 107 GLY B CA 1
ATOM 2753 C C . GLY B 1 107 ? -0.763 -17.25 -22.453 1 46.62 107 GLY B C 1
ATOM 2754 O O . GLY B 1 107 ? -1.745 -17.266 -21.703 1 46.62 107 GLY B O 1
ATOM 2755 N N . ASP B 1 108 ? -1.082 -17.438 -23.625 1 39.56 108 ASP B N 1
ATOM 2756 C CA . ASP B 1 108 ? -2.176 -18.391 -23.797 1 39.56 108 ASP B CA 1
ATOM 2757 C C . ASP B 1 108 ? -2.049 -19.547 -22.828 1 39.56 108 ASP B C 1
ATOM 2759 O O . ASP B 1 108 ? -3.045 -20 -22.25 1 39.56 108 ASP B O 1
ATOM 2763 N N . GLN B 1 109 ? -0.892 -20.281 -22.969 1 37.12 109 GLN B N 1
ATOM 2764 C CA . GLN B 1 109 ? -0.825 -21.688 -22.594 1 37.12 109 GLN B CA 1
ATOM 2765 C C . GLN B 1 109 ? -0.682 -21.859 -21.078 1 37.12 109 GLN B C 1
ATOM 2767 O O . GLN B 1 109 ? -1.416 -22.625 -20.469 1 37.12 109 GLN B O 1
ATOM 2772 N N . ALA B 1 110 ? 0.434 -21.375 -20.562 1 38.47 110 ALA B N 1
ATOM 2773 C CA . ALA B 1 110 ? 0.847 -21.859 -19.234 1 38.47 110 ALA B CA 1
ATOM 2774 C C . ALA B 1 110 ? 0.015 -21.234 -18.125 1 38.47 110 ALA B C 1
ATOM 2776 O O . ALA B 1 110 ? -0.379 -21.906 -17.172 1 38.47 110 ALA B O 1
ATOM 2777 N N . GLY B 1 111 ? -0.239 -19.953 -18.141 1 40.59 111 GLY B N 1
ATOM 2778 C CA . GLY B 1 111 ? -1.145 -19.359 -17.156 1 40.59 111 GLY B CA 1
ATOM 2779 C C . GLY B 1 111 ? -2.588 -19.781 -17.359 1 40.59 111 GLY B C 1
ATOM 2780 O O . GLY B 1 111 ? -3.322 -19.969 -16.391 1 40.59 111 GLY B O 1
ATOM 2781 N N . GLU B 1 112 ? -3.037 -19.688 -18.578 1 42.84 112 GLU B N 1
ATOM 2782 C CA . GLU B 1 112 ? -4.332 -20.281 -18.891 1 42.84 112 GLU B CA 1
ATOM 2783 C C . GLU B 1 112 ? -4.402 -21.734 -18.453 1 42.84 112 GLU B C 1
ATOM 2785 O O . GLU B 1 112 ? -5.453 -22.203 -18 1 42.84 112 GLU B O 1
ATOM 2790 N N . GLU B 1 113 ? -3.34 -22.453 -18.844 1 39.69 113 GLU B N 1
ATOM 2791 C CA . GLU B 1 113 ? -3.232 -23.828 -18.375 1 39.69 113 GLU B CA 1
ATOM 2792 C C . GLU B 1 113 ? -3.16 -23.906 -16.859 1 39.69 113 GLU B C 1
ATOM 2794 O O . GLU B 1 113 ? -3.672 -24.844 -16.25 1 39.69 113 GLU B O 1
ATOM 2799 N N . LEU B 1 114 ? -2.279 -23.109 -16.422 1 36.22 114 LEU B N 1
ATOM 2800 C CA . LEU B 1 114 ? -2.234 -23.062 -14.969 1 36.22 114 LEU B CA 1
ATOM 2801 C C . LEU B 1 114 ? -3.578 -22.609 -14.398 1 36.22 114 LEU B C 1
ATOM 2803 O O . LEU B 1 114 ? -4.008 -23.109 -13.352 1 36.22 114 LEU B O 1
ATOM 2807 N N . ILE B 1 115 ? -4.117 -21.359 -15.031 1 40.38 115 ILE B N 1
ATOM 2808 C CA . ILE B 1 115 ? -5.453 -21 -14.57 1 40.38 115 ILE B CA 1
ATOM 2809 C C . ILE B 1 115 ? -6.504 -21.719 -15.406 1 40.38 115 ILE B C 1
ATOM 2811 O O . ILE B 1 115 ? -6.605 -21.484 -16.625 1 40.38 115 ILE B O 1
ATOM 2815 N N . GLY B 1 116 ? -6.348 -22.859 -15.711 1 37.19 116 GLY B N 1
ATOM 2816 C CA . GLY B 1 116 ? -7.402 -23.688 -16.281 1 37.19 116 GLY B CA 1
ATOM 2817 C C . GLY B 1 116 ? -8.633 -22.906 -16.688 1 37.19 116 GLY B C 1
ATOM 2818 O O . GLY B 1 116 ? -9.688 -23.469 -16.953 1 37.19 116 GLY B O 1
ATOM 2819 N N . LEU B 1 117 ? -8.609 -21.609 -16.547 1 40.53 117 LEU B N 1
ATOM 2820 C CA . LEU B 1 117 ? -9.867 -20.875 -16.609 1 40.53 117 LEU B CA 1
ATOM 2821 C C . LEU B 1 117 ? -10.273 -20.625 -18.062 1 40.53 117 LEU B C 1
ATOM 2823 O O . LEU B 1 117 ? -11.344 -20.078 -18.312 1 40.53 117 LEU B O 1
ATOM 2827 N N . SER B 1 118 ? -9.398 -20.547 -19.031 1 39.03 118 SER B N 1
ATOM 2828 C CA . SER B 1 118 ? -9.906 -20.141 -20.344 1 39.03 118 SER B CA 1
ATOM 2829 C C . SER B 1 118 ? -11.008 -21.078 -20.812 1 39.03 118 SER B C 1
ATOM 2831 O O . SER B 1 118 ? -11.922 -20.656 -21.531 1 39.03 118 SER B O 1
ATOM 2833 N N . LEU B 1 119 ? -10.656 -22.312 -20.859 1 37.03 119 LEU B N 1
ATOM 2834 C CA . LEU B 1 119 ? -11.367 -23.141 -21.828 1 37.03 119 LEU B CA 1
ATOM 2835 C C . LEU B 1 119 ? -12.859 -23.188 -21.516 1 37.03 119 LEU B C 1
ATOM 2837 O O . LEU B 1 119 ? -13.695 -23.016 -22.406 1 37.03 119 LEU B O 1
ATOM 2841 N N . ASN B 1 120 ? -13.367 -23.844 -20.453 1 37.66 120 ASN B N 1
ATOM 2842 C CA . ASN B 1 120 ? -14.75 -24.328 -20.375 1 37.66 120 ASN B CA 1
ATOM 2843 C C . ASN B 1 120 ? -15.633 -23.344 -19.609 1 37.66 120 ASN B C 1
ATOM 2845 O O . ASN B 1 120 ? -16.828 -23.578 -19.438 1 37.66 120 ASN B O 1
ATOM 2849 N N . VAL B 1 121 ? -15.227 -22.688 -18.531 1 43.31 121 VAL B N 1
ATOM 2850 C CA . VAL B 1 121 ? -16.297 -22.219 -17.672 1 43.31 121 VAL B CA 1
ATOM 2851 C C . VAL B 1 121 ? -16.781 -20.844 -18.141 1 43.31 121 VAL B C 1
ATOM 2853 O O . VAL B 1 121 ? -17.688 -20.266 -17.547 1 43.31 121 VAL B O 1
ATOM 2856 N N . GLY B 1 122 ? -16.719 -20.328 -19.203 1 45.72 122 GLY B N 1
ATOM 2857 C CA . GLY B 1 122 ? -17.359 -19.141 -19.719 1 45.72 122 GLY B CA 1
ATOM 2858 C C . GLY B 1 122 ? -16.922 -17.859 -19.031 1 45.72 122 GLY B C 1
ATOM 2859 O O . GLY B 1 122 ? -17.562 -16.812 -19.172 1 45.72 122 GLY B O 1
ATOM 2860 N N . ILE B 1 123 ? -16.281 -17.906 -17.891 1 54.62 123 ILE B N 1
ATOM 2861 C CA . ILE B 1 123 ? -15.984 -16.641 -17.234 1 54.62 123 ILE B CA 1
ATOM 2862 C C . ILE B 1 123 ? -14.781 -15.984 -17.891 1 54.62 123 ILE B C 1
ATOM 2864 O O . ILE B 1 123 ? -13.727 -16.594 -18.031 1 54.62 123 ILE B O 1
ATOM 2868 N N . SER B 1 124 ? -15.055 -14.797 -18.484 1 65 124 SER B N 1
ATOM 2869 C CA . SER B 1 124 ? -14.031 -14.039 -19.203 1 65 124 SER B CA 1
ATOM 2870 C C . SER B 1 124 ? -12.914 -13.602 -18.266 1 65 124 SER B C 1
ATOM 2872 O O . SER B 1 124 ? -13.172 -12.969 -17.234 1 65 124 SER B O 1
ATOM 2874 N N . PHE B 1 125 ? -11.797 -14.141 -18.297 1 72.56 125 PHE B N 1
ATOM 2875 C CA . PHE B 1 125 ? -10.57 -13.766 -17.594 1 72.56 125 PHE B CA 1
ATOM 2876 C C . PHE B 1 125 ? -10.398 -12.25 -17.578 1 72.56 125 PHE B C 1
ATOM 2878 O O . PHE B 1 125 ? -9.906 -11.688 -16.594 1 72.56 125 PHE B O 1
ATOM 2885 N N . SER B 1 126 ? -10.977 -11.742 -18.516 1 78.06 126 SER B N 1
ATOM 2886 C CA . SER B 1 126 ? -10.859 -10.297 -18.625 1 78.06 126 SER B CA 1
ATOM 2887 C C . SER B 1 126 ? -11.68 -9.594 -17.547 1 78.06 126 SER B C 1
ATOM 2889 O O . SER B 1 126 ? -11.219 -8.609 -16.953 1 78.06 126 SER B O 1
ATOM 2891 N N . GLN B 1 127 ? -12.852 -10.102 -17.281 1 83 127 GLN B N 1
ATOM 2892 C CA . GLN B 1 127 ? -13.703 -9.5 -16.266 1 83 127 GLN B CA 1
ATOM 2893 C C . GLN B 1 127 ? -13.109 -9.672 -14.867 1 83 127 GLN B C 1
ATOM 2895 O O . GLN B 1 127 ? -13.18 -8.766 -14.039 1 83 127 GLN B O 1
ATOM 2900 N N . ILE B 1 128 ? -12.508 -10.789 -14.672 1 83.62 128 ILE B N 1
ATOM 2901 C CA . ILE B 1 128 ? -11.867 -11.047 -13.391 1 83.62 128 ILE B CA 1
ATOM 2902 C C . ILE B 1 128 ? -10.648 -10.133 -13.219 1 83.62 128 ILE B C 1
ATOM 2904 O O . ILE B 1 128 ? -10.445 -9.555 -12.156 1 83.62 128 ILE B O 1
ATOM 2908 N N . ALA B 1 129 ? -9.93 -10.008 -14.297 1 83.06 129 ALA B N 1
ATOM 2909 C CA . ALA B 1 129 ? -8.75 -9.156 -14.266 1 83.06 129 ALA B CA 1
ATOM 2910 C C . ALA B 1 129 ? -9.125 -7.707 -13.953 1 83.06 129 ALA B C 1
ATOM 2912 O O . ALA B 1 129 ? -8.414 -7.027 -13.203 1 83.06 129 ALA B O 1
ATOM 2913 N N . ILE B 1 130 ? -10.203 -7.312 -14.477 1 85.81 130 ILE B N 1
ATOM 2914 C CA . ILE B 1 130 ? -10.688 -5.957 -14.25 1 85.81 130 ILE B CA 1
ATOM 2915 C C . ILE B 1 130 ? -11.062 -5.785 -12.781 1 85.81 130 ILE B C 1
ATOM 2917 O O . ILE B 1 130 ? -10.672 -4.801 -12.141 1 85.81 130 ILE B O 1
ATOM 2921 N N . LEU B 1 131 ? -11.758 -6.723 -12.312 1 86.81 131 LEU B N 1
ATOM 2922 C CA . LEU B 1 131 ? -12.188 -6.656 -10.922 1 86.81 131 LEU B CA 1
ATOM 2923 C C . LEU B 1 131 ? -10.992 -6.684 -9.977 1 86.81 131 LEU B C 1
ATOM 2925 O O . LEU B 1 131 ? -10.953 -5.93 -9 1 86.81 131 LEU B O 1
ATOM 2929 N N . VAL B 1 132 ? -10.047 -7.48 -10.266 1 85.94 132 VAL B N 1
ATOM 2930 C CA . VAL B 1 132 ? -8.836 -7.598 -9.453 1 85.94 132 VAL B CA 1
ATOM 2931 C C . VAL B 1 132 ? -8.078 -6.273 -9.469 1 85.94 132 VAL B C 1
ATOM 2933 O O . VAL B 1 132 ? -7.598 -5.816 -8.43 1 85.94 132 VAL B O 1
ATOM 2936 N N . ALA B 1 133 ? -8.016 -5.711 -10.578 1 87.25 133 ALA B N 1
ATOM 2937 C CA . ALA B 1 133 ? -7.332 -4.43 -10.719 1 87.25 133 ALA B CA 1
ATOM 2938 C C . ALA B 1 133 ? -8.008 -3.35 -9.883 1 87.25 133 ALA B C 1
ATOM 2940 O O . ALA B 1 133 ? -7.34 -2.588 -9.18 1 87.25 133 ALA B O 1
ATOM 2941 N N . ILE B 1 134 ? -9.258 -3.375 -9.922 1 89.38 134 ILE B N 1
ATOM 2942 C CA . ILE B 1 134 ? -10.023 -2.363 -9.195 1 89.38 134 ILE B CA 1
ATOM 2943 C C . ILE B 1 134 ? -9.859 -2.572 -7.695 1 89.38 134 ILE B C 1
ATOM 2945 O O . ILE B 1 134 ? -9.578 -1.624 -6.957 1 89.38 134 ILE B O 1
ATOM 2949 N N . PHE B 1 135 ? -10 -3.73 -7.246 1 88.5 135 PHE B N 1
ATOM 2950 C CA . PHE B 1 135 ? -9.906 -4.035 -5.824 1 88.5 135 PHE B CA 1
ATOM 2951 C C . PHE B 1 135 ? -8.508 -3.732 -5.297 1 88.5 135 PHE B C 1
ATOM 2953 O O . PHE B 1 135 ? -8.352 -3.229 -4.18 1 88.5 135 PHE B O 1
ATOM 2960 N N . SER B 1 136 ? -7.535 -3.979 -6.051 1 86.94 136 SER B N 1
ATOM 2961 C CA . SER B 1 136 ? -6.152 -3.77 -5.633 1 86.94 136 SER B CA 1
ATOM 2962 C C . SER B 1 136 ? -5.844 -2.285 -5.465 1 86.94 136 SER B C 1
ATOM 2964 O O . SER B 1 136 ? -5.035 -1.905 -4.617 1 86.94 136 SER B O 1
ATOM 2966 N N . MET B 1 137 ? -6.488 -1.523 -6.23 1 90.38 137 MET B N 1
ATOM 2967 C CA . MET B 1 137 ? -6.172 -0.098 -6.211 1 90.38 137 MET B CA 1
ATOM 2968 C C . MET B 1 137 ? -6.988 0.626 -5.148 1 90.38 137 MET B C 1
ATOM 2970 O O . MET B 1 137 ? -6.609 1.708 -4.695 1 90.38 137 MET B O 1
ATOM 2974 N N . LEU B 1 138 ? -8.102 0.05 -4.703 1 91.56 138 LEU B N 1
ATOM 2975 C CA . LEU B 1 138 ? -9.016 0.715 -3.781 1 91.56 138 LEU B CA 1
ATOM 2976 C C . LEU B 1 138 ? -8.312 1.059 -2.473 1 91.56 138 LEU B C 1
ATOM 2978 O O . LEU B 1 138 ? -8.508 2.146 -1.924 1 91.56 138 LEU B O 1
ATOM 2982 N N . GLY B 1 139 ? -7.527 0.158 -1.999 1 90.75 139 GLY B N 1
ATOM 2983 C CA . GLY B 1 139 ? -6.805 0.397 -0.759 1 90.75 139 GLY B CA 1
ATOM 2984 C C . GLY B 1 139 ? -5.855 1.577 -0.84 1 90.75 139 GLY B C 1
ATOM 2985 O O . GLY B 1 139 ? -5.82 2.416 0.063 1 90.75 139 GLY B O 1
ATOM 2986 N N . ALA B 1 140 ? -5.141 1.641 -1.907 1 91.75 140 ALA B N 1
ATOM 2987 C CA . ALA B 1 140 ? -4.164 2.709 -2.104 1 91.75 140 ALA B CA 1
ATOM 2988 C C . ALA B 1 140 ? -4.852 4.066 -2.236 1 91.75 140 ALA B C 1
ATOM 2990 O O . ALA B 1 140 ? -4.375 5.066 -1.696 1 91.75 140 ALA B O 1
ATOM 2991 N N . ILE B 1 141 ? -5.918 4.086 -2.945 1 94.31 141 ILE B N 1
ATOM 2992 C CA . ILE B 1 141 ? -6.68 5.309 -3.146 1 94.31 141 ILE B CA 1
ATOM 2993 C C . ILE B 1 141 ? -7.254 5.785 -1.812 1 94.31 141 ILE B C 1
ATOM 2995 O O . ILE B 1 141 ? -7.148 6.965 -1.469 1 94.31 141 ILE B O 1
ATOM 2999 N N . ALA B 1 142 ? -7.836 4.867 -1.089 1 94.56 142 ALA B N 1
ATOM 3000 C CA . ALA B 1 142 ? -8.414 5.195 0.21 1 94.56 142 ALA B CA 1
ATOM 3001 C C . ALA B 1 142 ? -7.344 5.695 1.178 1 94.56 142 ALA B C 1
ATOM 3003 O O . ALA B 1 142 ? -7.551 6.684 1.884 1 94.56 142 ALA B O 1
ATOM 3004 N N . GLU B 1 143 ? -6.277 5.004 1.181 1 93.12 143 GLU B N 1
ATOM 3005 C CA . GLU B 1 143 ? -5.199 5.379 2.09 1 93.12 143 GLU B CA 1
ATOM 3006 C C . GLU B 1 143 ? -4.664 6.773 1.769 1 93.12 143 GLU B C 1
ATOM 3008 O O . GLU B 1 143 ? -4.453 7.586 2.67 1 93.12 143 GLU B O 1
ATOM 3013 N N . ALA B 1 144 ? -4.426 7.027 0.543 1 93.69 144 ALA B N 1
ATOM 3014 C CA . ALA B 1 144 ? -3.922 8.336 0.14 1 93.69 144 ALA B CA 1
ATOM 3015 C C . ALA B 1 144 ? -4.922 9.438 0.486 1 93.69 144 ALA B C 1
ATOM 3017 O O . ALA B 1 144 ? -4.535 10.508 0.972 1 93.69 144 ALA B O 1
ATOM 3018 N N . SER B 1 145 ? -6.137 9.195 0.228 1 95.62 145 SER B N 1
ATOM 3019 C CA . SER B 1 145 ? -7.172 10.18 0.5 1 95.62 145 SER B CA 1
ATOM 3020 C C . SER B 1 145 ? -7.281 10.477 1.993 1 95.62 145 SER B C 1
ATOM 3022 O O . SER B 1 145 ? -7.41 11.633 2.398 1 95.62 145 SER B O 1
ATOM 3024 N N . VAL B 1 146 ? -7.203 9.469 2.768 1 94.19 146 VAL B N 1
ATOM 3025 C CA . VAL B 1 146 ? -7.332 9.625 4.215 1 94.19 146 VAL B CA 1
ATOM 3026 C C . VAL B 1 146 ? -6.094 10.328 4.77 1 94.19 146 VAL B C 1
ATOM 3028 O O . VAL B 1 146 ? -6.207 11.219 5.609 1 94.19 146 VAL B O 1
ATOM 3031 N N . ALA B 1 147 ? -4.941 9.906 4.32 1 92 147 ALA B N 1
ATOM 3032 C CA . ALA B 1 147 ? -3.707 10.539 4.777 1 92 147 ALA B CA 1
ATOM 3033 C C . ALA B 1 147 ? -3.717 12.031 4.48 1 92 147 ALA B C 1
ATOM 3035 O O . ALA B 1 147 ? -3.365 12.844 5.34 1 92 147 ALA B O 1
ATOM 3036 N N . MET B 1 148 ? -4.145 12.352 3.291 1 93.94 148 MET B N 1
ATOM 3037 C CA . MET B 1 148 ? -4.223 13.758 2.887 1 93.94 148 MET B CA 1
ATOM 3038 C C . MET B 1 148 ? -5.258 14.508 3.719 1 93.94 148 MET B C 1
ATOM 3040 O O . MET B 1 148 ? -4.988 15.602 4.219 1 93.94 148 MET B O 1
ATOM 3044 N N . SER B 1 149 ? -6.391 13.922 3.867 1 94.56 149 SER B N 1
ATOM 3045 C CA . SER B 1 149 ? -7.484 14.562 4.59 1 94.56 149 SER B CA 1
ATOM 3046 C C . SER B 1 149 ? -7.141 14.75 6.062 1 94.56 149 SER B C 1
ATOM 3048 O O . SER B 1 149 ? -7.438 15.789 6.648 1 94.56 149 SER B O 1
ATOM 3050 N N . ALA B 1 150 ? -6.539 13.742 6.637 1 93.06 150 ALA B N 1
ATOM 3051 C CA . ALA B 1 150 ? -6.168 13.805 8.047 1 93.06 150 ALA B CA 1
ATOM 3052 C C . ALA B 1 150 ? -5.129 14.898 8.297 1 93.06 150 ALA B C 1
ATOM 3054 O O . ALA B 1 150 ? -5.23 15.648 9.273 1 93.06 150 ALA B O 1
ATOM 3055 N N . GLY B 1 151 ? -4.188 15.016 7.453 1 91.38 151 GLY B N 1
ATOM 3056 C CA . GLY B 1 151 ? -3.168 16.047 7.586 1 91.38 151 GLY B CA 1
ATOM 3057 C C . GLY B 1 151 ? -3.721 17.453 7.453 1 91.38 151 GLY B C 1
ATOM 3058 O O . GLY B 1 151 ? -3.381 18.344 8.242 1 91.38 151 GLY B O 1
ATOM 3059 N N . LEU B 1 152 ? -4.547 17.656 6.539 1 92.62 152 LEU B N 1
ATOM 3060 C CA . LEU B 1 152 ? -5.094 18.984 6.285 1 92.62 152 LEU B CA 1
ATOM 3061 C C . LEU B 1 152 ? -6.074 19.391 7.379 1 92.62 152 LEU B C 1
ATOM 3063 O O . LEU B 1 152 ? -6.152 20.562 7.742 1 92.62 152 LEU B O 1
ATOM 3067 N N . LEU B 1 153 ? -6.797 18.406 7.797 1 92.38 153 LEU B N 1
ATOM 3068 C CA . LEU B 1 153 ? -7.723 18.703 8.883 1 92.38 153 LEU B CA 1
ATOM 3069 C C . LEU B 1 153 ? -6.973 19.141 10.133 1 92.38 153 LEU B C 1
ATOM 3071 O O . LEU B 1 153 ? -7.406 20.047 10.844 1 92.38 153 LEU B O 1
ATOM 3075 N N . GLU B 1 154 ? -5.934 18.453 10.414 1 90.56 154 GLU B N 1
ATOM 3076 C CA . GLU B 1 154 ? -5.125 18.812 11.57 1 90.56 154 GLU B CA 1
ATOM 3077 C C . GLU B 1 154 ? -4.543 20.203 11.43 1 90.56 154 GLU B C 1
ATOM 3079 O O . GLU B 1 154 ? -4.41 20.938 12.422 1 90.56 154 GLU B O 1
ATOM 3084 N N . LEU B 1 155 ? -4.215 20.562 10.25 1 91.06 155 LEU B N 1
ATOM 3085 C CA . LEU B 1 155 ? -3.734 21.906 9.992 1 91.06 155 LEU B CA 1
ATOM 3086 C C . LEU B 1 155 ? -4.816 22.938 10.297 1 91.06 155 LEU B C 1
ATOM 3088 O O . LEU B 1 155 ? -4.543 23.969 10.93 1 91.06 155 LEU B O 1
ATOM 3092 N N . LYS B 1 156 ? -5.941 22.641 9.859 1 91.31 156 LYS B N 1
ATOM 3093 C CA . LYS B 1 156 ? -7.074 23.531 10.109 1 91.31 156 LYS B CA 1
ATOM 3094 C C . LYS B 1 156 ? -7.406 23.609 11.594 1 91.31 156 LYS B C 1
ATOM 3096 O O . LYS B 1 156 ? -7.754 24.672 12.109 1 91.31 156 LYS B O 1
ATOM 3101 N N . ARG B 1 157 ? -7.316 22.531 12.281 1 89.25 157 ARG B N 1
ATOM 3102 C CA . ARG B 1 157 ? -7.598 22.484 13.711 1 89.25 157 ARG B CA 1
ATOM 3103 C C . ARG B 1 157 ? -6.582 23.297 14.5 1 89.25 157 ARG B C 1
ATOM 3105 O O . ARG B 1 157 ? -6.938 23.938 15.492 1 89.25 157 ARG B O 1
ATOM 3112 N N . HIS B 1 158 ? -5.461 23.234 14.07 1 88.56 158 HIS B N 1
ATOM 3113 C CA . HIS B 1 158 ? -4.406 23.953 14.766 1 88.56 158 HIS B CA 1
ATOM 3114 C C . HIS B 1 158 ? -4.434 25.438 14.414 1 88.56 158 HIS B C 1
ATOM 3116 O O . HIS B 1 158 ? -4.066 26.281 15.242 1 88.56 158 HIS B O 1
ATOM 3122 N N . ASP B 1 159 ? -4.734 25.734 13.117 1 88.94 159 ASP B N 1
ATOM 3123 C CA . ASP B 1 159 ? -4.898 27.109 12.664 1 88.94 159 ASP B CA 1
ATOM 3124 C C . ASP B 1 159 ? -6.262 27.328 12.016 1 88.94 159 ASP B C 1
ATOM 3126 O O . ASP B 1 159 ? -6.379 27.312 10.789 1 88.94 159 ASP B O 1
ATOM 3130 N N . PRO B 1 160 ? -7.164 27.719 12.828 1 88.88 160 PRO B N 1
ATOM 3131 C CA . PRO B 1 160 ? -8.531 27.859 12.328 1 88.88 160 PRO B CA 1
ATOM 3132 C C . PRO B 1 160 ? -8.664 28.969 11.273 1 88.88 160 PRO B C 1
ATOM 3134 O O . PRO B 1 160 ? -9.617 28.969 10.5 1 88.88 160 PRO B O 1
ATOM 3137 N N . ASN B 1 161 ? -7.676 29.875 11.211 1 89.88 161 ASN B N 1
ATOM 3138 C CA . ASN B 1 161 ? -7.766 31.016 10.297 1 89.88 161 ASN B CA 1
ATOM 3139 C C . ASN B 1 161 ? -7.027 30.734 8.984 1 89.88 161 ASN B C 1
ATOM 3141 O O . ASN B 1 161 ? -6.906 31.609 8.141 1 89.88 161 ASN B O 1
ATOM 3145 N N . ILE B 1 162 ? -6.613 29.562 8.82 1 90.44 162 ILE B N 1
ATOM 3146 C CA . ILE B 1 162 ? -5.891 29.219 7.605 1 90.44 162 ILE B CA 1
ATOM 3147 C C . ILE B 1 162 ? -6.805 29.391 6.395 1 90.44 162 ILE B C 1
ATOM 3149 O O . ILE B 1 162 ? -7.984 29.031 6.441 1 90.44 162 ILE B O 1
ATOM 3153 N N . THR B 1 163 ? -6.328 30.047 5.375 1 91.88 163 THR B N 1
ATOM 3154 C CA . THR B 1 163 ? -7.109 30.312 4.172 1 91.88 163 THR B CA 1
ATOM 3155 C C . THR B 1 163 ? -7.152 29.094 3.268 1 91.88 163 THR B C 1
ATOM 3157 O O . THR B 1 163 ? -6.355 28.156 3.43 1 91.88 163 THR B O 1
ATOM 3160 N N . GLN B 1 164 ? -8.047 29.109 2.412 1 94 164 GLN B N 1
ATOM 3161 C CA . GLN B 1 164 ? -8.188 28.016 1.458 1 94 164 GLN B CA 1
ATOM 3162 C C . GLN B 1 164 ? -6.926 27.859 0.61 1 94 164 GLN B C 1
ATOM 3164 O O . GLN B 1 164 ? -6.488 26.75 0.338 1 94 164 GLN B O 1
ATOM 3169 N N . LYS B 1 165 ? -6.391 28.953 0.239 1 94.06 165 LYS B N 1
ATOM 3170 C CA . LYS B 1 165 ? -5.184 28.953 -0.581 1 94.06 165 LYS B CA 1
ATOM 3171 C C . LYS B 1 165 ? -4.008 28.328 0.177 1 94.06 165 LYS B C 1
ATOM 3173 O O . LYS B 1 165 ? -3.213 27.594 -0.399 1 94.06 165 LYS B O 1
ATOM 3178 N N . GLN B 1 166 ? -3.959 28.656 1.428 1 92.81 166 GLN B N 1
ATOM 3179 C CA . GLN B 1 166 ? -2.891 28.109 2.256 1 92.81 166 GLN B CA 1
ATOM 3180 C C . GLN B 1 166 ? -3.072 26.609 2.469 1 92.81 166 GLN B C 1
ATOM 3182 O O . GLN B 1 166 ? -2.096 25.859 2.494 1 92.81 166 GLN B O 1
ATOM 3187 N N . LEU B 1 167 ? -4.305 26.266 2.598 1 93.19 167 LEU B N 1
ATOM 3188 C CA . LEU B 1 167 ? -4.605 24.859 2.768 1 93.19 167 LEU B CA 1
ATOM 3189 C C . LEU B 1 167 ? -4.246 24.062 1.51 1 93.19 167 LEU B C 1
ATOM 3191 O O . LEU B 1 167 ? -3.68 22.984 1.596 1 93.19 167 LEU B O 1
ATOM 3195 N N . ILE B 1 168 ? -4.555 24.641 0.386 1 94.19 168 ILE B N 1
ATOM 3196 C CA . ILE B 1 168 ? -4.262 23.984 -0.886 1 94.19 168 ILE B CA 1
ATOM 3197 C C . ILE B 1 168 ? -2.748 23.891 -1.086 1 94.19 168 ILE B C 1
ATOM 3199 O O . ILE B 1 168 ? -2.234 22.875 -1.538 1 94.19 168 ILE B O 1
ATOM 3203 N N . ARG B 1 169 ? -2.059 24.859 -0.707 1 92.44 169 ARG B N 1
ATOM 3204 C CA . ARG B 1 169 ? -0.603 24.859 -0.811 1 92.44 169 ARG B CA 1
ATOM 3205 C C . ARG B 1 169 ? 0.013 23.797 0.094 1 92.44 169 ARG B C 1
ATOM 3207 O O . ARG B 1 169 ? 0.915 23.078 -0.321 1 92.44 169 ARG B O 1
ATOM 3214 N N . SER B 1 170 ? -0.499 23.828 1.295 1 91.81 170 SER B N 1
ATOM 3215 C CA . SER B 1 170 ? -0.016 22.828 2.238 1 91.81 170 SER B CA 1
ATOM 3216 C C . SER B 1 170 ? -0.329 21.422 1.754 1 91.81 170 SER B C 1
ATOM 3218 O O . SER B 1 170 ? 0.492 20.516 1.9 1 91.81 170 SER B O 1
ATOM 3220 N N . GLY B 1 171 ? -1.543 21.234 1.222 1 92.31 171 GLY B N 1
ATOM 3221 C CA . GLY B 1 171 ? -1.921 19.938 0.66 1 92.31 171 GLY B CA 1
ATOM 3222 C C . GLY B 1 171 ? -1.03 19.516 -0.49 1 92.31 171 GLY B C 1
ATOM 3223 O O . GLY B 1 171 ? -0.681 18.328 -0.601 1 92.31 171 GLY B O 1
ATOM 3224 N N . ASN B 1 172 ? -0.645 20.453 -1.277 1 89.56 172 ASN B N 1
ATOM 3225 C CA . ASN B 1 172 ? 0.246 20.141 -2.395 1 89.56 172 ASN B CA 1
ATOM 3226 C C . ASN B 1 172 ? 1.632 19.734 -1.909 1 89.56 172 ASN B C 1
ATOM 3228 O O . ASN B 1 172 ? 2.254 18.844 -2.488 1 89.56 172 ASN B O 1
ATOM 3232 N N . GLU B 1 173 ? 2.102 20.344 -0.892 1 89.12 173 GLU B N 1
ATOM 3233 C CA . GLU B 1 173 ? 3.404 20 -0.332 1 89.12 173 GLU B CA 1
ATOM 3234 C C . GLU B 1 173 ? 3.393 18.594 0.264 1 89.12 173 GLU B C 1
ATOM 3236 O O . GLU B 1 173 ? 4.281 17.797 -0.015 1 89.12 173 GLU B O 1
ATOM 3241 N N . VAL B 1 174 ? 2.371 18.359 1.017 1 89.06 174 VAL B N 1
ATOM 3242 C CA . VAL B 1 174 ? 2.229 17.047 1.632 1 89.06 174 VAL B CA 1
ATOM 3243 C C . VAL B 1 174 ? 2.021 15.992 0.549 1 89.06 174 VAL B C 1
ATOM 3245 O O . VAL B 1 174 ? 2.586 14.898 0.625 1 89.06 174 VAL B O 1
ATOM 3248 N N . GLY B 1 175 ? 1.192 16.328 -0.395 1 90.19 175 GLY B N 1
ATOM 3249 C CA . GLY B 1 175 ? 0.875 15.422 -1.481 1 90.19 175 GLY B CA 1
ATOM 3250 C C . GLY B 1 175 ? 2.088 15.023 -2.303 1 90.19 175 GLY B C 1
ATOM 3251 O O . GLY B 1 175 ? 2.209 13.875 -2.725 1 90.19 175 GLY B O 1
ATOM 3252 N N . GLU B 1 176 ? 2.969 15.898 -2.5 1 87.88 176 GLU B N 1
ATOM 3253 C CA . GLU B 1 176 ? 4.191 15.609 -3.246 1 87.88 176 GLU B CA 1
ATOM 3254 C C . GLU B 1 176 ? 5.035 14.555 -2.541 1 87.88 176 GLU B C 1
ATOM 3256 O O . GLU B 1 176 ? 5.617 13.688 -3.191 1 87.88 176 GLU B O 1
ATOM 3261 N N . ASP B 1 177 ? 5.098 14.609 -1.303 1 88.06 177 ASP B N 1
ATOM 3262 C CA . ASP B 1 177 ? 5.879 13.648 -0.532 1 88.06 177 ASP B CA 1
ATOM 3263 C C . ASP B 1 177 ? 5.18 12.297 -0.472 1 88.06 177 ASP B C 1
ATOM 3265 O O . ASP B 1 177 ? 5.824 11.25 -0.573 1 88.06 177 ASP B O 1
ATOM 3269 N N . VAL B 1 178 ? 3.891 12.336 -0.381 1 87.06 178 VAL B N 1
ATOM 3270 C CA . VAL B 1 178 ? 3.104 11.117 -0.232 1 87.06 178 VAL B CA 1
ATOM 3271 C C . VAL B 1 178 ? 3.064 10.359 -1.559 1 87.06 178 VAL B C 1
ATOM 3273 O O . VAL B 1 178 ? 3.135 9.125 -1.581 1 87.06 178 VAL B O 1
ATOM 3276 N N . LEU B 1 179 ? 2.988 11.055 -2.605 1 87.19 179 LEU B N 1
ATOM 3277 C CA . LEU B 1 179 ? 2.873 10.461 -3.934 1 87.19 179 LEU B CA 1
ATOM 3278 C C . LEU B 1 179 ? 4.098 9.609 -4.258 1 87.19 179 LEU B C 1
ATOM 3280 O O . LEU B 1 179 ? 3.967 8.477 -4.711 1 87.19 179 LEU B O 1
ATOM 3284 N N . GLY B 1 180 ? 5.266 10.117 -4.051 1 82.94 180 GLY B N 1
ATOM 3285 C CA . GLY B 1 180 ? 6.492 9.398 -4.367 1 82.94 180 GLY B CA 1
ATOM 3286 C C . GLY B 1 180 ? 6.613 8.07 -3.641 1 82.94 180 GLY B C 1
ATOM 3287 O O . GLY B 1 180 ? 6.996 7.066 -4.238 1 82.94 180 GLY B O 1
ATOM 3288 N N . THR B 1 181 ? 6.227 7.996 -2.447 1 87.06 181 THR B N 1
ATOM 3289 C CA . THR B 1 181 ? 6.398 6.785 -1.652 1 87.06 181 THR B CA 1
ATOM 3290 C C . THR B 1 181 ? 5.223 5.836 -1.852 1 87.06 181 THR B C 1
ATOM 3292 O O . THR B 1 181 ? 5.383 4.613 -1.773 1 87.06 181 THR B O 1
ATOM 3295 N N . ALA B 1 182 ? 4.051 6.359 -2.125 1 89.75 182 ALA B N 1
ATOM 3296 C CA . ALA B 1 182 ? 2.885 5.516 -2.387 1 89.75 182 ALA B CA 1
ATOM 3297 C C . ALA B 1 182 ? 3.111 4.637 -3.613 1 89.75 182 ALA B C 1
ATOM 3299 O O . ALA B 1 182 ? 2.717 3.467 -3.625 1 89.75 182 ALA B O 1
ATOM 3300 N N . MET B 1 183 ? 3.775 5.129 -4.559 1 89.69 183 MET B N 1
ATOM 3301 C CA . MET B 1 183 ? 4.023 4.375 -5.785 1 89.69 183 MET B CA 1
ATOM 3302 C C . MET B 1 183 ? 4.938 3.184 -5.516 1 89.69 183 MET B C 1
ATOM 3304 O O . MET B 1 183 ? 4.707 2.088 -6.027 1 89.69 183 MET B O 1
ATOM 3308 N N . ASN B 1 184 ? 5.855 3.441 -4.75 1 88.25 184 ASN B N 1
ATOM 3309 C CA . ASN B 1 184 ? 6.773 2.35 -4.434 1 88.25 184 ASN B CA 1
ATOM 3310 C C . ASN B 1 184 ? 6.105 1.293 -3.559 1 88.25 184 ASN B C 1
ATOM 3312 O O . ASN B 1 184 ? 6.41 0.105 -3.666 1 88.25 184 ASN B O 1
ATOM 3316 N N . THR B 1 185 ? 5.242 1.735 -2.695 1 88.56 185 THR B N 1
ATOM 3317 C CA . THR B 1 185 ? 4.465 0.809 -1.879 1 88.56 185 THR B CA 1
ATOM 3318 C C . THR B 1 185 ? 3.656 -0.14 -2.76 1 88.56 185 THR B C 1
ATOM 3320 O O . THR B 1 185 ? 3.646 -1.351 -2.527 1 88.56 185 THR B O 1
ATOM 3323 N N . ILE B 1 186 ? 3.041 0.375 -3.734 1 87.88 186 ILE B N 1
ATOM 3324 C CA . ILE B 1 186 ? 2.25 -0.427 -4.66 1 87.88 186 ILE B CA 1
ATOM 3325 C C . ILE B 1 186 ? 3.16 -1.387 -5.422 1 87.88 186 ILE B C 1
ATOM 3327 O O . ILE B 1 186 ? 2.855 -2.574 -5.547 1 87.88 186 ILE B O 1
ATOM 3331 N N . LEU B 1 187 ? 4.238 -0.862 -5.848 1 88.69 187 LEU B N 1
ATOM 3332 C CA . LEU B 1 187 ? 5.184 -1.663 -6.621 1 88.69 187 LEU B CA 1
ATOM 3333 C C . LEU B 1 187 ? 5.672 -2.857 -5.812 1 88.69 187 LEU B C 1
ATOM 3335 O O . LEU B 1 187 ? 5.617 -3.996 -6.281 1 88.69 187 LEU B O 1
ATOM 3339 N N . PHE B 1 188 ? 6.078 -2.643 -4.633 1 85.44 188 PHE B N 1
ATOM 3340 C CA . PHE B 1 188 ? 6.668 -3.697 -3.814 1 85.44 188 PHE B CA 1
ATOM 3341 C C . PHE B 1 188 ? 5.59 -4.641 -3.293 1 85.44 188 PHE B C 1
ATOM 3343 O O . PHE B 1 188 ? 5.836 -5.84 -3.131 1 85.44 188 PHE B O 1
ATOM 3350 N N . GLY B 1 189 ? 4.496 -4.117 -3.045 1 80.56 189 GLY B N 1
ATOM 3351 C CA . GLY B 1 189 ? 3.398 -4.965 -2.604 1 80.56 189 GLY B CA 1
ATOM 3352 C C . GLY B 1 189 ? 2.943 -5.953 -3.66 1 80.56 189 GLY B C 1
ATOM 3353 O O . GLY B 1 189 ? 2.73 -7.129 -3.367 1 80.56 189 GLY B O 1
ATOM 3354 N N . LEU B 1 190 ? 2.887 -5.496 -4.801 1 79 190 LEU B N 1
ATOM 3355 C CA . LEU B 1 190 ? 2.359 -6.328 -5.875 1 79 190 LEU B CA 1
ATOM 3356 C C . LEU B 1 190 ? 3.469 -7.156 -6.516 1 79 190 LEU B C 1
ATOM 3358 O O . LEU B 1 190 ? 3.295 -8.352 -6.758 1 79 190 LEU B O 1
ATOM 3362 N N . PHE B 1 191 ? 4.586 -6.582 -6.672 1 76.5 191 PHE B N 1
ATOM 3363 C CA . PHE B 1 191 ? 5.641 -7.301 -7.379 1 76.5 191 PHE B CA 1
ATOM 3364 C C . PHE B 1 191 ? 6.438 -8.18 -6.418 1 76.5 191 PHE B C 1
ATOM 3366 O O . PHE B 1 191 ? 7.039 -9.172 -6.824 1 76.5 191 PHE B O 1
ATOM 3373 N N . GLY B 1 192 ? 6.438 -7.762 -5.211 1 73.88 192 GLY B N 1
ATOM 3374 C CA . GLY B 1 192 ? 7.141 -8.578 -4.238 1 73.88 192 GLY B CA 1
ATOM 3375 C C . GLY B 1 192 ? 6.625 -10.008 -4.176 1 73.88 192 GLY B C 1
ATOM 3376 O O . GLY B 1 192 ? 7.41 -10.953 -4.055 1 73.88 192 GLY B O 1
ATOM 3377 N N . SER B 1 193 ? 5.383 -10.156 -4.395 1 72.38 193 SER B N 1
ATOM 3378 C CA . SER B 1 193 ? 4.758 -11.469 -4.297 1 72.38 193 SER B CA 1
ATOM 3379 C C . SER B 1 193 ? 5.109 -12.336 -5.504 1 72.38 193 SER B C 1
ATOM 3381 O O . SER B 1 193 ? 4.938 -13.555 -5.469 1 72.38 193 SER B O 1
ATOM 3383 N N . PHE B 1 194 ? 5.688 -11.734 -6.48 1 76.88 194 PHE B N 1
ATOM 3384 C CA . PHE B 1 194 ? 6.004 -12.477 -7.691 1 76.88 194 PHE B CA 1
ATOM 3385 C C . PHE B 1 194 ? 7.496 -12.797 -7.758 1 76.88 194 PHE B C 1
ATOM 3387 O O . PHE B 1 194 ? 7.949 -13.492 -8.672 1 76.88 194 PHE B O 1
ATOM 3394 N N . LEU B 1 195 ? 8.172 -12.422 -6.82 1 81.06 195 LEU B N 1
ATOM 3395 C CA . LEU B 1 195 ? 9.625 -12.609 -6.824 1 81.06 195 LEU B CA 1
ATOM 3396 C C . LEU B 1 195 ? 9.977 -14.094 -6.898 1 81.06 195 LEU B C 1
ATOM 3398 O O . LEU B 1 195 ? 10.852 -14.484 -7.676 1 81.06 195 LEU B O 1
ATOM 3402 N N . PRO B 1 196 ? 9.312 -14.891 -6.129 1 78.56 196 PRO B N 1
ATOM 3403 C CA . PRO B 1 196 ? 9.664 -16.312 -6.223 1 78.56 196 PRO B CA 1
ATOM 3404 C C . PRO B 1 196 ? 9.438 -16.875 -7.617 1 78.56 196 PRO B C 1
ATOM 3406 O O . PRO B 1 196 ? 10.266 -17.641 -8.117 1 78.56 196 PRO B O 1
ATOM 3409 N N . ILE B 1 197 ? 8.359 -16.531 -8.211 1 77.44 197 ILE B N 1
ATOM 3410 C CA . ILE B 1 197 ? 8.047 -17.031 -9.547 1 77.44 197 ILE B CA 1
ATOM 3411 C C . ILE B 1 197 ? 9.031 -16.453 -10.555 1 77.44 197 ILE B C 1
ATOM 3413 O O . ILE B 1 197 ? 9.414 -17.125 -11.516 1 77.44 197 ILE B O 1
ATOM 3417 N N . PHE B 1 198 ? 9.414 -15.289 -10.352 1 83.62 198 PHE B N 1
ATOM 3418 C CA . PHE B 1 198 ? 10.414 -14.664 -11.211 1 83.62 198 PHE B CA 1
ATOM 3419 C C . PHE B 1 198 ? 11.742 -15.414 -11.141 1 83.62 198 PHE B C 1
ATOM 3421 O O . PHE B 1 198 ? 12.336 -15.719 -12.172 1 83.62 198 PHE B O 1
ATOM 3428 N N . ILE B 1 199 ? 12.148 -15.727 -10.008 1 83.5 199 ILE B N 1
ATOM 3429 C CA . ILE B 1 199 ? 13.391 -16.469 -9.797 1 83.5 199 ILE B CA 1
ATOM 3430 C C . ILE B 1 199 ? 13.305 -17.828 -10.469 1 83.5 199 ILE B C 1
ATOM 3432 O O . ILE B 1 199 ? 14.25 -18.266 -11.125 1 83.5 199 ILE B O 1
ATOM 3436 N N . TRP B 1 200 ? 12.172 -18.344 -10.367 1 80.06 200 TRP B N 1
ATOM 3437 C CA . TRP B 1 200 ? 11.93 -19.656 -10.961 1 80.06 200 TRP B CA 1
ATOM 3438 C C . TRP B 1 200 ? 12.047 -19.594 -12.484 1 80.06 200 TRP B C 1
ATOM 3440 O O . TRP B 1 200 ? 12.656 -20.469 -13.102 1 80.06 200 TRP B O 1
ATOM 3450 N N . TYR B 1 201 ? 11.5 -18.656 -13 1 83.38 201 TYR B N 1
ATOM 3451 C CA . TYR B 1 201 ? 11.531 -18.5 -14.453 1 83.38 201 TYR B CA 1
ATOM 3452 C C . TYR B 1 201 ? 12.953 -18.281 -14.945 1 83.38 201 TYR B C 1
ATOM 3454 O O . TYR B 1 201 ? 13.352 -18.812 -15.984 1 83.38 201 TYR B O 1
ATOM 3462 N N . VAL B 1 202 ? 13.68 -17.594 -14.25 1 84.81 202 VAL B N 1
ATOM 3463 C CA . VAL B 1 202 ? 15.062 -17.328 -14.633 1 84.81 202 VAL B CA 1
ATOM 3464 C C . VAL B 1 202 ? 15.883 -18.609 -14.547 1 84.81 202 VAL B C 1
ATOM 3466 O O . VAL B 1 202 ? 16.719 -18.875 -15.406 1 84.81 202 VAL B O 1
ATOM 3469 N N . ARG B 1 203 ? 15.602 -19.312 -13.648 1 82.19 203 ARG B N 1
ATOM 3470 C CA . ARG B 1 203 ? 16.312 -20.578 -13.469 1 82.19 203 ARG B CA 1
ATOM 3471 C C . ARG B 1 203 ? 15.969 -21.578 -14.57 1 82.19 203 ARG B C 1
ATOM 3473 O O . ARG B 1 203 ? 16.766 -22.438 -14.906 1 82.19 203 ARG B O 1
ATOM 3480 N N . LEU B 1 204 ? 14.781 -21.5 -15.055 1 84.25 204 LEU B N 1
ATOM 3481 C CA . LEU B 1 204 ? 14.359 -22.344 -16.172 1 84.25 204 LEU B CA 1
ATOM 3482 C C . LEU B 1 204 ? 14.883 -21.828 -17.5 1 84.25 204 LEU B C 1
ATOM 3484 O O . LEU B 1 204 ? 14.492 -22.297 -18.562 1 84.25 204 LEU B O 1
ATOM 3488 N N . ASN B 1 205 ? 15.695 -20.75 -17.375 1 87.69 205 ASN B N 1
ATOM 3489 C CA . ASN B 1 205 ? 16.406 -20.188 -18.5 1 87.69 205 ASN B CA 1
ATOM 3490 C C . ASN B 1 205 ? 15.461 -19.406 -19.422 1 87.69 205 ASN B C 1
ATOM 3492 O O . ASN B 1 205 ? 15.625 -19.422 -20.641 1 87.69 205 ASN B O 1
ATOM 3496 N N . TYR B 1 206 ? 14.461 -19.031 -18.844 1 87.38 206 TYR B N 1
ATOM 3497 C CA . TYR B 1 206 ? 13.656 -18.078 -19.594 1 87.38 206 TYR B CA 1
ATOM 3498 C C . TYR B 1 206 ? 14.344 -16.734 -19.703 1 87.38 206 TYR B C 1
ATOM 3500 O O . TYR B 1 206 ? 15.016 -16.297 -18.766 1 87.38 206 TYR B O 1
ATOM 3508 N N . SER B 1 207 ? 14.18 -16.156 -20.812 1 88.81 207 SER B N 1
ATOM 3509 C CA . SER B 1 207 ? 14.742 -14.82 -20.953 1 88.81 207 SER B CA 1
ATOM 3510 C C . SER B 1 207 ? 13.914 -13.781 -20.203 1 88.81 207 SER B C 1
ATOM 3512 O O . SER B 1 207 ? 12.742 -14.008 -19.922 1 88.81 207 SER B O 1
ATOM 3514 N N . LEU B 1 208 ? 14.539 -12.719 -19.859 1 87.31 208 LEU B N 1
ATOM 3515 C CA . LEU B 1 208 ? 13.852 -11.625 -19.172 1 87.31 208 LEU B CA 1
ATOM 3516 C C . LEU B 1 208 ? 12.68 -11.117 -20.016 1 87.31 208 LEU B C 1
ATOM 3518 O O . LEU B 1 208 ? 11.625 -10.781 -19.469 1 87.31 208 LEU B O 1
ATOM 3522 N N . PHE B 1 209 ? 12.922 -11.102 -21.266 1 84.81 209 PHE B N 1
ATOM 3523 C CA . PHE B 1 209 ? 11.883 -10.633 -22.172 1 84.81 209 PHE B CA 1
ATOM 3524 C C . PHE B 1 209 ? 10.672 -11.547 -22.125 1 84.81 209 PHE B C 1
ATOM 3526 O O . PHE B 1 209 ? 9.531 -11.07 -22.094 1 84.81 209 PHE B O 1
ATOM 3533 N N . GLU B 1 210 ? 10.875 -12.82 -22.047 1 86.06 210 GLU B N 1
ATOM 3534 C CA . GLU B 1 210 ? 9.789 -13.789 -21.953 1 86.06 210 GLU B CA 1
ATOM 3535 C C . GLU B 1 210 ? 9.047 -13.672 -20.625 1 86.06 210 GLU B C 1
ATOM 3537 O O . GLU B 1 210 ? 7.82 -13.766 -20.578 1 86.06 210 GLU B O 1
ATOM 3542 N N . ILE B 1 211 ? 9.797 -13.422 -19.656 1 84.5 211 ILE B N 1
ATOM 3543 C CA . ILE B 1 211 ? 9.211 -13.359 -18.328 1 84.5 211 ILE B CA 1
ATOM 3544 C C . ILE B 1 211 ? 8.344 -12.102 -18.203 1 84.5 211 ILE B C 1
ATOM 3546 O O . ILE B 1 211 ? 7.191 -12.18 -17.781 1 84.5 211 ILE B O 1
ATOM 3550 N N . LEU B 1 212 ? 8.844 -10.992 -18.672 1 83.38 212 LEU B N 1
ATOM 3551 C CA . LEU B 1 212 ? 8.156 -9.719 -18.531 1 83.38 212 LEU B CA 1
ATOM 3552 C C . LEU B 1 212 ? 6.949 -9.648 -19.469 1 83.38 212 LEU B C 1
ATOM 3554 O O . LEU B 1 212 ? 6.047 -8.836 -19.266 1 83.38 212 LEU B O 1
ATOM 3558 N N . ASN B 1 213 ? 6.973 -10.562 -20.484 1 79.88 213 ASN B N 1
ATOM 3559 C CA . ASN B 1 213 ? 5.859 -10.586 -21.422 1 79.88 213 ASN B CA 1
ATOM 3560 C C . ASN B 1 213 ? 4.875 -11.711 -21.109 1 79.88 213 ASN B C 1
ATOM 3562 O O . ASN B 1 213 ? 3.92 -11.93 -21.859 1 79.88 213 ASN B O 1
ATOM 3566 N N . ASP B 1 214 ? 5.211 -12.289 -20.031 1 80.12 214 ASP B N 1
ATOM 3567 C CA . ASP B 1 214 ? 4.25 -13.289 -19.562 1 80.12 214 ASP B CA 1
ATOM 3568 C C . ASP B 1 214 ? 2.951 -12.633 -19.109 1 80.12 214 ASP B C 1
ATOM 3570 O O . ASP B 1 214 ? 2.969 -11.547 -18.516 1 80.12 214 ASP B O 1
ATOM 3574 N N . LYS B 1 215 ? 1.815 -13.266 -19.344 1 76.62 215 LYS B N 1
ATOM 3575 C CA . LYS B 1 215 ? 0.486 -12.711 -19.094 1 76.62 215 LYS B CA 1
ATOM 3576 C C . LYS B 1 215 ? 0.318 -12.312 -17.641 1 76.62 215 LYS B C 1
ATOM 3578 O O . LYS B 1 215 ? -0.273 -11.273 -17.328 1 76.62 215 LYS B O 1
ATOM 3583 N N . LEU B 1 216 ? 0.795 -13.164 -16.766 1 76.19 216 LEU B N 1
ATOM 3584 C CA . LEU B 1 216 ? 0.666 -12.891 -15.336 1 76.19 216 LEU B CA 1
ATOM 3585 C C . LEU B 1 216 ? 1.41 -11.617 -14.961 1 76.19 216 LEU B C 1
ATOM 3587 O O . LEU B 1 216 ? 0.892 -10.789 -14.203 1 76.19 216 LEU B O 1
ATOM 3591 N N . PHE B 1 217 ? 2.594 -11.5 -15.531 1 81.44 217 PHE B N 1
ATOM 3592 C CA . PHE B 1 217 ? 3.414 -10.336 -15.211 1 81.44 217 PHE B CA 1
ATOM 3593 C C . PHE B 1 217 ? 2.861 -9.086 -15.883 1 81.44 217 PHE B C 1
ATOM 3595 O O . PHE B 1 217 ? 2.861 -8.008 -15.281 1 81.44 217 PHE B O 1
ATOM 3602 N N . VAL B 1 218 ? 2.414 -9.242 -17.016 1 81.88 218 VAL B N 1
ATOM 3603 C CA . VAL B 1 218 ? 1.834 -8.109 -17.734 1 81.88 218 VAL B CA 1
ATOM 3604 C C . VAL B 1 218 ? 0.586 -7.621 -17.016 1 81.88 218 VAL B C 1
ATOM 3606 O O . VAL B 1 218 ? 0.393 -6.418 -16.844 1 81.88 218 VAL B O 1
ATOM 3609 N N . ASP B 1 219 ? -0.23 -8.508 -16.547 1 81 219 ASP B N 1
ATOM 3610 C CA . ASP B 1 219 ? -1.441 -8.148 -15.812 1 81 219 ASP B CA 1
ATOM 3611 C C . ASP B 1 219 ? -1.105 -7.414 -14.516 1 81 219 ASP B C 1
ATOM 3613 O O . ASP B 1 219 ? -1.765 -6.43 -14.164 1 81 219 ASP B O 1
ATOM 3617 N N . GLU B 1 220 ? -0.119 -7.957 -13.883 1 84.19 220 GLU B N 1
ATOM 3618 C CA . GLU B 1 220 ? 0.29 -7.316 -12.641 1 84.19 220 GLU B CA 1
ATOM 3619 C C . GLU B 1 220 ? 0.838 -5.918 -12.891 1 84.19 220 GLU B C 1
ATOM 3621 O O . GLU B 1 220 ? 0.582 -4.996 -12.109 1 84.19 220 GLU B O 1
ATOM 3626 N N . PHE B 1 221 ? 1.52 -5.793 -13.938 1 85.75 221 PHE B N 1
ATOM 3627 C CA . PHE B 1 221 ? 2.059 -4.488 -14.297 1 85.75 221 PHE B CA 1
ATOM 3628 C C . PHE B 1 221 ? 0.937 -3.506 -14.609 1 85.75 221 PHE B C 1
ATOM 3630 O O . PHE B 1 221 ? 1.018 -2.328 -14.258 1 85.75 221 PHE B O 1
ATOM 3637 N N . LEU B 1 222 ? -0.015 -3.971 -15.258 1 86.88 222 LEU B N 1
ATOM 3638 C CA . LEU B 1 222 ? -1.16 -3.121 -15.57 1 86.88 222 LEU B CA 1
ATOM 3639 C C . LEU B 1 222 ? -1.857 -2.662 -14.297 1 86.88 222 LEU B C 1
ATOM 3641 O O . LEU B 1 222 ? -2.23 -1.494 -14.172 1 86.88 222 LEU B O 1
ATOM 3645 N N . ILE B 1 223 ? -1.995 -3.557 -13.367 1 88.12 223 ILE B N 1
ATOM 3646 C CA . ILE B 1 223 ? -2.611 -3.229 -12.086 1 88.12 223 ILE B CA 1
ATOM 3647 C C . ILE B 1 223 ? -1.804 -2.135 -11.391 1 88.12 223 ILE B C 1
ATOM 3649 O O . ILE B 1 223 ? -2.373 -1.203 -10.82 1 88.12 223 ILE B O 1
ATOM 3653 N N . ILE B 1 224 ? -0.542 -2.229 -11.484 1 89.38 224 ILE B N 1
ATOM 3654 C CA . ILE B 1 224 ? 0.351 -1.256 -10.859 1 89.38 224 ILE B CA 1
ATOM 3655 C C . ILE B 1 224 ? 0.146 0.115 -11.5 1 89.38 224 ILE B C 1
ATOM 3657 O O . ILE B 1 224 ? -0.007 1.118 -10.805 1 89.38 224 ILE B O 1
ATOM 3661 N N . VAL B 1 225 ? 0.031 0.109 -12.773 1 89.38 225 VAL B N 1
ATOM 3662 C CA . VAL B 1 225 ? -0.123 1.366 -13.5 1 89.38 225 VAL B CA 1
ATOM 3663 C C . VAL B 1 225 ? -1.478 1.99 -13.172 1 89.38 225 VAL B C 1
ATOM 3665 O O . VAL B 1 225 ? -1.566 3.191 -12.906 1 89.38 225 VAL B O 1
ATOM 3668 N N . TYR B 1 226 ? -2.477 1.174 -13.18 1 90.5 226 TYR B N 1
ATOM 3669 C CA . TYR B 1 226 ? -3.799 1.678 -12.828 1 90.5 226 TYR B CA 1
ATOM 3670 C C . TYR B 1 226 ? -3.805 2.246 -11.414 1 90.5 226 TYR B C 1
ATOM 3672 O O . TYR B 1 226 ? -4.414 3.287 -11.156 1 90.5 226 TYR B O 1
ATOM 3680 N N . SER B 1 227 ? -3.186 1.6 -10.531 1 90.69 227 SER B N 1
ATOM 3681 C CA . SER B 1 227 ? -3.115 2.035 -9.141 1 90.69 227 SER B CA 1
ATOM 3682 C C . SER B 1 227 ? -2.361 3.354 -9.008 1 90.69 227 SER B C 1
ATOM 3684 O O . SER B 1 227 ? -2.727 4.207 -8.195 1 90.69 227 SER B O 1
ATOM 3686 N N . PHE B 1 228 ? -1.342 3.471 -9.875 1 91.25 228 PHE B N 1
ATOM 3687 C CA . PHE B 1 228 ? -0.584 4.715 -9.891 1 91.25 228 PHE B CA 1
ATOM 3688 C C . PHE B 1 228 ? -1.464 5.879 -10.328 1 91.25 228 PHE B C 1
ATOM 3690 O O . PHE B 1 228 ? -1.452 6.945 -9.711 1 91.25 228 PHE B O 1
ATOM 3697 N N . ILE B 1 229 ? -2.189 5.648 -11.297 1 91.25 229 ILE B N 1
ATOM 3698 C CA . ILE B 1 229 ? -3.078 6.684 -11.82 1 91.25 229 ILE B CA 1
ATOM 3699 C C . ILE B 1 229 ? -4.105 7.062 -10.75 1 91.25 229 ILE B C 1
ATOM 3701 O O . ILE B 1 229 ? -4.387 8.242 -10.547 1 91.25 229 ILE B O 1
ATOM 3705 N N . GLY B 1 230 ? -4.625 6.074 -10.133 1 92.81 230 GLY B N 1
ATOM 3706 C CA . GLY B 1 230 ? -5.586 6.324 -9.062 1 92.81 230 GLY B CA 1
ATOM 3707 C C . GLY B 1 230 ? -5.035 7.199 -7.957 1 92.81 230 GLY B C 1
ATOM 3708 O O . GLY B 1 230 ? -5.664 8.188 -7.57 1 92.81 230 GLY B O 1
ATOM 3709 N N . VAL B 1 231 ? -3.889 6.895 -7.5 1 92.25 231 VAL B N 1
ATOM 3710 C CA . VAL B 1 231 ? -3.277 7.641 -6.406 1 92.25 231 VAL B CA 1
ATOM 3711 C C . VAL B 1 231 ? -2.92 9.047 -6.875 1 92.25 231 VAL B C 1
ATOM 3713 O O . VAL B 1 231 ? -3.076 10.016 -6.129 1 92.25 231 VAL B O 1
ATOM 3716 N N . LEU B 1 232 ? -2.48 9.148 -8.031 1 92 232 LEU B N 1
ATOM 3717 C CA . LEU B 1 232 ? -2.096 10.43 -8.602 1 92 232 LEU B CA 1
ATOM 3718 C C . LEU B 1 232 ? -3.287 11.383 -8.656 1 92 232 LEU B C 1
ATOM 3720 O O . LEU B 1 232 ? -3.135 12.586 -8.461 1 92 232 LEU B O 1
ATOM 3724 N N . LEU B 1 233 ? -4.367 10.883 -8.953 1 92.94 233 LEU B N 1
ATOM 3725 C CA . LEU B 1 233 ? -5.574 11.703 -9.031 1 92.94 233 LEU B CA 1
ATOM 3726 C C . LEU B 1 233 ? -6.137 11.984 -7.645 1 92.94 233 LEU B C 1
ATOM 3728 O O . LEU B 1 233 ? -6.758 13.023 -7.422 1 92.94 233 LEU B O 1
ATOM 3732 N N . THR B 1 234 ? -5.883 11.109 -6.758 1 95.06 234 THR B N 1
ATOM 3733 C CA . THR B 1 234 ? -6.453 11.195 -5.418 1 95.06 234 THR B CA 1
ATOM 3734 C C . THR B 1 234 ? -5.855 12.367 -4.648 1 95.06 234 THR B C 1
ATOM 3736 O O . THR B 1 234 ? -6.574 13.094 -3.959 1 95.06 234 THR B O 1
ATOM 3739 N N . VAL B 1 235 ? -4.613 12.617 -4.797 1 91.81 235 VAL B N 1
ATOM 3740 C CA . VAL B 1 235 ? -3.893 13.602 -3.99 1 91.81 235 VAL B CA 1
ATOM 3741 C C . VAL B 1 235 ? -4.422 15 -4.281 1 91.81 235 VAL B C 1
ATOM 3743 O O . VAL B 1 235 ? -4.891 15.695 -3.377 1 91.81 235 VAL B O 1
ATOM 3746 N N . PRO B 1 236 ? -4.449 15.461 -5.535 1 92 236 PRO B N 1
ATOM 3747 C CA . PRO B 1 236 ? -4.973 16.812 -5.793 1 92 236 PRO B CA 1
ATOM 3748 C C . PRO B 1 236 ? -6.477 16.922 -5.551 1 92 236 PRO B C 1
ATOM 3750 O O . PRO B 1 236 ? -6.953 17.938 -5.055 1 92 236 PRO B O 1
ATOM 3753 N N . LEU B 1 237 ? -7.207 15.914 -5.844 1 94.69 237 LEU B N 1
ATOM 3754 C CA . LEU B 1 237 ? -8.656 15.961 -5.672 1 94.69 237 LEU B CA 1
ATOM 3755 C C . LEU B 1 237 ? -9.031 16.016 -4.195 1 94.69 237 LEU B C 1
ATOM 3757 O O . LEU B 1 237 ? -9.977 16.703 -3.812 1 94.69 237 LEU B O 1
ATOM 3761 N N . THR B 1 238 ? -8.336 15.242 -3.416 1 95.44 238 THR B N 1
ATOM 3762 C CA . THR B 1 238 ? -8.594 15.273 -1.98 1 95.44 238 THR B CA 1
ATOM 3763 C C . THR B 1 238 ? -8.312 16.656 -1.407 1 95.44 238 THR B C 1
ATOM 3765 O O . THR B 1 238 ? -9.078 17.156 -0.579 1 95.44 238 THR B O 1
ATOM 3768 N N . THR B 1 239 ? -7.219 17.234 -1.843 1 94.31 239 THR B N 1
ATOM 3769 C CA . THR B 1 239 ? -6.832 18.562 -1.372 1 94.31 239 THR B CA 1
ATOM 3770 C C . THR B 1 239 ? -7.891 19.594 -1.745 1 94.31 239 THR B C 1
ATOM 3772 O O . THR B 1 239 ? -8.312 20.391 -0.902 1 94.31 239 THR B O 1
ATOM 3775 N N . ILE B 1 240 ? -8.344 19.531 -2.982 1 93.44 240 ILE B N 1
ATOM 3776 C CA . ILE B 1 240 ? -9.305 20.516 -3.482 1 93.44 240 ILE B CA 1
ATOM 3777 C C . ILE B 1 240 ? -10.648 20.328 -2.77 1 93.44 240 ILE B C 1
ATOM 3779 O O . ILE B 1 240 ? -11.234 21.312 -2.289 1 93.44 240 ILE B O 1
ATOM 3783 N N . PHE B 1 241 ? -11.109 19.141 -2.586 1 93.5 241 PHE B N 1
ATOM 3784 C CA . PHE B 1 241 ? -12.398 18.859 -1.957 1 93.5 241 PHE B CA 1
ATOM 3785 C C . PHE B 1 241 ? -12.375 19.25 -0.484 1 93.5 241 PHE B C 1
ATOM 3787 O O . PHE B 1 241 ? -13.312 19.875 0.015 1 93.5 241 PHE B O 1
ATOM 3794 N N . LEU B 1 242 ? -11.328 18.906 0.169 1 92.12 242 LEU B N 1
ATOM 3795 C CA . LEU B 1 242 ? -11.266 19.188 1.601 1 92.12 242 LEU B CA 1
ATOM 3796 C C . LEU B 1 242 ? -11.086 20.672 1.863 1 92.12 242 LEU B C 1
ATOM 3798 O O . LEU B 1 242 ? -11.711 21.219 2.777 1 92.12 242 LEU B O 1
ATOM 3802 N N . ALA B 1 243 ? -10.211 21.297 1.092 1 92.44 243 ALA B N 1
ATOM 3803 C CA . ALA B 1 243 ? -10.023 22.734 1.252 1 92.44 243 ALA B CA 1
ATOM 3804 C C . ALA B 1 243 ? -11.344 23.484 1.05 1 92.44 243 ALA B C 1
ATOM 3806 O O . ALA B 1 243 ? -11.656 24.422 1.798 1 92.44 243 ALA B O 1
ATOM 3807 N N . HIS B 1 244 ? -12.078 23.062 0.087 1 91 244 HIS B N 1
ATOM 3808 C CA . HIS B 1 244 ? -13.367 23.672 -0.191 1 91 244 HIS B CA 1
ATOM 3809 C C . HIS B 1 244 ? -14.359 23.422 0.939 1 91 244 HIS B C 1
ATOM 3811 O O . HIS B 1 244 ? -15.086 24.328 1.348 1 91 244 HIS B O 1
ATOM 3817 N N . THR B 1 245 ? -14.414 22.281 1.487 1 89.69 245 THR B N 1
ATOM 3818 C CA . THR B 1 245 ? -15.359 21.891 2.525 1 89.69 245 THR B CA 1
ATOM 3819 C C . THR B 1 245 ? -15.023 22.594 3.846 1 89.69 245 THR B C 1
ATOM 3821 O O . THR B 1 245 ? -15.922 23.016 4.57 1 89.69 245 THR B O 1
ATOM 3824 N N . LEU B 1 246 ? -13.742 22.703 4.164 1 89.25 246 LEU B N 1
ATOM 3825 C CA . LEU B 1 246 ? -13.32 23.266 5.445 1 89.25 246 LEU B CA 1
ATOM 3826 C C . LEU B 1 246 ? -13.469 24.781 5.449 1 89.25 246 LEU B C 1
ATOM 3828 O O . LEU B 1 246 ? -13.672 25.391 6.504 1 89.25 246 LEU B O 1
ATOM 3832 N N . THR B 1 247 ? -13.336 25.375 4.336 1 85.56 247 THR B N 1
ATOM 3833 C CA . THR B 1 247 ? -13.398 26.828 4.297 1 85.56 247 THR B CA 1
ATOM 3834 C C . THR B 1 247 ? -14.828 27.312 4.035 1 85.56 247 THR B C 1
ATOM 3836 O O . THR B 1 247 ? -15.203 28.406 4.43 1 85.56 247 THR B O 1
ATOM 3839 N N . ASN B 1 248 ? -15.57 26.641 3.297 1 77.69 248 ASN B N 1
ATOM 3840 C CA . ASN B 1 248 ? -16.953 27.031 3.062 1 77.69 248 ASN B CA 1
ATOM 3841 C C . ASN B 1 248 ? -17.812 26.828 4.305 1 77.69 248 ASN B C 1
ATOM 3843 O O . ASN B 1 248 ? -18.797 27.547 4.516 1 77.69 248 ASN B O 1
ATOM 3847 N N . LYS B 1 249 ? -17.609 25.844 5.043 1 65.38 249 LYS B N 1
ATOM 3848 C CA . LYS B 1 249 ? -18.375 25.656 6.27 1 65.38 249 LYS B CA 1
ATOM 3849 C C . LYS B 1 249 ? -18.219 26.859 7.195 1 65.38 249 LYS B C 1
ATOM 3851 O O . LYS B 1 249 ? -19.141 27.203 7.945 1 65.38 249 LYS B O 1
ATOM 3856 N N . GLU B 1 250 ? -17.094 27.531 7.164 1 56.72 250 GLU B N 1
ATOM 3857 C CA . GLU B 1 250 ? -16.953 28.75 7.969 1 56.72 250 GLU B CA 1
ATOM 3858 C C . GLU B 1 250 ? -17.797 29.891 7.414 1 56.72 250 GLU B C 1
ATOM 3860 O O . GLU B 1 250 ? -18.312 30.719 8.172 1 56.72 250 GLU B O 1
ATOM 3865 N N . ASN B 1 251 ? -17.844 29.891 6.086 1 49.41 251 ASN B N 1
ATOM 3866 C CA . ASN B 1 251 ? -18.656 31.016 5.602 1 49.41 251 ASN B CA 1
ATOM 3867 C C . ASN B 1 251 ? -20.125 30.844 5.941 1 49.41 251 ASN B C 1
ATOM 3869 O O . ASN B 1 251 ? -20.906 31.797 5.883 1 49.41 251 ASN B O 1
ATOM 3873 N N . LYS B 1 252 ? -20.453 29.703 6.094 1 48.84 252 LYS B N 1
ATOM 3874 C CA . LYS B 1 252 ? -21.875 29.609 6.426 1 48.84 252 LYS B CA 1
ATOM 3875 C C . LYS B 1 252 ? -22.109 29.812 7.922 1 48.84 252 LYS B C 1
ATOM 3877 O O . LYS B 1 252 ? -23.25 29.891 8.367 1 48.84 252 LYS B O 1
ATOM 3882 N N . LYS B 1 253 ? -21.156 29.781 8.766 1 44.91 253 LYS B N 1
ATOM 3883 C CA . LYS B 1 253 ? -21.516 30.25 10.109 1 44.91 253 LYS B CA 1
ATOM 3884 C C . LYS B 1 253 ? -21.328 31.75 10.242 1 44.91 253 LYS B C 1
ATOM 3886 O O . LYS B 1 253 ? -20.375 32.312 9.688 1 44.91 253 LYS B O 1
#

pLDDT: mean 83.2, std 14.69, range [36.22, 96.44]

Foldseek 3Di:
DPPVVVVLVVQLVVLCVPVPQLSNLQSVLVVVVVVLVVVLVVCVVVPHDLVVSLVPVLLVNLLSNQVSNDDDPLLSVLLSVLLVVLLVVLLVVLVVCLVVVVVQFPACDDVCVVVVPPDPDPDPPSSVLSSVLSVLLSNLLSVLLSVLLVVLVVVCVVPVPQALVNLLVVLVVVLVVCLVVSLVVLVCVLCVVCVVVVVVCVVVVHDPVNVCSHPVNVSSVVSSVSSSSSSVSSSNSSSNSSSCVSNVVVVVD/DPPVVVVLVVQLVVLCVPVPQLSNLQSVLVVVVVVLVVVLVVCVVVPHDLVVSLVPVLLVNLLSNQVSNDDDPLLSVLLSVLLVVLLVVLLVVLVVCLVVLVVQQPACDDVCVVVVPPDPDPDDPSSVLSSVLSVLLSNLLSVLLSVLLVVLVVVCVVPVPQALVNLLVVLVVVLVVCLVVSLVVLVCVLCVVCVVVVVVCVVVVHDPVNVCSHPVNVSSVVSSVSSSSSSVSSSNSSSNSSSCVSNVVVVVD

Nearest PDB structures (foldseek):
  6ybk-assembly1_A  TM=2.318E-01  e=4.478E+00  Escherichia coli O157:H7
  8e1e-assembly1_C  TM=1.828E-01  e=6.788E+00  synthetic construct
  6ybk-assembly1_A  TM=2.286E-01  e=5.018E+00  Escherichia coli O157:H7
  8e1e-assembly1_C  TM=1.821E-01  e=5.751E+00  synthetic construct
  6r1j-assembly1_D-2  TM=1.769E-01  e=8.658E+00  Aeromonas hydrophila J-1